Protein AF-0000000073509709 (afdb_homodimer)

Solvent-accessible surface area (backbone atoms only — not comparable to full-atom values): 35748 Å² total; per-residue (Å²): 126,87,65,50,62,49,63,62,26,82,34,80,42,42,33,35,27,12,72,47,64,85,34,59,59,39,84,38,70,26,34,38,67,72,77,42,51,45,16,37,27,26,38,30,40,25,22,21,60,54,71,65,42,53,35,47,31,33,33,71,80,71,70,58,48,71,67,30,25,44,31,34,11,26,20,27,34,29,70,40,63,20,87,66,43,83,91,66,53,68,69,39,51,32,31,34,25,54,41,54,46,52,72,74,71,47,73,32,36,72,66,48,28,36,62,56,29,96,54,44,21,43,28,37,52,28,60,45,96,85,63,48,68,32,59,20,40,45,25,53,54,50,71,41,44,50,81,43,48,34,80,50,54,90,75,39,56,59,62,40,37,14,41,36,43,44,38,35,26,32,39,47,38,51,28,55,75,71,66,51,50,40,66,68,36,30,36,32,34,30,36,81,42,54,42,22,52,39,33,48,45,52,38,47,74,36,41,25,44,32,32,38,35,32,79,54,69,87,53,44,60,52,39,43,69,69,61,58,33,73,42,74,38,39,66,74,37,64,68,56,44,59,73,39,44,49,57,23,52,28,31,46,34,46,46,42,61,76,69,85,47,62,71,59,56,51,23,28,23,71,61,9,35,41,34,30,62,26,56,35,87,53,61,43,60,43,52,50,58,66,20,17,63,30,34,22,36,40,33,16,33,43,56,46,13,62,62,52,37,44,51,46,50,50,50,24,34,74,70,70,55,60,48,58,62,44,81,38,47,47,90,45,46,61,61,49,53,54,26,54,75,68,67,59,55,68,40,31,45,24,30,37,31,58,85,44,56,71,81,131,126,87,66,51,61,49,63,64,26,82,35,79,43,41,33,37,25,12,72,49,63,83,33,60,60,38,84,39,70,26,35,38,68,70,78,43,52,44,16,36,26,25,40,30,39,24,23,20,61,52,71,64,41,54,36,47,32,34,35,72,79,71,69,58,51,71,67,29,26,44,31,34,11,25,21,25,34,30,68,40,64,20,87,66,43,82,89,68,52,68,67,39,52,32,32,35,27,55,43,55,44,51,73,73,70,47,74,34,37,72,66,49,27,36,62,57,30,95,55,45,23,43,28,37,52,28,60,45,96,86,63,50,67,33,60,21,39,44,25,53,54,51,70,40,42,50,82,43,48,34,80,51,54,90,76,40,58,61,62,39,37,15,42,36,43,44,39,36,26,34,39,47,37,52,30,55,75,70,66,53,52,40,67,67,36,31,36,32,33,32,34,82,41,54,43,22,53,37,34,46,44,52,38,47,73,34,41,26,45,32,32,40,34,30,78,55,69,84,53,44,61,51,40,42,69,68,59,57,33,72,41,75,38,38,66,74,38,65,67,57,44,59,73,39,46,48,60,22,54,30,31,45,33,45,46,41,61,76,70,84,47,62,71,61,56,50,23,28,24,70,61,8,37,42,34,31,64,28,57,34,85,53,60,43,60,43,53,50,58,66,20,17,62,31,34,23,35,39,34,16,33,43,56,46,12,60,64,54,37,47,51,46,49,50,50,24,35,75,69,70,55,60,49,58,60,45,82,40,46,47,89,45,47,61,60,50,53,54,26,55,75,66,67,59,56,70,41,30,44,24,30,37,32,60,85,44,56,73,81,131

Radius of gyration: 30.1 Å; Cα contacts (8 Å, |Δi|>4): 1843; chains: 2; bounding box: 55×92×65 Å

Structure (mmCIF, N/CA/C/O backbone):
data_AF-0000000073509709-model_v1
#
loop_
_entity.id
_entity.type
_entity.pdbx_description
1 polymer 'Enoyl reductase (ER) domain-containing protein'
#
loop_
_atom_site.group_PDB
_atom_site.id
_atom_site.type_symbol
_atom_site.label_atom_id
_atom_site.label_alt_id
_atom_site.label_comp_id
_atom_site.label_asym_id
_atom_site.label_entity_id
_atom_site.label_seq_id
_atom_site.pdbx_PDB_ins_code
_atom_site.Cartn_x
_atom_site.Cartn_y
_atom_site.Cartn_z
_atom_site.occupancy
_atom_site.B_iso_or_equiv
_atom_site.auth_seq_id
_atom_site.auth_comp_id
_atom_site.auth_asym_id
_atom_site.auth_atom_id
_atom_site.pdbx_PDB_model_num
ATOM 1 N N . MET A 1 1 ? 27.828 31.562 26.641 1 42.66 1 MET A N 1
ATOM 2 C CA . MET A 1 1 ? 26.625 31.172 27.359 1 42.66 1 MET A CA 1
ATOM 3 C C . MET A 1 1 ? 25.438 31.047 26.406 1 42.66 1 MET A C 1
ATOM 5 O O . MET A 1 1 ? 25.312 31.828 25.453 1 42.66 1 MET A O 1
ATOM 9 N N . ALA A 1 2 ? 24.75 29.906 26.453 1 62.16 2 ALA A N 1
ATOM 10 C CA . ALA A 1 2 ? 23.594 29.734 25.578 1 62.16 2 ALA A CA 1
ATOM 11 C C . ALA A 1 2 ? 22.578 30.859 25.766 1 62.16 2 ALA A C 1
ATOM 13 O O . ALA A 1 2 ? 22.188 31.156 26.906 1 62.16 2 ALA A O 1
ATOM 14 N N . LYS A 1 3 ? 22.469 31.688 24.812 1 81.44 3 LYS A N 1
ATOM 15 C CA . LYS A 1 3 ? 21.562 32.844 24.875 1 81.44 3 LYS A CA 1
ATOM 16 C C . LYS A 1 3 ? 20.141 32.375 25.25 1 81.44 3 LYS A C 1
ATOM 18 O O . LYS A 1 3 ? 19.719 31.297 24.859 1 81.44 3 LYS A O 1
ATOM 23 N N . SER A 1 4 ? 19.547 33.156 26.203 1 90.75 4 SER A N 1
ATOM 24 C CA . SER A 1 4 ? 18.188 32.875 26.625 1 90.75 4 SER A CA 1
ATOM 25 C C . SER A 1 4 ? 17.203 33.062 25.469 1 90.75 4 SER A C 1
ATOM 27 O O . SER A 1 4 ? 17.484 33.812 24.531 1 90.75 4 SER A O 1
ATOM 29 N N . PRO A 1 5 ? 16.031 32.312 25.438 1 93.31 5 PRO A N 1
ATOM 30 C CA . PRO A 1 5 ? 15.016 32.5 24.406 1 93.31 5 PRO A CA 1
ATOM 31 C C . PRO A 1 5 ? 14.609 33.969 24.219 1 93.31 5 PRO A C 1
ATOM 33 O O . PRO A 1 5 ? 14.297 34.375 23.109 1 93.31 5 PRO A O 1
ATOM 36 N N . GLU A 1 6 ? 14.695 34.812 25.219 1 94.5 6 GLU A N 1
ATOM 37 C CA . GLU A 1 6 ? 14.273 36.188 25.203 1 94.5 6 GLU A CA 1
ATOM 38 C C . GLU A 1 6 ? 15.273 37.062 24.438 1 94.5 6 GLU A C 1
ATOM 40 O O . GLU A 1 6 ? 14.906 38.094 23.875 1 94.5 6 GLU A O 1
ATOM 45 N N . SER A 1 7 ? 16.453 36.625 24.406 1 94.69 7 SER A N 1
ATOM 46 C CA . SER A 1 7 ? 17.469 37.531 23.906 1 94.69 7 SER A CA 1
ATOM 47 C C . SER A 1 7 ? 18.25 36.906 22.75 1 94.69 7 SER A C 1
ATOM 49 O O . SER A 1 7 ? 19.141 37.531 22.172 1 94.69 7 SER A O 1
ATOM 51 N N . GLU A 1 8 ? 17.953 35.688 22.422 1 95.25 8 GLU A N 1
ATOM 52 C CA . GLU A 1 8 ? 18.734 35.031 21.391 1 95.25 8 GLU A CA 1
ATOM 53 C C . GLU A 1 8 ? 18.5 35.656 20.016 1 95.25 8 GLU A C 1
ATOM 55 O O . GLU A 1 8 ? 19.328 35.5 19.109 1 95.25 8 GLU A O 1
ATOM 60 N N . HIS A 1 9 ? 17.406 36.344 19.781 1 96.25 9 HIS A N 1
ATOM 61 C CA . HIS A 1 9 ? 17.078 37.094 18.562 1 96.25 9 HIS A CA 1
ATOM 62 C C . HIS A 1 9 ? 16.734 38.562 18.891 1 96.25 9 HIS A C 1
ATOM 64 O O . HIS A 1 9 ? 16.516 38.906 20.047 1 96.25 9 HIS A O 1
ATOM 70 N N . PRO A 1 10 ? 16.719 39.375 17.938 1 96.5 10 PRO A N 1
ATOM 71 C CA . PRO A 1 10 ? 16.594 40.812 18.234 1 96.5 10 PRO A CA 1
ATOM 72 C C . PRO A 1 10 ? 15.141 41.25 18.391 1 96.5 10 PRO A C 1
ATOM 74 O O . PRO A 1 10 ? 14.883 42.344 18.922 1 96.5 10 PRO A O 1
ATOM 77 N N . ILE A 1 11 ? 14.172 40.531 17.906 1 97.62 11 ILE A N 1
ATOM 78 C CA . ILE A 1 11 ? 12.789 41 17.953 1 97.62 11 ILE A CA 1
ATOM 79 C C . ILE A 1 11 ? 12.055 40.312 19.109 1 97.62 11 ILE A C 1
ATOM 81 O O . ILE A 1 11 ? 11.922 39.094 19.141 1 97.62 11 ILE A O 1
ATOM 85 N N . LYS A 1 12 ? 11.5 41.125 19.953 1 97.44 12 LYS A N 1
ATOM 86 C CA . LYS A 1 12 ? 10.781 40.594 21.109 1 97.44 12 LYS A CA 1
ATOM 87 C C . LYS A 1 12 ? 9.453 39.969 20.688 1 97.44 12 LYS A C 1
ATOM 89 O O . LYS A 1 12 ? 8.781 40.469 19.781 1 97.44 12 LYS A O 1
ATOM 94 N N . ALA A 1 13 ? 9.102 38.906 21.344 1 98.25 13 ALA A N 1
ATOM 95 C CA . ALA A 1 13 ? 7.84 38.188 21.109 1 98.25 13 ALA A CA 1
ATOM 96 C C . ALA A 1 13 ? 7.301 37.562 22.391 1 98.25 13 ALA A C 1
ATOM 98 O O . ALA A 1 13 ? 8.031 37.438 23.375 1 98.25 13 ALA A O 1
ATOM 99 N N . TYR A 1 14 ? 6.07 37.281 22.406 1 98.38 14 TYR A N 1
ATOM 100 C CA . TYR A 1 14 ? 5.445 36.625 23.547 1 98.38 14 TYR A CA 1
ATOM 101 C C . TYR A 1 14 ? 4.352 35.656 23.109 1 98.38 14 TYR A C 1
ATOM 103 O O . TYR A 1 14 ? 3.814 35.781 22 1 98.38 14 TYR A O 1
ATOM 111 N N . GLY A 1 15 ? 4.051 34.719 23.906 1 98.44 15 GLY A N 1
ATOM 112 C CA . GLY A 1 15 ? 3.057 33.688 23.656 1 98.44 15 GLY A CA 1
ATOM 113 C C . GLY A 1 15 ? 2.875 32.75 24.828 1 98.44 15 GLY A C 1
ATOM 114 O O . GLY A 1 15 ? 3.045 33.125 25.984 1 98.44 15 GLY A O 1
ATOM 115 N N . TYR A 1 16 ? 2.377 31.594 24.562 1 98.69 16 TYR A N 1
ATOM 116 C CA . TYR A 1 16 ? 2.199 30.547 25.578 1 98.69 16 TYR A CA 1
ATOM 117 C C . TYR A 1 16 ? 3.09 29.359 25.281 1 98.69 16 TYR A C 1
ATOM 119 O O . TYR A 1 16 ? 3.135 28.875 24.141 1 98.69 16 TYR A O 1
ATOM 127 N N . ALA A 1 17 ? 3.824 28.875 26.266 1 98.38 17 ALA A N 1
ATOM 128 C CA . ALA A 1 17 ? 4.727 27.734 26.094 1 98.38 17 ALA A CA 1
ATOM 129 C C . ALA A 1 17 ? 4.617 26.766 27.25 1 98.38 17 ALA A C 1
ATOM 131 O O . ALA A 1 17 ? 4.184 27.125 28.344 1 98.38 17 ALA A O 1
ATOM 132 N N . ALA A 1 18 ? 4.855 25.547 26.938 1 98.5 18 ALA A N 1
ATOM 133 C CA . ALA A 1 18 ? 5.09 24.547 27.969 1 98.5 18 ALA A CA 1
ATOM 134 C C . ALA A 1 18 ? 6.562 24.5 28.359 1 98.5 18 ALA A C 1
ATOM 136 O O . ALA A 1 18 ? 7.441 24.578 27.5 1 98.5 18 ALA A O 1
ATOM 137 N N . ARG A 1 19 ? 6.867 24.234 29.625 1 97.56 19 ARG A N 1
ATOM 138 C CA . ARG A 1 19 ? 8.25 24.281 30.094 1 97.56 19 ARG A CA 1
ATOM 139 C C . ARG A 1 19 ? 8.719 22.906 30.547 1 97.56 19 ARG A C 1
ATOM 141 O O . ARG A 1 19 ? 9.898 22.703 30.844 1 97.56 19 ARG A O 1
ATOM 148 N N . ASP A 1 20 ? 7.773 22 30.656 1 97.19 20 ASP A N 1
ATOM 149 C CA . ASP A 1 20 ? 8.078 20.625 31.047 1 97.19 20 ASP A CA 1
ATOM 150 C C . ASP A 1 20 ? 6.984 19.656 30.594 1 97.19 20 ASP A C 1
ATOM 152 O O . ASP A 1 20 ? 6.078 20.047 29.859 1 97.19 20 ASP A O 1
ATOM 156 N N . THR A 1 21 ? 7.074 18.391 31.031 1 97 21 THR A N 1
ATOM 157 C CA . THR A 1 21 ? 6.246 17.312 30.531 1 97 21 THR A CA 1
ATOM 158 C C . THR A 1 21 ? 4.824 17.406 31.078 1 97 21 THR A C 1
ATOM 160 O O . THR A 1 21 ? 3.939 16.656 30.656 1 97 21 THR A O 1
ATOM 163 N N . SER A 1 22 ? 4.582 18.344 32.031 1 96.75 22 SER A N 1
ATOM 164 C CA . SER A 1 22 ? 3.199 18.578 32.438 1 96.75 22 SER A CA 1
ATOM 165 C C . SER A 1 22 ? 2.346 19.047 31.25 1 96.75 22 SER A C 1
ATOM 167 O O . SER A 1 22 ? 1.139 18.797 31.219 1 96.75 22 SER A O 1
ATOM 169 N N . GLY A 1 23 ? 3.012 19.766 30.344 1 97.12 23 GLY A N 1
ATOM 170 C CA . GLY A 1 23 ? 2.338 20.234 29.141 1 97.12 23 GLY A CA 1
ATOM 171 C C . GLY A 1 23 ? 1.511 21.484 29.375 1 97.12 23 GLY A C 1
ATOM 172 O O . GLY A 1 23 ? 0.798 21.938 28.469 1 97.12 23 GLY A O 1
ATOM 173 N N . VAL A 1 24 ? 1.602 22 30.594 1 97.88 24 VAL A N 1
ATOM 174 C CA . VAL A 1 24 ? 0.818 23.203 30.906 1 97.88 24 VAL A CA 1
ATOM 175 C C . VAL A 1 24 ? 1.383 24.406 30.172 1 97.88 24 VAL A C 1
ATOM 177 O O . VAL A 1 24 ? 2.582 24.688 30.234 1 97.88 24 VAL A O 1
ATOM 180 N N . LEU A 1 25 ? 0.528 25.062 29.484 1 98.38 25 LEU A N 1
ATOM 181 C CA . LEU A 1 25 ? 0.913 26.25 28.734 1 98.38 25 LEU A CA 1
ATOM 182 C C . LEU A 1 25 ? 0.734 27.5 29.578 1 98.38 25 LEU A C 1
ATOM 184 O O . LEU A 1 25 ? -0.305 27.688 30.219 1 98.38 25 LEU A O 1
ATOM 188 N N . SER A 1 26 ? 1.719 28.312 29.609 1 97.69 26 SER A N 1
ATOM 189 C CA . SER A 1 26 ? 1.703 29.547 30.375 1 97.69 26 SER A CA 1
ATOM 190 C C . SER A 1 26 ? 2.424 30.672 29.625 1 97.69 26 SER A C 1
ATOM 192 O O . SER A 1 26 ? 3.156 30.422 28.672 1 97.69 26 SER A O 1
ATOM 194 N N . PRO A 1 27 ? 2.16 31.891 30 1 97.94 27 PRO A N 1
ATOM 195 C CA . PRO A 1 27 ? 2.807 33 29.328 1 97.94 27 PRO A CA 1
ATOM 196 C C . PRO A 1 27 ? 4.324 32.844 29.234 1 97.94 27 PRO A C 1
ATOM 198 O O . PRO A 1 27 ? 4.953 32.406 30.188 1 97.94 27 PRO A O 1
ATOM 201 N N . PHE A 1 28 ? 4.82 33.219 28.141 1 97.62 28 PHE A N 1
ATOM 202 C CA . PHE A 1 28 ? 6.227 33 27.812 1 97.62 28 PHE A CA 1
ATOM 203 C C . PHE A 1 28 ? 6.754 34.125 26.953 1 97.62 28 PHE A C 1
ATOM 205 O O . PHE A 1 28 ? 6.125 34.5 25.953 1 97.62 28 PHE A O 1
ATOM 212 N N . THR A 1 29 ? 7.84 34.75 27.391 1 97.75 29 THR A N 1
ATOM 213 C CA . THR A 1 29 ? 8.516 35.781 26.578 1 97.75 29 THR A CA 1
ATOM 214 C C . THR A 1 29 ? 9.727 35.188 25.875 1 97.75 29 THR A C 1
ATOM 216 O O . THR A 1 29 ? 10.5 34.438 26.469 1 97.75 29 THR A O 1
ATOM 219 N N . PHE A 1 30 ? 9.805 35.469 24.656 1 97.94 30 PHE A N 1
ATOM 220 C CA . PHE A 1 30 ? 10.906 35 23.812 1 97.94 30 PHE A CA 1
ATOM 221 C C . PHE A 1 30 ? 11.25 36 22.734 1 97.94 30 PHE A C 1
ATOM 223 O O . PHE A 1 30 ? 10.914 37.188 22.844 1 97.94 30 PHE A O 1
ATOM 230 N N . SER A 1 31 ? 12.047 35.562 21.781 1 97.81 31 SER A N 1
ATOM 231 C CA . SER A 1 31 ? 12.445 36.469 20.703 1 97.81 31 SER A CA 1
ATOM 232 C C . SER A 1 31 ? 12.422 35.781 19.359 1 97.81 31 SER A C 1
ATOM 234 O O . SER A 1 31 ? 12.359 34.531 19.297 1 97.81 31 SER A O 1
ATOM 236 N N . ARG A 1 32 ? 12.281 36.531 18.312 1 97.75 32 ARG A N 1
ATOM 237 C CA . ARG A 1 32 ? 12.328 36.031 16.938 1 97.75 32 ARG A CA 1
ATOM 238 C C . ARG A 1 32 ? 13.383 36.75 16.125 1 97.75 32 ARG A C 1
ATOM 240 O O . ARG A 1 32 ? 13.758 37.906 16.453 1 97.75 32 ARG A O 1
ATOM 247 N N . ARG A 1 33 ? 13.875 36.125 15.156 1 97.19 33 ARG A N 1
ATOM 248 C CA . ARG A 1 33 ? 14.906 36.719 14.305 1 97.19 33 ARG A CA 1
ATOM 249 C C . ARG A 1 33 ? 14.359 37.906 13.539 1 97.19 33 ARG A C 1
ATOM 251 O O . ARG A 1 33 ? 13.148 38.031 13.352 1 97.19 33 ARG A O 1
ATOM 258 N N . ALA A 1 34 ? 15.25 38.75 13.117 1 97.5 34 ALA A N 1
ATOM 259 C CA . ALA A 1 34 ? 14.891 39.875 12.25 1 97.5 34 ALA A CA 1
ATOM 260 C C . ALA A 1 34 ? 14.43 39.375 10.883 1 97.5 34 ALA A C 1
ATOM 262 O O . AL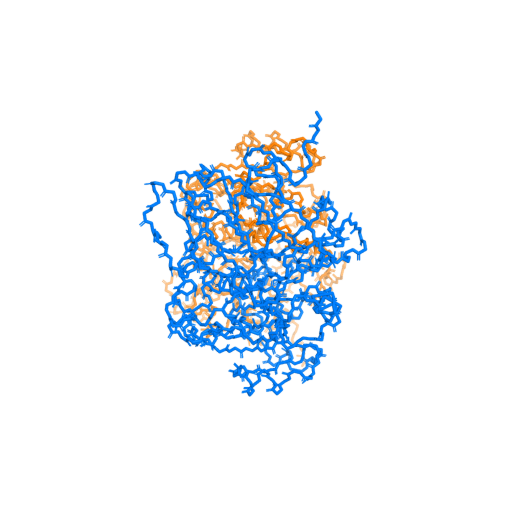A A 1 34 ? 14.758 38.25 10.477 1 97.5 34 ALA A O 1
ATOM 263 N N . THR A 1 35 ? 13.633 40.219 10.227 1 98.25 35 THR A N 1
ATOM 264 C CA . THR A 1 35 ? 13.141 39.906 8.891 1 98.25 35 THR A CA 1
ATOM 265 C C . THR A 1 35 ? 14.289 39.875 7.883 1 98.25 35 THR A C 1
ATOM 267 O O . THR A 1 35 ? 14.914 40.906 7.633 1 98.25 35 THR A O 1
ATOM 270 N N . GLY A 1 36 ? 14.57 38.719 7.336 1 97.69 36 GLY A N 1
ATOM 271 C CA . GLY A 1 36 ? 15.594 38.625 6.305 1 97.69 36 GLY A CA 1
ATOM 272 C C . GLY A 1 36 ? 15.086 39 4.926 1 97.69 36 GLY A C 1
ATOM 273 O O . GLY A 1 36 ? 13.906 39.312 4.758 1 97.69 36 GLY A O 1
ATOM 274 N N . ASP A 1 37 ? 15.891 38.906 3.895 1 98.06 37 ASP A N 1
ATOM 275 C CA . ASP A 1 37 ? 15.625 39.375 2.543 1 98.06 37 ASP A CA 1
ATOM 276 C C . ASP A 1 37 ? 14.43 38.656 1.93 1 98.06 37 ASP A C 1
ATOM 278 O O . ASP A 1 37 ? 13.672 39.219 1.146 1 98.06 37 ASP A O 1
ATOM 282 N N . LYS A 1 38 ? 14.227 37.438 2.338 1 98.19 38 LYS A N 1
ATOM 283 C CA . LYS A 1 38 ? 13.164 36.656 1.722 1 98.19 38 LYS A CA 1
ATOM 284 C C . LYS A 1 38 ? 12.094 36.281 2.744 1 98.19 38 LYS A C 1
ATOM 286 O O . LYS A 1 38 ? 11.312 35.344 2.516 1 98.19 38 LYS A O 1
ATOM 291 N N . ASP A 1 39 ? 12.094 37 3.807 1 98.56 39 ASP A N 1
ATOM 292 C CA . ASP A 1 39 ? 11.195 36.656 4.91 1 98.56 39 ASP A CA 1
ATOM 293 C C . ASP A 1 39 ? 9.93 37.5 4.867 1 98.56 39 ASP A C 1
ATOM 295 O O . ASP A 1 39 ? 9.93 38.594 4.324 1 98.56 39 ASP A O 1
ATOM 299 N N . VAL A 1 40 ? 8.961 36.938 5.398 1 98.88 40 VAL A N 1
ATOM 300 C CA . VAL A 1 40 ? 7.691 37.594 5.656 1 98.88 40 VAL A CA 1
ATOM 301 C C . VAL A 1 40 ? 7.391 37.562 7.156 1 98.88 40 VAL A C 1
ATOM 303 O O . VAL A 1 40 ? 7.359 36.5 7.766 1 98.88 40 VAL A O 1
ATOM 306 N N . ARG A 1 41 ? 7.262 38.688 7.77 1 98.81 41 ARG A N 1
ATOM 307 C CA . ARG A 1 41 ? 6.785 38.812 9.141 1 98.81 41 ARG A CA 1
ATOM 308 C C . ARG A 1 41 ? 5.301 39.156 9.18 1 98.81 41 ARG A C 1
ATOM 310 O O . ARG A 1 41 ? 4.832 39.969 8.391 1 98.81 41 ARG A O 1
ATOM 317 N N . PHE A 1 42 ? 4.59 38.594 10.094 1 98.88 42 PHE A N 1
ATOM 318 C CA . PHE A 1 42 ? 3.154 38.844 10.141 1 98.88 42 PHE A CA 1
ATOM 319 C C . PHE A 1 42 ? 2.627 38.719 11.57 1 98.88 42 PHE A C 1
ATOM 321 O O . PHE A 1 42 ? 3.203 38 12.383 1 98.88 42 PHE A O 1
ATOM 328 N N . LYS A 1 43 ? 1.607 39.469 11.82 1 98.88 43 LYS A N 1
ATOM 329 C CA . LYS A 1 43 ? 0.85 39.344 13.062 1 98.88 43 LYS A CA 1
ATOM 330 C C . LYS A 1 43 ? -0.093 38.156 13.023 1 98.88 43 LYS A C 1
ATOM 332 O O . LYS A 1 43 ? -0.843 37.969 12.062 1 98.88 43 LYS A O 1
ATOM 337 N N . ILE A 1 44 ? -0.03 37.312 14.039 1 98.94 44 ILE A N 1
ATOM 338 C CA . ILE A 1 44 ? -0.889 36.156 14.07 1 98.94 44 ILE A CA 1
ATOM 339 C C . ILE A 1 44 ? -2.297 36.531 14.508 1 98.94 44 ILE A C 1
ATOM 341 O O . ILE A 1 44 ? -2.473 37.219 15.531 1 98.94 44 ILE A O 1
ATOM 345 N N . LEU A 1 45 ? -3.268 36.156 13.727 1 98.94 45 LEU A N 1
ATOM 346 C CA . LEU A 1 45 ? -4.668 36.438 14.023 1 98.94 45 LEU A CA 1
ATOM 347 C C . LEU A 1 45 ? -5.344 35.25 14.664 1 98.94 45 LEU A C 1
ATOM 349 O O . LEU A 1 45 ? -6.004 35.375 15.703 1 98.94 45 LEU A O 1
ATOM 353 N N . TYR A 1 46 ? -5.191 34.094 14.07 1 98.94 46 TYR A N 1
ATOM 354 C CA . TYR A 1 46 ? -5.793 32.844 14.531 1 98.94 46 TYR A CA 1
ATOM 355 C C . TYR A 1 46 ? -4.785 31.703 14.477 1 98.94 46 TYR A C 1
ATOM 357 O O . TYR A 1 46 ? -3.869 31.703 13.648 1 98.94 46 TYR A O 1
ATOM 365 N N . CYS A 1 47 ? -4.91 30.734 15.32 1 98.94 47 CYS A N 1
ATOM 366 C CA . CYS A 1 47 ? -4.117 29.5 15.305 1 98.94 47 CYS A CA 1
ATOM 367 C C . CYS A 1 47 ? -4.941 28.312 15.773 1 98.94 47 CYS A C 1
ATOM 369 O O . CYS A 1 47 ? -5.512 28.344 16.859 1 98.94 47 CYS A O 1
ATOM 371 N N . GLY A 1 48 ? -5.016 27.297 14.969 1 98.62 48 GLY A N 1
ATOM 372 C CA . GLY A 1 48 ? -5.727 26.094 15.375 1 98.62 48 GLY A CA 1
ATOM 373 C C . GLY A 1 48 ? -4.98 25.281 16.422 1 98.62 48 GLY A C 1
ATOM 374 O O . GLY A 1 48 ? -3.779 25.469 16.625 1 98.62 48 GLY A O 1
ATOM 375 N N . ILE A 1 49 ? -5.703 24.453 17.141 1 98.12 49 ILE A N 1
ATOM 376 C CA . ILE A 1 49 ? -5.145 23.5 18.078 1 98.12 49 ILE A CA 1
ATOM 377 C C . ILE A 1 49 ? -5.242 22.094 17.484 1 98.12 49 ILE A C 1
ATOM 379 O O . ILE A 1 49 ? -6.312 21.656 17.062 1 98.12 49 ILE A O 1
ATOM 383 N N . CYS A 1 50 ? -4.16 21.438 17.422 1 95.75 50 CYS A N 1
ATOM 384 C CA . CYS A 1 50 ? -4.094 20.078 16.906 1 95.75 50 CYS A CA 1
ATOM 385 C C . CYS A 1 50 ? -3.637 19.109 17.984 1 95.75 50 CYS A C 1
ATOM 387 O O . CYS A 1 50 ? -2.979 19.516 18.953 1 95.75 50 CYS A O 1
ATOM 389 N N . HIS A 1 51 ? -3.986 17.859 17.844 1 93.06 51 HIS A N 1
ATOM 390 C CA . HIS A 1 51 ? -3.541 16.828 18.781 1 93.06 51 HIS A CA 1
ATOM 391 C C . HIS A 1 51 ? -2.02 16.781 18.859 1 93.06 51 HIS A C 1
ATOM 393 O O . HIS A 1 51 ? -1.459 16.484 19.922 1 93.06 51 HIS A O 1
ATOM 399 N N . SER A 1 52 ? -1.379 17 17.797 1 93.06 52 SER A N 1
ATOM 400 C CA . SER A 1 52 ? 0.081 17 17.797 1 93.06 52 SER A CA 1
ATOM 401 C C . SER A 1 52 ? 0.637 18.047 18.766 1 93.06 52 SER A C 1
ATOM 403 O O . SER A 1 52 ? 1.712 17.859 19.328 1 93.06 52 SER A O 1
ATOM 405 N N . ASP A 1 53 ? -0.058 19.141 18.953 1 96.38 53 ASP A N 1
ATOM 406 C CA . ASP A 1 53 ? 0.369 20.156 19.922 1 96.38 53 ASP A CA 1
ATOM 407 C C . ASP A 1 53 ? 0.432 19.578 21.328 1 96.38 53 ASP A C 1
ATOM 409 O O . ASP A 1 53 ? 1.354 19.875 22.094 1 96.38 53 ASP A O 1
ATOM 413 N N . LEU A 1 54 ? -0.568 18.797 21.578 1 94.12 54 LEU A N 1
ATOM 414 C CA . LEU A 1 54 ? -0.625 18.141 22.875 1 94.12 54 LEU A CA 1
ATOM 415 C C . LEU A 1 54 ? 0.504 17.125 23.031 1 94.12 54 LEU A C 1
ATOM 417 O O . LEU A 1 54 ? 1.165 17.078 24.062 1 94.12 54 LEU A O 1
ATOM 421 N N . HIS A 1 55 ? 0.729 16.344 22.031 1 91.88 55 HIS A N 1
ATOM 422 C CA . HIS A 1 55 ? 1.794 15.344 22.062 1 91.88 55 HIS A CA 1
ATOM 423 C C . HIS A 1 55 ? 3.156 16 22.266 1 91.88 55 HIS A C 1
ATOM 425 O O . HIS A 1 55 ? 3.979 15.492 23.031 1 91.88 55 HIS A O 1
ATOM 431 N N . PHE A 1 56 ? 3.369 17.094 21.641 1 94.75 56 PHE A N 1
ATOM 432 C CA . PHE A 1 56 ? 4.629 17.812 21.797 1 94.75 56 PHE A CA 1
ATOM 433 C C . PHE A 1 56 ? 4.711 18.484 23.156 1 94.75 56 PHE A C 1
ATOM 435 O O . PHE A 1 56 ? 5.746 18.406 23.828 1 94.75 56 PHE A O 1
ATOM 442 N N . ALA A 1 57 ? 3.635 19.109 23.562 1 97.12 57 ALA A N 1
ATOM 443 C CA . ALA A 1 57 ? 3.635 19.797 24.859 1 97.12 57 ALA A CA 1
ATOM 444 C C . ALA A 1 57 ? 3.949 18.844 26 1 97.12 57 ALA A C 1
ATOM 446 O O . ALA A 1 57 ? 4.66 19.203 26.938 1 97.12 57 ALA A O 1
ATOM 447 N N . LYS A 1 58 ? 3.48 17.625 25.828 1 96 58 LYS A N 1
ATOM 448 C CA . LYS A 1 58 ? 3.643 16.641 26.891 1 96 58 LYS A CA 1
ATOM 449 C C . LYS A 1 58 ? 4.812 15.703 26.609 1 96 58 LYS A C 1
ATOM 451 O O . LYS A 1 58 ? 5.066 14.766 27.359 1 96 58 LYS A O 1
ATOM 456 N N . ASN A 1 59 ? 5.449 15.82 25.5 1 95.88 59 ASN A N 1
ATOM 457 C CA . ASN A 1 59 ? 6.574 15 25.062 1 95.88 59 ASN A CA 1
ATOM 458 C C . ASN A 1 59 ? 6.195 13.523 24.984 1 95.88 59 ASN A C 1
ATOM 460 O O . ASN A 1 59 ? 6.969 12.656 25.391 1 95.88 59 ASN A O 1
ATOM 464 N N . GLU A 1 60 ? 5.031 13.289 24.531 1 88.56 60 GLU A N 1
ATOM 465 C CA . GLU A 1 60 ? 4.535 11.914 24.453 1 88.56 60 GLU A CA 1
ATOM 466 C C . GLU A 1 60 ? 5.301 11.102 23.422 1 88.56 60 GLU A C 1
ATOM 468 O O . GLU A 1 60 ? 5.375 9.875 23.516 1 88.56 60 GLU A O 1
ATOM 473 N N . TRP A 1 61 ? 5.879 11.773 22.469 1 84.5 61 TRP A N 1
ATOM 474 C CA . TRP A 1 61 ? 6.641 11.07 21.438 1 84.5 61 TRP A CA 1
ATOM 475 C C . TRP A 1 61 ? 8.133 11.078 21.766 1 84.5 61 TRP A C 1
ATOM 477 O O . TRP A 1 61 ? 8.945 10.555 21 1 84.5 61 TRP A O 1
ATOM 487 N N . GLY A 1 62 ? 8.578 11.742 22.781 1 88.75 62 GLY A N 1
ATOM 488 C CA . GLY A 1 62 ? 9.945 11.711 23.266 1 88.75 62 GLY A CA 1
ATOM 489 C C . GLY A 1 62 ? 10.883 12.586 22.469 1 88.75 62 GLY A C 1
ATOM 490 O O . GLY A 1 62 ? 12.102 12.383 22.484 1 88.75 62 GLY A O 1
ATOM 491 N N . MET A 1 63 ? 10.375 13.625 21.797 1 89.06 63 MET A N 1
ATOM 492 C CA . MET A 1 63 ? 11.266 14.391 20.938 1 89.06 63 MET A CA 1
ATOM 493 C C . MET A 1 63 ? 11.156 15.883 21.219 1 89.06 63 MET A C 1
ATOM 495 O O . MET A 1 63 ? 11.695 16.703 20.484 1 89.06 63 MET A O 1
ATOM 499 N N . SER A 1 64 ? 10.469 16.188 22.281 1 94.75 64 SER A N 1
ATOM 500 C CA . SER A 1 64 ? 10.266 17.609 22.578 1 94.75 64 SER A CA 1
ATOM 501 C C . SER A 1 64 ? 11.461 18.203 23.312 1 94.75 64 SER A C 1
ATOM 503 O O . SER A 1 64 ? 12.117 17.516 24.094 1 94.75 64 SER A O 1
ATOM 505 N N . THR A 1 65 ? 11.773 19.422 22.984 1 95.25 65 THR A N 1
ATOM 506 C CA . THR A 1 65 ? 12.734 20.234 23.719 1 95.25 65 THR A CA 1
ATOM 507 C C . THR A 1 65 ? 12.039 21.453 24.344 1 95.25 65 THR A C 1
ATOM 509 O O . THR A 1 65 ? 11.414 22.25 23.641 1 95.25 65 THR A O 1
ATOM 512 N N . TYR A 1 66 ? 12.219 21.578 25.625 1 96.5 66 TYR A N 1
ATOM 513 C CA . TYR A 1 66 ? 11.547 22.656 26.344 1 96.5 66 TYR A CA 1
ATOM 514 C C . TYR A 1 66 ? 12.445 23.891 26.438 1 96.5 66 TYR A C 1
ATOM 516 O O . TYR A 1 66 ? 13.664 23.766 26.516 1 96.5 66 TYR A O 1
ATOM 524 N N . PRO A 1 67 ? 11.82 25.062 26.578 1 97.12 67 PRO A N 1
ATOM 525 C CA . PRO A 1 67 ? 10.391 25.328 26.438 1 97.12 67 PRO A CA 1
ATOM 526 C C . PRO A 1 67 ? 9.891 25.109 25 1 97.12 67 PRO A C 1
ATOM 528 O O . PRO A 1 67 ? 10.641 25.328 24.047 1 97.12 67 PRO A O 1
ATOM 531 N N . ILE A 1 68 ? 8.664 24.625 24.906 1 98.06 68 ILE A N 1
ATOM 532 C CA . ILE A 1 68 ? 8.07 24.422 23.594 1 98.06 68 ILE A CA 1
ATOM 533 C C . ILE A 1 68 ? 6.824 25.281 23.438 1 98.06 68 ILE A C 1
ATOM 535 O O . ILE A 1 68 ? 5.98 25.328 24.328 1 98.06 68 ILE A O 1
ATOM 539 N N . LEU A 1 69 ? 6.781 26.078 22.422 1 98.38 69 LEU A N 1
ATOM 540 C CA . LEU A 1 69 ? 5.641 26.922 22.062 1 98.38 69 LEU A CA 1
ATOM 541 C C . LEU A 1 69 ? 4.898 26.344 20.875 1 98.38 69 LEU A C 1
ATOM 543 O O . LEU A 1 69 ? 5.312 26.531 19.719 1 98.38 69 LEU A O 1
ATOM 547 N N . PRO A 1 70 ? 3.748 25.656 21.078 1 98.38 70 PRO A N 1
ATOM 548 C CA . PRO A 1 70 ? 3.068 24.938 20 1 98.38 70 PRO A CA 1
ATOM 549 C C . PRO A 1 70 ? 2.342 25.859 19.031 1 98.38 70 PRO A C 1
ATOM 551 O O . PRO A 1 70 ? 2.357 27.078 19.203 1 98.38 70 PRO A O 1
ATOM 554 N N . GLY A 1 71 ? 1.685 25.219 18.047 1 98.56 71 GLY A N 1
ATOM 555 C CA . GLY A 1 71 ? 0.869 25.906 17.047 1 98.56 71 GLY A CA 1
ATOM 556 C C . GLY A 1 71 ? 1.438 25.812 15.648 1 98.56 71 GLY A C 1
ATOM 557 O O . GLY A 1 71 ? 2.516 26.344 15.375 1 98.56 71 GLY A O 1
ATOM 558 N N . HIS A 1 72 ? 0.737 25.125 14.789 1 98.69 72 HIS A N 1
ATOM 559 C CA . HIS A 1 72 ? 1.234 25.016 13.43 1 98.69 72 HIS A CA 1
ATOM 560 C C . HIS A 1 72 ? 0.119 25.25 12.414 1 98.69 72 HIS A C 1
ATOM 562 O O . HIS A 1 72 ? 0.257 24.891 11.242 1 98.69 72 HIS A O 1
ATOM 568 N N . GLU A 1 73 ? -1.011 25.688 12.867 1 98.81 73 GLU A N 1
ATOM 569 C CA . GLU A 1 73 ? -2.137 26.109 12.031 1 98.81 73 GLU A CA 1
ATOM 570 C C . GLU A 1 73 ? -2.359 27.609 12.109 1 98.81 73 GLU A C 1
ATOM 572 O O . GLU A 1 73 ? -3.342 28.078 12.703 1 98.81 73 GLU A O 1
ATOM 577 N N . ILE A 1 74 ? -1.536 28.359 11.414 1 98.94 74 ILE A N 1
ATOM 578 C CA . ILE A 1 74 ? -1.371 29.781 11.742 1 98.94 74 ILE A CA 1
ATOM 579 C C . ILE A 1 74 ? -1.905 30.641 10.594 1 98.94 74 ILE A C 1
ATOM 581 O O . ILE A 1 74 ? -1.592 30.391 9.43 1 98.94 74 ILE A O 1
ATOM 585 N N . VAL A 1 75 ? -2.73 31.578 10.898 1 98.88 75 VAL A N 1
ATOM 586 C CA . VAL A 1 75 ? -3.215 32.562 9.945 1 98.88 75 VAL A CA 1
ATOM 587 C C . VAL A 1 75 ? -2.957 33.969 10.5 1 98.88 75 VAL A C 1
ATOM 589 O O . VAL A 1 75 ? -3.133 34.219 11.695 1 98.88 75 VAL A O 1
ATOM 592 N N . GLY A 1 76 ? -2.523 34.844 9.656 1 98.81 76 GLY A N 1
ATOM 593 C CA . GLY A 1 76 ? -2.219 36.188 10.117 1 98.81 76 GLY A CA 1
ATOM 594 C C . GLY A 1 76 ? -2.199 37.219 8.992 1 98.81 76 GLY A C 1
ATOM 595 O O . GLY A 1 76 ? -2.639 36.938 7.879 1 98.81 76 GLY A O 1
ATOM 596 N N . VAL A 1 77 ? -1.733 38.375 9.352 1 98.88 77 VAL A N 1
ATOM 597 C CA . VAL A 1 77 ? -1.652 39.5 8.414 1 98.88 77 VAL A CA 1
ATOM 598 C C . VAL A 1 77 ? -0.221 40.031 8.359 1 98.88 77 VAL A C 1
ATOM 600 O O . VAL A 1 77 ? 0.391 40.281 9.398 1 98.88 77 VAL A O 1
ATOM 603 N N . VAL A 1 78 ? 0.27 40.219 7.156 1 98.94 78 VAL A N 1
ATOM 604 C CA . VAL A 1 78 ? 1.658 40.625 6.93 1 98.94 78 VAL A CA 1
ATOM 605 C C . VAL A 1 78 ? 1.9 42 7.488 1 98.94 78 VAL A C 1
ATOM 607 O O . VAL A 1 78 ? 1.117 42.938 7.238 1 98.94 78 VAL A O 1
ATOM 610 N N . THR A 1 79 ? 3.006 42.188 8.203 1 98.88 79 THR A N 1
ATOM 611 C CA . THR A 1 79 ? 3.361 43.469 8.781 1 98.88 79 THR A CA 1
ATOM 612 C C . THR A 1 79 ? 4.695 43.969 8.219 1 98.88 79 THR A C 1
ATOM 614 O O . THR A 1 79 ? 4.996 45.156 8.289 1 98.88 79 THR A O 1
ATOM 617 N N . GLU A 1 80 ? 5.512 43.031 7.75 1 98.81 80 GLU A N 1
ATOM 618 C CA . GLU A 1 80 ? 6.816 43.375 7.188 1 98.81 80 GLU A CA 1
ATOM 619 C C . GLU A 1 80 ? 7.238 42.344 6.148 1 98.81 80 GLU A C 1
ATOM 621 O O . GLU A 1 80 ? 6.945 41.156 6.293 1 98.81 80 GLU A O 1
ATOM 626 N N . VAL A 1 81 ? 7.914 42.812 5.055 1 98.75 81 VAL A N 1
ATOM 627 C CA . VAL A 1 81 ? 8.445 41.875 4.062 1 98.75 81 VAL A CA 1
ATOM 628 C C . VAL A 1 81 ? 9.898 42.25 3.752 1 98.75 81 VAL A C 1
ATOM 630 O O . VAL A 1 81 ? 10.273 43.406 3.76 1 98.75 81 VAL A O 1
ATOM 633 N N . GLY A 1 82 ? 10.641 41.219 3.547 1 98.56 82 GLY A N 1
ATOM 634 C CA . GLY A 1 82 ? 12.008 41.438 3.113 1 98.56 82 GLY A CA 1
ATOM 635 C C . GLY A 1 82 ? 12.109 42.062 1.743 1 98.56 82 GLY A C 1
ATOM 636 O O . GLY A 1 82 ? 11.148 42.062 0.973 1 98.56 82 GLY A O 1
ATOM 637 N N . THR A 1 83 ? 13.312 42.5 1.393 1 98.19 83 THR A N 1
ATOM 638 C CA . THR A 1 83 ? 13.547 43.281 0.189 1 98.19 83 THR A CA 1
ATOM 639 C C . THR A 1 83 ? 13.438 42.406 -1.06 1 98.19 83 THR A C 1
ATOM 641 O O . THR A 1 83 ? 13.227 42.938 -2.162 1 98.19 83 THR A O 1
ATOM 644 N N . LYS A 1 84 ? 13.531 41.125 -0.891 1 98.5 84 LYS A N 1
ATOM 645 C CA . LYS A 1 84 ? 13.539 40.25 -2.055 1 98.5 84 LYS A CA 1
ATOM 646 C C . LYS A 1 84 ? 12.258 39.406 -2.123 1 98.5 84 LYS A C 1
ATOM 648 O O . LYS A 1 84 ? 12.164 38.469 -2.916 1 98.5 84 LYS A O 1
ATOM 653 N N . VAL A 1 85 ? 11.367 39.719 -1.251 1 98.62 85 VAL A N 1
ATOM 654 C CA . VAL A 1 85 ? 10.078 39.031 -1.271 1 98.62 85 VAL A CA 1
ATOM 655 C C . VAL A 1 85 ? 9.281 39.469 -2.492 1 98.62 85 VAL A C 1
ATOM 657 O O . VAL A 1 85 ? 9.203 40.656 -2.795 1 98.62 85 VAL A O 1
ATOM 660 N N . GLU A 1 86 ? 8.648 38.531 -3.203 1 97.75 86 GLU A N 1
ATOM 661 C CA . GLU A 1 86 ? 7.926 38.844 -4.434 1 97.75 86 GLU A CA 1
ATOM 662 C C . GLU A 1 86 ? 6.445 38.469 -4.305 1 97.75 86 GLU A C 1
ATOM 664 O O . GLU A 1 86 ? 5.605 39.062 -5 1 97.75 86 GLU A O 1
ATOM 669 N N . LYS A 1 87 ? 6.105 37.688 -3.434 1 97.25 87 LYS A N 1
ATOM 670 C CA . LYS A 1 87 ? 4.777 37.062 -3.432 1 97.25 87 LYS A CA 1
ATOM 671 C C . LYS A 1 87 ? 3.83 37.844 -2.504 1 97.25 87 LYS A C 1
ATOM 673 O O . LYS A 1 87 ? 2.609 37.719 -2.623 1 97.25 87 LYS A O 1
ATOM 678 N N . PHE A 1 88 ? 4.41 38.656 -1.608 1 98.69 88 PHE A N 1
ATOM 679 C CA . PHE A 1 88 ? 3.58 39.188 -0.542 1 98.69 88 PHE A CA 1
ATOM 680 C C . PHE A 1 88 ? 3.891 40.656 -0.318 1 98.69 88 PHE A C 1
ATOM 682 O O . PHE A 1 88 ? 4.988 41.125 -0.632 1 98.69 88 PHE A O 1
ATOM 689 N N . LYS A 1 89 ? 2.92 41.344 0.219 1 98.5 89 LYS A N 1
ATOM 690 C CA . LYS A 1 89 ? 3.07 42.719 0.673 1 98.5 89 LYS A CA 1
ATOM 691 C C . LYS A 1 89 ? 2.381 42.938 2.016 1 98.5 89 LYS A C 1
ATOM 693 O O . LYS A 1 89 ? 1.528 42.156 2.418 1 98.5 89 LYS A O 1
ATOM 698 N N . VAL A 1 90 ? 2.77 44 2.645 1 98.69 90 VAL A N 1
ATOM 699 C CA . VAL A 1 90 ? 2.172 44.344 3.926 1 98.69 90 VAL A CA 1
ATOM 700 C C . VAL A 1 90 ? 0.657 44.469 3.775 1 98.69 90 VAL A C 1
ATOM 702 O O . VAL A 1 90 ? 0.165 45.062 2.811 1 98.69 90 VAL A O 1
ATOM 705 N N . GLY A 1 91 ? -0.07 43.844 4.617 1 98.62 91 GLY A N 1
ATOM 706 C CA . GLY A 1 91 ? -1.523 43.875 4.578 1 98.62 91 GLY A CA 1
ATOM 707 C C . GLY A 1 91 ? -2.141 42.594 4.047 1 98.62 91 GLY A C 1
ATOM 708 O O . GLY A 1 91 ? -3.336 42.344 4.238 1 98.62 91 GLY A O 1
ATOM 709 N N . ASP A 1 92 ? -1.39 41.812 3.398 1 98.69 92 ASP A N 1
ATOM 710 C CA . ASP A 1 92 ? -1.889 40.531 2.881 1 98.69 92 ASP A CA 1
ATOM 711 C C . ASP A 1 92 ? -2.209 39.562 4.02 1 98.69 92 ASP A C 1
ATOM 713 O O . ASP A 1 92 ? -1.464 39.5 4.996 1 98.69 92 ASP A O 1
ATOM 717 N N . ASN A 1 93 ? -3.348 38.844 3.922 1 98.75 93 ASN A N 1
ATOM 718 C CA . ASN A 1 93 ? -3.551 37.656 4.766 1 98.75 93 ASN A CA 1
ATOM 719 C C . ASN A 1 93 ? -2.693 36.5 4.305 1 98.75 93 ASN A C 1
ATOM 721 O O . ASN A 1 93 ? -2.551 36.25 3.104 1 98.75 93 ASN A O 1
ATOM 725 N N . VAL A 1 94 ? -2.102 35.781 5.254 1 98.88 94 VAL A N 1
ATOM 726 C CA . VAL A 1 94 ? -1.217 34.688 4.918 1 98.88 94 VAL A CA 1
ATOM 727 C C . VAL A 1 94 ? -1.411 33.562 5.922 1 98.88 94 VAL A C 1
ATOM 729 O O . VAL A 1 94 ? -2.049 33.719 6.961 1 98.88 94 VAL A O 1
ATOM 732 N N . GLY A 1 95 ? -0.993 32.375 5.566 1 98.88 95 GLY A N 1
ATOM 733 C CA . GLY A 1 95 ? -0.979 31.234 6.445 1 98.88 95 GLY A CA 1
ATOM 734 C C . GLY A 1 95 ? 0.364 30.531 6.484 1 98.88 95 GLY A C 1
ATOM 735 O O . GLY A 1 95 ? 1.137 30.609 5.527 1 98.88 95 GLY A O 1
ATOM 736 N N . VAL A 1 96 ? 0.708 29.938 7.566 1 98.88 96 VAL A N 1
ATOM 737 C CA . VAL A 1 96 ? 1.842 29.031 7.727 1 98.88 96 VAL A CA 1
ATOM 738 C C . VAL A 1 96 ? 1.378 27.734 8.375 1 98.88 96 VAL A C 1
ATOM 740 O O . VAL A 1 96 ? 0.665 27.75 9.375 1 98.88 96 VAL A O 1
ATOM 743 N N . GLY A 1 97 ? 1.755 26.609 7.75 1 98.38 97 GLY A N 1
ATOM 744 C CA . GLY A 1 97 ? 1.358 25.297 8.234 1 98.38 97 GLY A CA 1
ATOM 745 C C . GLY A 1 97 ? 2.436 24.625 9.062 1 98.38 97 GLY A C 1
ATOM 746 O O . GLY A 1 97 ? 3.029 25.234 9.945 1 98.38 97 GLY A O 1
ATOM 747 N N . CYS A 1 98 ? 2.713 23.406 8.75 1 97.44 98 CYS A N 1
ATOM 748 C CA . CYS A 1 98 ? 3.516 22.531 9.602 1 97.44 98 CYS A CA 1
ATOM 749 C C . CYS A 1 98 ? 5 22.688 9.305 1 97.44 98 CYS A C 1
ATOM 751 O O . CYS A 1 98 ? 5.848 22.188 10.047 1 97.44 98 CYS A O 1
ATOM 753 N N . LEU A 1 99 ? 5.312 23.453 8.242 1 98.19 99 LEU A N 1
ATOM 754 C CA . LEU A 1 99 ? 6.699 23.547 7.805 1 98.19 99 LEU A CA 1
ATOM 755 C C . LEU A 1 99 ? 7.148 25 7.715 1 98.19 99 LEU A C 1
ATOM 757 O O . LEU A 1 99 ? 6.395 25.859 7.25 1 98.19 99 LEU A O 1
ATOM 761 N N . VAL A 1 100 ? 8.422 25.172 8.117 1 98.44 100 VAL A N 1
ATOM 762 C CA . VAL A 1 100 ? 9 26.5 7.949 1 98.44 100 VAL A CA 1
ATOM 763 C C . VAL A 1 100 ? 10.383 26.391 7.312 1 98.44 100 VAL A C 1
ATOM 765 O O . VAL A 1 100 ? 11.109 27.391 7.203 1 98.44 100 VAL A O 1
ATOM 768 N N . GLY A 1 101 ? 10.719 25.156 6.953 1 97.94 101 GLY A N 1
ATOM 769 C CA . GLY A 1 101 ? 12.008 24.969 6.297 1 97.94 101 GLY A CA 1
ATOM 770 C C . GLY A 1 101 ? 12.18 23.578 5.699 1 97.94 101 GLY A C 1
ATOM 771 O O . GLY A 1 101 ? 11.445 22.656 6.043 1 97.94 101 GLY A O 1
ATOM 772 N N . SER A 1 102 ? 13.117 23.406 4.777 1 97.5 102 SER A N 1
ATOM 773 C CA . SER A 1 102 ? 13.578 22.188 4.141 1 97.5 102 SER A CA 1
ATOM 774 C C . SER A 1 102 ? 14.977 22.359 3.557 1 97.5 102 SER A C 1
ATOM 776 O O . SER A 1 102 ? 15.547 23.453 3.617 1 97.5 102 SER A O 1
ATOM 778 N N . CYS A 1 103 ? 15.578 21.359 2.973 1 96.19 103 CYS A N 1
ATOM 779 C CA . CYS A 1 103 ? 16.953 21.484 2.482 1 96.19 103 CYS A CA 1
ATOM 780 C C . CYS A 1 103 ? 16.984 22.188 1.136 1 96.19 103 CYS A C 1
ATOM 782 O O . CYS A 1 103 ? 18 22.766 0.763 1 96.19 103 CYS A O 1
ATOM 784 N N . GLY A 1 104 ? 15.922 22.094 0.403 1 95.12 104 GLY A N 1
ATOM 785 C CA . GLY A 1 104 ? 15.789 22.812 -0.854 1 95.12 104 GLY A CA 1
ATOM 786 C C . GLY A 1 104 ? 16.547 22.156 -1.997 1 95.12 104 GLY A C 1
ATOM 787 O O . GLY A 1 104 ? 16.516 22.656 -3.129 1 95.12 104 GLY A O 1
ATOM 788 N N . SER A 1 105 ? 17.188 20.984 -1.717 1 94.94 105 SER A N 1
ATOM 789 C CA . SER A 1 105 ? 18.078 20.453 -2.738 1 94.94 105 SER A CA 1
ATOM 790 C C . SER A 1 105 ? 17.812 18.969 -2.988 1 94.94 105 SER A C 1
ATOM 792 O O . SER A 1 105 ? 18.25 18.422 -3.99 1 94.94 105 SER A O 1
ATOM 794 N N . CYS A 1 106 ? 17.078 18.391 -2.146 1 93.81 106 CYS A N 1
ATOM 795 C CA . CYS A 1 106 ? 16.844 16.953 -2.303 1 93.81 106 CYS A CA 1
ATOM 796 C C . CYS A 1 106 ? 15.742 16.688 -3.324 1 93.81 106 CYS A C 1
ATOM 798 O O . CYS A 1 106 ? 15.125 17.625 -3.836 1 93.81 106 CYS A O 1
ATOM 800 N N . GLN A 1 107 ? 15.508 15.383 -3.586 1 91.88 107 GLN A N 1
ATOM 801 C CA . GLN A 1 107 ? 14.5 14.984 -4.57 1 91.88 107 GLN A CA 1
ATOM 802 C C . GLN A 1 107 ? 13.102 15.406 -4.129 1 91.88 107 GLN A C 1
ATOM 804 O O . GLN A 1 107 ? 12.289 15.828 -4.953 1 91.88 107 GLN A O 1
ATOM 809 N N . SER A 1 108 ? 12.805 15.32 -2.904 1 94.5 108 SER A N 1
ATOM 810 C CA . SER A 1 108 ? 11.5 15.727 -2.391 1 94.5 108 SER A CA 1
ATOM 811 C C . SER A 1 108 ? 11.258 17.219 -2.604 1 94.5 108 SER A C 1
ATOM 813 O O . SER A 1 108 ? 10.195 17.625 -3.084 1 94.5 108 SER A O 1
ATOM 815 N N . CYS A 1 109 ? 12.242 18 -2.279 1 96.5 109 CYS A N 1
ATOM 816 C CA . CYS A 1 109 ? 12.117 19.453 -2.438 1 96.5 109 CYS A CA 1
ATOM 817 C C . CYS A 1 109 ? 11.977 19.828 -3.906 1 96.5 109 CYS A C 1
ATOM 819 O O . CYS A 1 109 ? 11.18 20.703 -4.254 1 96.5 109 CYS A O 1
ATOM 821 N N . ALA A 1 110 ? 12.719 19.109 -4.719 1 96.19 110 ALA A N 1
ATOM 822 C CA . ALA A 1 110 ? 12.672 19.391 -6.152 1 96.19 110 ALA A CA 1
ATOM 823 C C . ALA A 1 110 ? 11.297 19.078 -6.73 1 96.19 110 ALA A C 1
ATOM 825 O O . ALA A 1 110 ? 10.914 19.625 -7.766 1 96.19 110 ALA A O 1
ATOM 826 N N . ASN A 1 111 ? 10.523 18.25 -6.066 1 95.88 111 ASN A N 1
ATOM 827 C CA . ASN A 1 111 ? 9.219 17.828 -6.562 1 95.88 111 ASN A CA 1
ATOM 828 C C . ASN A 1 111 ? 8.086 18.406 -5.711 1 95.88 111 ASN A C 1
ATOM 830 O O . ASN A 1 111 ? 6.988 17.844 -5.676 1 95.88 111 ASN A O 1
ATOM 834 N N . ASP A 1 112 ? 8.359 19.469 -4.977 1 97.38 112 ASP A N 1
ATOM 835 C CA . ASP A 1 112 ? 7.387 20.203 -4.168 1 97.38 112 ASP A CA 1
ATOM 836 C C . ASP A 1 112 ? 6.816 19.312 -3.066 1 97.38 112 ASP A C 1
ATOM 838 O O . ASP A 1 112 ? 5.625 19.391 -2.752 1 97.38 112 ASP A O 1
ATOM 842 N N . LEU A 1 113 ? 7.598 18.359 -2.623 1 97 113 LEU A N 1
ATOM 843 C CA . LEU A 1 113 ? 7.227 17.453 -1.545 1 97 113 LEU A CA 1
ATOM 844 C C . LEU A 1 113 ? 8.062 17.719 -0.298 1 97 113 LEU A C 1
ATOM 846 O O . LEU A 1 113 ? 8.672 16.797 0.256 1 97 113 LEU A O 1
ATOM 850 N N . GLU A 1 114 ? 8.062 18.938 0.173 1 97.38 114 GLU A N 1
ATOM 851 C CA . GLU A 1 114 ? 8.891 19.359 1.3 1 97.38 114 GLU A CA 1
ATOM 852 C C . GLU A 1 114 ? 8.562 18.562 2.555 1 97.38 114 GLU A C 1
ATOM 854 O O . GLU A 1 114 ? 9.43 18.328 3.4 1 97.38 114 GLU A O 1
ATOM 859 N N . SER A 1 115 ? 7.293 18.109 2.615 1 97 115 SER A N 1
ATOM 860 C CA . SER A 1 115 ? 6.867 17.375 3.799 1 97 115 SER A CA 1
ATOM 861 C C . SER A 1 115 ? 7.582 16.031 3.898 1 97 115 SER A C 1
ATOM 863 O O . SER A 1 115 ? 7.547 15.375 4.945 1 97 115 SER A O 1
ATOM 865 N N . TYR A 1 116 ? 8.203 15.57 2.871 1 96 116 TYR A N 1
ATOM 866 C CA . TYR A 1 116 ? 8.953 14.32 2.863 1 96 116 TYR A CA 1
ATOM 867 C C . TYR A 1 116 ? 10.453 14.578 2.746 1 96 116 TYR A C 1
ATOM 869 O O . TYR A 1 116 ? 11.219 13.664 2.439 1 96 116 TYR A O 1
ATOM 877 N N . CYS A 1 117 ? 10.922 15.852 2.92 1 95.75 117 CYS A N 1
ATOM 878 C CA . CYS A 1 117 ? 12.336 16.188 2.967 1 95.75 117 CYS A CA 1
ATOM 879 C C . CYS A 1 117 ? 12.992 15.641 4.227 1 95.75 117 CYS A C 1
ATOM 881 O O . CYS A 1 117 ? 12.484 15.852 5.332 1 95.75 117 CYS A O 1
ATOM 883 N N . PRO A 1 118 ? 14.125 14.953 4.125 1 92.44 118 PRO A N 1
ATOM 884 C CA . PRO A 1 118 ? 14.805 14.438 5.312 1 92.44 118 PRO A CA 1
ATOM 885 C C . PRO A 1 118 ? 15.281 15.539 6.254 1 92.44 118 PRO A C 1
ATOM 887 O O . PRO A 1 118 ? 15.594 15.281 7.418 1 92.44 118 PRO A O 1
ATOM 890 N N . LYS A 1 119 ? 15.328 16.766 5.766 1 95.75 119 LYS A N 1
ATOM 891 C CA . LYS A 1 119 ? 15.781 17.891 6.582 1 95.75 119 LYS A CA 1
ATOM 892 C C . LYS A 1 119 ? 14.688 18.938 6.727 1 95.75 119 LYS A C 1
ATOM 894 O O . LYS A 1 119 ? 14.969 20.141 6.738 1 95.75 119 LYS A O 1
ATOM 899 N N . GLN A 1 120 ? 13.516 18.484 6.672 1 96.88 120 GLN A N 1
ATOM 900 C CA . GLN A 1 120 ? 12.414 19.422 6.887 1 96.88 120 GLN A CA 1
ATOM 901 C C . GLN A 1 120 ? 12.508 20.062 8.266 1 96.88 120 GLN A C 1
ATOM 903 O O . GLN A 1 120 ? 13.023 19.453 9.211 1 96.88 120 GLN A O 1
ATOM 908 N N . ILE A 1 121 ? 12.086 21.281 8.422 1 97.94 121 ILE A N 1
ATOM 909 C CA . ILE A 1 121 ? 12.039 22 9.68 1 97.94 121 ILE A CA 1
ATOM 910 C C . ILE A 1 121 ? 10.586 22.328 10.031 1 97.94 121 ILE A C 1
ATOM 912 O O . ILE A 1 121 ? 9.914 23.062 9.312 1 97.94 121 ILE A O 1
ATOM 916 N N . LEU A 1 122 ? 10.117 21.766 11.102 1 97.56 122 LEU A N 1
ATOM 917 C CA . LEU A 1 122 ? 8.742 21.969 11.539 1 97.56 122 LEU A CA 1
ATOM 918 C C . LEU A 1 122 ? 8.578 23.359 12.164 1 97.56 122 LEU A C 1
ATOM 920 O O . LEU A 1 122 ? 9.562 23.984 12.555 1 97.56 122 LEU A O 1
ATOM 924 N N . THR A 1 123 ? 7.355 23.75 12.211 1 98.19 123 THR A N 1
ATOM 925 C CA . THR A 1 123 ? 6.973 25.109 12.578 1 98.19 123 THR A CA 1
ATOM 926 C C . THR A 1 123 ? 7.363 25.391 14.023 1 98.19 123 THR A C 1
ATOM 928 O O . THR A 1 123 ? 7.598 26.547 14.383 1 98.19 123 THR A O 1
ATOM 931 N N . TYR A 1 124 ? 7.445 24.406 14.867 1 97.75 124 TYR A N 1
ATOM 932 C CA . TYR A 1 124 ? 7.883 24.625 16.234 1 97.75 124 TYR A CA 1
ATOM 933 C C . TYR A 1 124 ? 8.602 23.391 16.781 1 97.75 124 TYR A C 1
ATOM 935 O O . TYR A 1 124 ? 8.406 22.281 16.281 1 97.75 124 TYR A O 1
ATOM 943 N N . GLY A 1 125 ? 9.508 23.641 17.719 1 96.19 125 GLY A N 1
ATOM 944 C CA . GLY A 1 125 ? 10.133 22.562 18.453 1 96.19 125 GLY A CA 1
ATOM 945 C C . GLY A 1 125 ? 11.312 21.938 17.734 1 96.19 125 GLY A C 1
ATOM 946 O O . GLY A 1 125 ? 11.789 20.875 18.125 1 96.19 125 GLY A O 1
ATOM 947 N N . PHE A 1 126 ? 11.805 22.562 16.688 1 96.62 126 PHE A N 1
ATOM 948 C CA . PHE A 1 126 ? 12.891 21.969 15.906 1 96.62 126 PHE A CA 1
ATOM 949 C C . PHE A 1 126 ? 13.984 23 15.641 1 96.62 126 PHE A C 1
ATOM 951 O O . PHE A 1 126 ? 13.711 24.203 15.586 1 96.62 126 PHE A O 1
ATOM 958 N N . PRO A 1 127 ? 15.219 22.531 15.5 1 96.5 127 PRO A N 1
ATOM 959 C CA . PRO A 1 127 ? 16.297 23.453 15.148 1 96.5 127 PRO A CA 1
ATOM 960 C C . PRO A 1 127 ? 16.125 24.062 13.758 1 96.5 127 PRO A C 1
ATOM 962 O O . PRO A 1 127 ? 15.914 23.328 12.789 1 96.5 127 PRO A O 1
ATOM 965 N N . TYR A 1 128 ? 16.25 25.328 13.688 1 96.31 128 TYR A N 1
ATOM 966 C CA . TYR A 1 128 ? 16.266 26.047 12.414 1 96.31 128 TYR A CA 1
ATOM 967 C C . TYR A 1 128 ? 17.672 26.031 11.805 1 96.31 128 TYR A C 1
ATOM 969 O O . TYR A 1 128 ? 18.562 25.344 12.297 1 96.31 128 TYR A O 1
ATOM 977 N N . HIS A 1 129 ? 17.859 26.734 10.695 1 93.94 129 HIS A N 1
ATOM 978 C CA . HIS A 1 129 ? 19.125 26.766 9.992 1 93.94 129 HIS A CA 1
ATOM 979 C C . HIS A 1 129 ? 20.234 27.359 10.859 1 93.94 129 HIS A C 1
ATOM 981 O O . HIS A 1 129 ? 21.391 26.969 10.75 1 93.94 129 HIS A O 1
ATOM 987 N N . ASP A 1 130 ? 19.922 28.25 11.766 1 91.75 130 ASP A N 1
ATOM 988 C CA . ASP A 1 130 ? 20.906 28.938 12.602 1 91.75 130 ASP A CA 1
ATOM 989 C C . ASP A 1 130 ? 21.125 28.203 13.914 1 91.75 130 ASP A C 1
ATOM 991 O O . ASP A 1 130 ? 21.828 28.703 14.805 1 91.75 130 ASP A O 1
ATOM 995 N N . GLY A 1 131 ? 20.406 27.062 14.102 1 93.56 131 GLY A N 1
ATOM 996 C CA . GLY A 1 131 ? 20.625 26.219 15.266 1 93.56 131 GLY A CA 1
ATOM 997 C C . GLY A 1 131 ? 19.641 26.516 16.391 1 93.56 131 GLY A C 1
ATOM 998 O O . GLY A 1 131 ? 19.516 25.734 17.328 1 93.56 131 GLY A O 1
ATOM 999 N N . THR A 1 132 ? 18.984 27.688 16.312 1 95.12 132 THR A N 1
ATOM 1000 C CA . THR A 1 132 ? 18 28.016 17.344 1 95.12 132 THR A CA 1
ATOM 1001 C C . THR A 1 132 ? 16.688 27.266 17.078 1 95.12 132 THR A C 1
ATOM 1003 O O . THR A 1 132 ? 16.438 26.812 15.961 1 95.12 132 THR A O 1
ATOM 1006 N N . TYR A 1 133 ? 15.867 27.172 18.078 1 96.5 133 TYR A N 1
ATOM 1007 C CA . TYR A 1 133 ? 14.641 26.391 17.969 1 96.5 133 TYR A CA 1
ATOM 1008 C C . TYR A 1 133 ? 13.5 27.234 17.406 1 96.5 133 TYR A C 1
ATOM 1010 O O . TYR A 1 133 ? 13.406 28.422 17.688 1 96.5 133 TYR A O 1
ATOM 1018 N N . THR A 1 134 ? 12.703 26.594 16.672 1 97.75 134 THR A N 1
ATOM 1019 C CA . THR A 1 134 ? 11.508 27.234 16.141 1 97.75 134 THR A CA 1
ATOM 1020 C C . THR A 1 134 ? 10.414 27.328 17.203 1 97.75 134 THR A C 1
ATOM 1022 O O . THR A 1 134 ? 10.305 26.438 18.047 1 97.75 134 THR A O 1
ATOM 1025 N N . TYR A 1 135 ? 9.602 28.375 17.188 1 98.25 135 TYR A N 1
ATOM 1026 C CA . TYR A 1 135 ? 8.461 28.609 18.062 1 98.25 135 TYR A CA 1
ATOM 1027 C C . TYR A 1 135 ? 7.188 28.812 17.266 1 98.25 135 TYR A C 1
ATOM 1029 O O . TYR A 1 135 ? 7.199 29.469 16.219 1 98.25 135 TYR A O 1
ATOM 1037 N N . GLY A 1 136 ? 6.07 28.297 17.766 1 98.56 136 GLY A N 1
ATOM 1038 C CA . GLY A 1 136 ? 4.863 28.156 16.969 1 98.56 136 GLY A CA 1
ATOM 1039 C C . GLY A 1 136 ? 3.922 29.344 17.078 1 98.56 136 GLY A C 1
ATOM 1040 O O . GLY A 1 136 ? 4.352 30.453 17.359 1 98.56 136 GLY A O 1
ATOM 1041 N N . GLY A 1 137 ? 2.67 29.062 16.719 1 98.69 137 GLY A N 1
ATOM 1042 C CA . GLY A 1 137 ? 1.699 30.125 16.469 1 98.69 137 GLY A CA 1
ATOM 1043 C C . GLY A 1 137 ? 0.934 30.531 17.719 1 98.69 137 GLY A C 1
ATOM 1044 O O . GLY A 1 137 ? 0.155 31.484 17.688 1 98.69 137 GLY A O 1
ATOM 1045 N N . TYR A 1 138 ? 1.142 29.797 18.859 1 98.75 138 TYR A N 1
ATOM 1046 C CA . TYR A 1 138 ? 0.564 30.297 20.094 1 98.75 138 TYR A CA 1
ATOM 1047 C C . TYR A 1 138 ? 1.298 31.547 20.562 1 98.75 138 TYR A C 1
ATOM 1049 O O . TYR A 1 138 ? 1.729 31.641 21.719 1 98.75 138 TYR A O 1
ATOM 1057 N N . SER A 1 139 ? 1.44 32.531 19.672 1 98.69 139 SER A N 1
ATOM 1058 C CA . SER A 1 139 ? 2.266 33.719 19.906 1 98.69 139 SER A CA 1
ATOM 1059 C C . SER A 1 139 ? 1.753 34.906 19.109 1 98.69 139 SER A C 1
ATOM 1061 O O . SER A 1 139 ? 0.822 34.781 18.312 1 98.69 139 SER A O 1
ATOM 1063 N N . ASP A 1 140 ? 2.389 36.031 19.297 1 98.69 140 ASP A N 1
ATOM 1064 C CA . ASP A 1 140 ? 1.851 37.281 18.812 1 98.69 140 ASP A CA 1
ATOM 1065 C C . ASP A 1 140 ? 2.203 37.5 17.344 1 98.69 140 ASP A C 1
ATOM 1067 O O . ASP A 1 140 ? 1.437 38.094 16.594 1 98.69 140 ASP A O 1
ATOM 1071 N N . HIS A 1 141 ? 3.355 37.062 16.875 1 98.69 141 HIS A N 1
ATOM 1072 C CA . HIS A 1 141 ? 3.752 37.219 15.484 1 98.69 141 HIS A CA 1
ATOM 1073 C C . HIS A 1 141 ? 4.742 36.125 15.078 1 98.69 141 HIS A C 1
ATOM 1075 O O . HIS A 1 141 ? 5.211 35.344 15.922 1 98.69 141 HIS A O 1
ATOM 1081 N N . MET A 1 142 ? 4.984 36.062 13.812 1 98.44 142 MET A N 1
ATOM 1082 C CA . MET A 1 142 ? 5.887 35.062 13.258 1 98.44 142 MET A CA 1
ATOM 1083 C C . MET A 1 142 ? 6.645 35.594 12.055 1 98.44 142 MET A C 1
ATOM 1085 O O . MET A 1 142 ? 6.227 36.594 11.445 1 98.44 142 MET A O 1
ATOM 1089 N N . VAL A 1 143 ? 7.801 35.062 11.859 1 98.62 143 VAL A N 1
ATOM 1090 C CA . VAL A 1 143 ? 8.594 35.344 10.664 1 98.62 143 VAL A CA 1
ATOM 1091 C C . VAL A 1 143 ? 8.969 34.031 9.977 1 98.62 143 VAL A C 1
ATOM 1093 O O . VAL A 1 143 ? 9.305 33.062 10.633 1 98.62 143 VAL A O 1
ATOM 1096 N N . ALA A 1 144 ? 8.805 33.938 8.719 1 98.56 144 ALA A N 1
ATOM 1097 C CA . ALA A 1 144 ? 9.133 32.719 7.938 1 98.56 144 ALA A CA 1
ATOM 1098 C C . ALA A 1 144 ? 9.57 33.094 6.523 1 98.56 144 ALA A C 1
ATOM 1100 O O . ALA A 1 144 ? 9.188 34.156 6.008 1 98.56 144 ALA A O 1
ATOM 1101 N N . ASP A 1 145 ? 10.383 32.25 5.945 1 98.12 145 ASP A N 1
ATOM 1102 C CA . ASP A 1 145 ? 10.742 32.406 4.539 1 98.12 145 ASP A CA 1
ATOM 1103 C C . ASP A 1 145 ? 9.508 32.375 3.646 1 98.12 145 ASP A C 1
ATOM 1105 O O . ASP A 1 145 ? 8.609 31.547 3.854 1 98.12 145 ASP A O 1
ATOM 1109 N N . GLU A 1 146 ? 9.469 33.25 2.615 1 98.38 146 GLU A N 1
ATOM 1110 C CA . GLU A 1 146 ? 8.297 33.406 1.753 1 98.38 146 GLU A CA 1
ATOM 1111 C C . GLU A 1 146 ? 7.879 32.062 1.132 1 98.38 146 GLU A C 1
ATOM 1113 O O . GLU A 1 146 ? 6.695 31.859 0.852 1 98.38 146 GLU A O 1
ATOM 1118 N N . HIS A 1 147 ? 8.805 31.141 0.953 1 97.81 147 HIS A N 1
ATOM 1119 C CA . HIS A 1 147 ? 8.508 29.844 0.357 1 97.81 147 HIS A CA 1
ATOM 1120 C C . HIS A 1 147 ? 7.551 29.047 1.233 1 97.81 147 HIS A C 1
ATOM 1122 O O . HIS A 1 147 ? 6.754 28.25 0.727 1 97.81 147 HIS A O 1
ATOM 1128 N N . PHE A 1 148 ? 7.59 29.266 2.506 1 98.56 148 PHE A N 1
ATOM 1129 C CA . PHE A 1 148 ? 6.801 28.484 3.451 1 98.56 148 PHE A CA 1
ATOM 1130 C C . PHE A 1 148 ? 5.574 29.266 3.91 1 98.56 148 PHE A C 1
ATOM 1132 O O . PHE A 1 148 ? 4.875 28.844 4.832 1 98.56 148 PHE A O 1
ATOM 1139 N N . VAL A 1 149 ? 5.359 30.406 3.338 1 98.88 149 VAL A N 1
ATOM 1140 C CA . VAL A 1 149 ? 4.184 31.234 3.602 1 98.88 149 VAL A CA 1
ATOM 1141 C C . VAL A 1 149 ? 3.16 31.047 2.484 1 98.88 149 VAL A C 1
ATOM 1143 O O . VAL A 1 149 ? 3.514 31.047 1.303 1 98.88 149 VAL A O 1
ATOM 1146 N N . LEU A 1 150 ? 1.947 30.844 2.869 1 98.88 150 LEU A N 1
ATOM 1147 C CA . LEU A 1 150 ? 0.875 30.562 1.917 1 98.88 150 LEU A CA 1
ATOM 1148 C C . LEU A 1 150 ? -0.018 31.797 1.742 1 98.88 150 LEU A C 1
ATOM 1150 O O . LEU A 1 150 ? -0.331 32.469 2.715 1 98.88 150 LEU A O 1
ATOM 1154 N N . ARG A 1 151 ? -0.382 32 0.514 1 98.75 151 ARG A N 1
ATOM 1155 C CA . ARG A 1 151 ? -1.386 33.031 0.247 1 98.75 151 ARG A CA 1
ATOM 1156 C C . ARG A 1 151 ? -2.756 32.594 0.763 1 98.75 151 ARG A C 1
ATOM 1158 O O . ARG A 1 151 ? -3.148 31.438 0.609 1 98.75 151 ARG A O 1
ATOM 1165 N N . TRP A 1 152 ? -3.404 33.5 1.355 1 98.75 152 TRP A N 1
ATOM 1166 C CA . TRP A 1 152 ? -4.734 33.188 1.861 1 98.75 152 TRP A CA 1
ATOM 1167 C C . TRP A 1 152 ? -5.812 33.625 0.88 1 98.75 152 TRP A C 1
ATOM 1169 O O . TRP A 1 152 ? -5.895 34.812 0.537 1 98.75 152 TRP A O 1
ATOM 1179 N N . PRO A 1 153 ? -6.617 32.75 0.417 1 98.31 153 PRO A N 1
ATOM 1180 C CA . PRO A 1 153 ? -7.66 33.156 -0.526 1 98.31 153 PRO A CA 1
ATOM 1181 C C . PRO A 1 153 ? -8.672 34.125 0.09 1 98.31 153 PRO A C 1
ATOM 1183 O O . PRO A 1 153 ? -9.031 33.969 1.259 1 98.31 153 PRO A O 1
ATOM 1186 N N . GLU A 1 154 ? -9.18 35.062 -0.671 1 94 154 GLU A N 1
ATOM 1187 C CA . GLU A 1 154 ? -10.07 36.094 -0.189 1 94 154 GLU A CA 1
ATOM 1188 C C . GLU A 1 154 ? -11.367 35.5 0.348 1 94 154 GLU A C 1
ATOM 1190 O O . GLU A 1 154 ? -11.922 36 1.336 1 94 154 GLU A O 1
ATOM 1195 N N . ASN A 1 155 ? -11.883 34.469 -0.188 1 95.5 155 ASN A N 1
ATOM 1196 C CA . ASN A 1 155 ? -13.188 33.938 0.191 1 95.5 155 ASN A CA 1
ATOM 1197 C C . ASN A 1 155 ? -13.055 32.812 1.197 1 95.5 155 ASN A C 1
ATOM 1199 O O . ASN A 1 155 ? -14.031 32.094 1.485 1 95.5 155 ASN A O 1
ATOM 1203 N N . LEU A 1 156 ? -11.906 32.625 1.795 1 98.38 156 LEU A N 1
ATOM 1204 C CA . LEU A 1 156 ? -11.711 31.609 2.818 1 98.38 156 LEU A CA 1
ATOM 1205 C C . LEU A 1 156 ? -11.656 32.25 4.207 1 98.38 156 LEU A C 1
ATOM 1207 O O . LEU A 1 156 ? -10.797 33.094 4.48 1 98.38 156 LEU A O 1
ATOM 1211 N N . PRO A 1 157 ? -12.609 31.859 5.055 1 98.69 157 PRO A N 1
ATOM 1212 C CA . PRO A 1 157 ? -12.578 32.438 6.406 1 98.69 157 PRO A CA 1
ATOM 1213 C C . PRO A 1 157 ? -11.242 32.188 7.109 1 98.69 157 PRO A C 1
ATOM 1215 O O . PRO A 1 157 ? -10.648 31.125 6.969 1 98.69 157 PRO A O 1
ATOM 1218 N N . LEU A 1 158 ? -10.805 33.156 7.871 1 98.75 158 LEU A N 1
ATOM 1219 C CA . LEU A 1 158 ? -9.492 33.125 8.5 1 98.75 158 LEU A CA 1
ATOM 1220 C C . LEU A 1 158 ? -9.477 32.156 9.672 1 98.75 158 LEU A C 1
ATOM 1222 O O . LEU A 1 158 ? -8.555 31.359 9.82 1 98.75 158 LEU A O 1
ATOM 1226 N N . ASP A 1 159 ? -10.516 32.25 10.531 1 98.5 159 ASP A N 1
ATOM 1227 C CA . ASP A 1 159 ? -10.555 31.422 11.742 1 98.5 159 ASP A CA 1
ATOM 1228 C C . ASP A 1 159 ? -10.836 29.953 11.398 1 98.5 159 ASP A C 1
ATOM 1230 O O . ASP A 1 159 ? -10.016 29.078 11.688 1 98.5 159 ASP A O 1
ATOM 1234 N N . SER A 1 160 ? -11.883 29.672 10.633 1 98.5 160 SER A N 1
ATOM 1235 C CA . SER A 1 160 ? -12.273 28.297 10.344 1 98.5 160 SER A CA 1
ATOM 1236 C C . SER A 1 160 ? -11.391 27.688 9.258 1 98.5 160 SER A C 1
ATOM 1238 O O . SER A 1 160 ? -11.383 26.469 9.062 1 98.5 160 SER A O 1
ATOM 1240 N N . GLY A 1 161 ? -10.633 28.516 8.562 1 98.75 161 GLY A N 1
ATOM 1241 C CA . GLY A 1 161 ? -9.68 28.031 7.582 1 98.75 161 GLY A CA 1
ATOM 1242 C C . GLY A 1 161 ? -8.359 27.609 8.195 1 98.75 161 GLY A C 1
ATOM 1243 O O . GLY A 1 161 ? -7.621 26.812 7.598 1 98.75 161 GLY A O 1
ATOM 1244 N N . ALA A 1 162 ? -8.008 28.078 9.352 1 98.81 162 ALA A N 1
ATOM 1245 C CA . ALA A 1 162 ? -6.703 27.859 9.984 1 98.81 162 ALA A CA 1
ATOM 1246 C C . ALA A 1 162 ? -6.41 26.375 10.133 1 98.81 162 ALA A C 1
ATOM 1248 O O . ALA A 1 162 ? -5.336 25.906 9.758 1 98.81 162 ALA A O 1
ATOM 1249 N N . PRO A 1 163 ? -7.457 25.578 10.555 1 98.69 163 PRO A N 1
ATOM 1250 C CA . PRO A 1 163 ? -7.191 24.141 10.75 1 98.69 163 PRO A CA 1
ATOM 1251 C C . PRO A 1 163 ? -6.848 23.422 9.445 1 98.69 163 PRO A C 1
ATOM 1253 O O . PRO A 1 163 ? -6.309 22.312 9.477 1 98.69 163 PRO A O 1
ATOM 1256 N N . LEU A 1 164 ? -7.145 24.047 8.289 1 98.88 164 LEU A N 1
ATOM 1257 C CA . LEU A 1 164 ? -6.863 23.406 7.008 1 98.88 164 LEU A CA 1
ATOM 1258 C C . LEU A 1 164 ? -5.359 23.312 6.762 1 98.88 164 LEU A C 1
ATOM 1260 O O . LEU A 1 164 ? -4.906 22.5 5.949 1 98.88 164 LEU A O 1
ATOM 1264 N N . LEU A 1 165 ? -4.598 24.094 7.488 1 98.81 165 LEU A N 1
ATOM 1265 C CA . LEU A 1 165 ? -3.148 24.141 7.309 1 98.81 165 LEU A CA 1
ATOM 1266 C C . LEU A 1 165 ? -2.488 22.891 7.898 1 98.81 165 LEU A C 1
ATOM 1268 O O . LEU A 1 165 ? -1.298 22.656 7.68 1 98.81 165 LEU A O 1
ATOM 1272 N N . CYS A 1 166 ? -3.205 22.062 8.562 1 98.25 166 CYS A N 1
ATOM 1273 C CA . CYS A 1 166 ? -2.783 20.734 8.969 1 98.25 166 CYS A CA 1
ATOM 1274 C C . CYS A 1 166 ? -3.846 19.703 8.625 1 98.25 166 CYS A C 1
ATOM 1276 O O . CYS A 1 166 ? -3.701 18.953 7.656 1 98.25 166 CYS A O 1
ATOM 1278 N N . ALA A 1 167 ? -5.02 19.797 9.273 1 97.88 167 ALA A N 1
ATOM 1279 C CA . ALA A 1 167 ? -6.09 18.828 9.07 1 97.88 167 ALA A CA 1
ATOM 1280 C C . ALA A 1 167 ? -6.516 18.781 7.602 1 97.88 167 ALA A C 1
ATOM 1282 O O . ALA A 1 167 ? -6.758 17.703 7.051 1 97.88 167 ALA A O 1
ATOM 1283 N N . GLY A 1 168 ? -6.625 19.938 7.012 1 98.62 168 GLY A N 1
ATOM 1284 C CA . GLY A 1 168 ? -7.035 20 5.617 1 98.62 168 GLY A CA 1
ATOM 1285 C C . GLY A 1 168 ? -6.051 19.328 4.676 1 98.62 168 GLY A C 1
ATOM 1286 O O . GLY A 1 168 ? -6.395 18.344 4.012 1 98.62 168 GLY A O 1
ATOM 1287 N N . ILE A 1 169 ? -4.773 19.812 4.691 1 98.81 169 ILE A N 1
ATOM 1288 C CA . ILE A 1 169 ? -3.781 19.312 3.754 1 98.81 169 ILE A CA 1
ATOM 1289 C C . ILE A 1 169 ? -3.506 17.828 4.047 1 98.81 169 ILE A C 1
ATOM 1291 O O . ILE A 1 169 ? -3.254 17.047 3.131 1 98.81 169 ILE A O 1
ATOM 1295 N N . THR A 1 170 ? -3.617 17.391 5.297 1 98.38 170 THR A N 1
ATOM 1296 C CA . THR A 1 170 ? -3.385 16 5.703 1 98.38 170 THR A CA 1
ATOM 1297 C C . THR A 1 170 ? -4.41 15.07 5.066 1 98.38 170 THR A C 1
ATOM 1299 O O . THR A 1 170 ? -4.09 13.93 4.719 1 98.38 170 THR A O 1
ATOM 1302 N N . THR A 1 171 ? -5.637 15.555 4.898 1 98.75 171 THR A N 1
ATOM 1303 C CA . THR A 1 171 ? -6.688 14.695 4.363 1 98.75 171 THR A CA 1
ATOM 1304 C C . THR A 1 171 ? -6.879 14.945 2.869 1 98.75 171 THR A C 1
ATOM 1306 O O . THR A 1 171 ? -7.289 14.047 2.135 1 98.75 171 THR A O 1
ATOM 1309 N N . TYR A 1 172 ? -6.559 16.141 2.381 1 98.81 172 TYR A N 1
ATOM 1310 C CA . TYR A 1 172 ? -6.633 16.484 0.966 1 98.81 172 TYR A CA 1
ATOM 1311 C C . TYR A 1 172 ? -5.578 15.727 0.165 1 98.81 172 TYR A C 1
ATOM 1313 O O . TYR A 1 172 ? -5.875 15.172 -0.896 1 98.81 172 TYR A O 1
ATOM 1321 N N . SER A 1 173 ? -4.391 15.68 0.704 1 98.69 173 SER A N 1
ATOM 1322 C CA . SER A 1 173 ? -3.234 15.148 -0.011 1 98.69 173 SER A CA 1
ATOM 1323 C C . SER A 1 173 ? -3.459 13.695 -0.419 1 98.69 173 SER A C 1
ATOM 1325 O O . SER A 1 173 ? -3.303 13.344 -1.589 1 98.69 173 SER A O 1
ATOM 1327 N N . PRO A 1 174 ? -3.875 12.812 0.506 1 98.62 174 PRO A N 1
ATOM 1328 C CA . PRO A 1 174 ? -4.047 11.422 0.097 1 98.62 174 PRO A CA 1
ATOM 1329 C C . PRO A 1 174 ? -5.215 11.227 -0.87 1 98.62 174 PRO A C 1
ATOM 1331 O O . PRO A 1 174 ? -5.176 10.336 -1.724 1 98.62 174 PRO A O 1
ATOM 1334 N N . LEU A 1 175 ? -6.277 12.039 -0.751 1 98.81 175 LEU A N 1
ATOM 1335 C CA . LEU A 1 175 ? -7.371 11.938 -1.712 1 98.81 175 LEU A CA 1
ATOM 1336 C C . LEU A 1 175 ? -6.883 12.242 -3.125 1 98.81 175 LEU A C 1
ATOM 1338 O O . LEU A 1 175 ? -7.191 11.508 -4.066 1 98.81 175 LEU A O 1
ATOM 1342 N N . ARG A 1 176 ? -6.07 13.258 -3.236 1 98.25 176 ARG A N 1
ATOM 1343 C CA . ARG A 1 176 ? -5.527 13.664 -4.527 1 98.25 176 ARG A CA 1
ATOM 1344 C C . ARG A 1 176 ? -4.484 12.672 -5.027 1 98.25 176 ARG A C 1
ATOM 1346 O O . ARG A 1 176 ? -4.574 12.18 -6.152 1 98.25 176 ARG A O 1
ATOM 1353 N N . TYR A 1 177 ? -3.541 12.391 -4.227 1 97.56 177 TYR A N 1
ATOM 1354 C CA . TYR A 1 177 ? -2.385 11.602 -4.621 1 97.56 177 TYR A CA 1
ATOM 1355 C C . TYR A 1 177 ? -2.803 10.195 -5.043 1 97.56 177 TYR A C 1
ATOM 1357 O O . TYR A 1 177 ? -2.271 9.648 -6.012 1 97.56 177 TYR A O 1
ATOM 1365 N N . PHE A 1 178 ? -3.795 9.594 -4.363 1 97.69 178 PHE A N 1
ATOM 1366 C CA . PHE A 1 178 ? -4.152 8.203 -4.609 1 97.69 178 PHE A CA 1
ATOM 1367 C C . PHE A 1 178 ? -5.383 8.102 -5.504 1 97.69 178 PHE A C 1
ATOM 1369 O O . PHE A 1 178 ? -6.004 7.047 -5.602 1 97.69 178 PHE A O 1
ATOM 1376 N N . GLY A 1 179 ? -5.789 9.188 -6.109 1 97.44 179 GLY A N 1
ATOM 1377 C CA . GLY A 1 179 ? -6.828 9.203 -7.129 1 97.44 179 GLY A CA 1
ATOM 1378 C C . GLY A 1 179 ? -8.219 8.984 -6.566 1 97.44 179 GLY A C 1
ATOM 1379 O O . GLY A 1 179 ? -9.07 8.367 -7.215 1 97.44 179 GLY A O 1
ATOM 1380 N N . LEU A 1 180 ? -8.422 9.438 -5.371 1 98.31 180 LEU A N 1
ATOM 1381 C CA . LEU A 1 180 ? -9.727 9.297 -4.727 1 98.31 180 LEU A CA 1
ATOM 1382 C C . LEU A 1 180 ? -10.516 10.602 -4.82 1 98.31 180 LEU A C 1
ATOM 1384 O O . LEU A 1 180 ? -11.453 10.812 -4.051 1 98.31 180 LEU A O 1
ATOM 1388 N N . ASP A 1 181 ? -10.07 11.461 -5.715 1 98.19 181 ASP A N 1
ATOM 1389 C CA . ASP A 1 181 ? -10.609 12.812 -5.816 1 98.19 181 ASP A CA 1
ATOM 1390 C C . ASP A 1 181 ? -11.5 12.953 -7.051 1 98.19 181 ASP A C 1
ATOM 1392 O O . ASP A 1 181 ? -11.664 14.055 -7.582 1 98.19 181 ASP A O 1
ATOM 1396 N N . LYS A 1 182 ? -12.031 11.852 -7.586 1 97.5 182 LYS A N 1
ATOM 1397 C CA . LYS A 1 182 ? -12.875 11.891 -8.781 1 97.5 182 LYS A CA 1
ATOM 1398 C C . LYS A 1 182 ? -14.336 11.648 -8.438 1 97.5 182 LYS A C 1
ATOM 1400 O O . LYS A 1 182 ? -14.648 10.867 -7.535 1 97.5 182 LYS A O 1
ATOM 1405 N N . PRO A 1 183 ? -15.219 12.367 -9.219 1 98.06 183 PRO A N 1
ATOM 1406 C CA . PRO A 1 183 ? -16.641 12.148 -8.977 1 98.06 183 PRO A CA 1
ATOM 1407 C C . PRO A 1 183 ? -17.047 10.68 -9.086 1 98.06 183 PRO A C 1
ATOM 1409 O O . PRO A 1 183 ? -16.578 9.969 -9.977 1 98.06 183 PRO A O 1
ATOM 1412 N N . GLY A 1 184 ? -17.797 10.266 -8.156 1 97.31 184 GLY A N 1
ATOM 1413 C CA . GLY A 1 184 ? -18.344 8.922 -8.219 1 97.31 184 GLY A CA 1
ATOM 1414 C C . GLY A 1 184 ? -17.516 7.898 -7.473 1 97.31 184 GLY A C 1
ATOM 1415 O O . GLY A 1 184 ? -17.984 6.793 -7.191 1 97.31 184 GLY A O 1
ATOM 1416 N N . MET A 1 185 ? -16.312 8.219 -7.109 1 97.81 185 MET A N 1
ATOM 1417 C CA . MET A 1 185 ? -15.508 7.312 -6.301 1 97.81 185 MET A CA 1
ATOM 1418 C C . MET A 1 185 ? -16.172 7.043 -4.953 1 97.81 185 MET A C 1
ATOM 1420 O O . MET A 1 185 ? -16.781 7.941 -4.363 1 97.81 185 MET A O 1
ATOM 1424 N N . LYS A 1 186 ? -16.125 5.828 -4.535 1 98.75 186 LYS A N 1
ATOM 1425 C CA . LYS A 1 186 ? -16.625 5.457 -3.215 1 98.75 186 LYS A CA 1
ATOM 1426 C C . LYS A 1 186 ? -15.516 5.496 -2.17 1 98.75 186 LYS A C 1
ATOM 1428 O O . LYS A 1 186 ? -14.641 4.629 -2.15 1 98.75 186 LYS A O 1
ATOM 1433 N N . VAL A 1 187 ? -15.602 6.473 -1.276 1 98.88 187 VAL A N 1
ATOM 1434 C CA . VAL A 1 187 ? -14.523 6.742 -0.337 1 98.88 187 VAL A CA 1
ATOM 1435 C C . VAL A 1 187 ? -15.016 6.543 1.094 1 98.88 187 VAL A C 1
ATOM 1437 O O . VAL A 1 187 ? -16.078 7.043 1.464 1 98.88 187 VAL A O 1
ATOM 1440 N N . GLY A 1 188 ? -14.258 5.762 1.834 1 98.88 188 GLY A N 1
ATOM 1441 C CA . GLY A 1 188 ? -14.523 5.625 3.258 1 98.88 188 GLY A CA 1
ATOM 1442 C C . GLY A 1 188 ? -13.68 6.555 4.113 1 98.88 188 GLY A C 1
ATOM 1443 O O . GLY A 1 188 ? -12.531 6.84 3.781 1 98.88 188 GLY A O 1
ATOM 1444 N N . VAL A 1 189 ? -14.234 7.027 5.188 1 98.81 189 VAL A N 1
ATOM 1445 C CA . VAL A 1 189 ? -13.523 7.77 6.219 1 98.81 189 VAL A CA 1
ATOM 1446 C C . VAL A 1 189 ? -13.711 7.09 7.574 1 98.81 189 VAL A C 1
ATOM 1448 O O . VAL A 1 189 ? -14.844 6.934 8.047 1 98.81 189 VAL A O 1
ATOM 1451 N N . VAL A 1 190 ? -12.609 6.691 8.148 1 98 190 VAL A N 1
ATOM 1452 C CA . VAL A 1 190 ? -12.664 6.035 9.453 1 98 190 VAL A CA 1
ATOM 1453 C C . VAL A 1 190 ? -12.375 7.055 10.555 1 98 190 VAL A C 1
ATOM 1455 O O . VAL A 1 190 ? -11.289 7.645 10.594 1 98 190 VAL A O 1
ATOM 1458 N N . GLY A 1 191 ? -13.297 7.168 11.43 1 94.06 191 GLY A N 1
ATOM 1459 C CA . GLY A 1 191 ? -13.18 8.156 12.492 1 94.06 191 GLY A CA 1
ATOM 1460 C C . GLY A 1 191 ? -13.703 9.523 12.086 1 94.06 191 GLY A C 1
ATOM 1461 O O . GLY A 1 191 ? -13.406 10.008 10.992 1 94.06 191 GLY A O 1
ATOM 1462 N N . LEU A 1 192 ? -14.508 10.086 12.961 1 94.06 192 LEU A N 1
ATOM 1463 C CA . LEU A 1 192 ? -15.078 11.406 12.703 1 94.06 192 LEU A CA 1
ATOM 1464 C C . LEU A 1 192 ? -14.641 12.406 13.766 1 94.06 192 LEU A C 1
ATOM 1466 O O . LEU A 1 192 ? -15.469 12.891 14.539 1 94.06 192 LEU A O 1
ATOM 1470 N N . GLY A 1 193 ? -13.43 12.734 13.75 1 93.69 193 GLY A N 1
ATOM 1471 C CA . GLY A 1 193 ? -12.852 13.773 14.594 1 93.69 193 GLY A CA 1
ATOM 1472 C C . GLY A 1 193 ? -12.344 14.969 13.805 1 93.69 193 GLY A C 1
ATOM 1473 O O . GLY A 1 193 ? -12.953 15.375 12.812 1 93.69 193 GLY A O 1
ATOM 1474 N N . GLY A 1 194 ? -11.297 15.547 14.352 1 94.69 194 GLY A N 1
ATOM 1475 C CA . GLY A 1 194 ? -10.734 16.75 13.75 1 94.69 194 GLY A CA 1
ATOM 1476 C C . GLY A 1 194 ? -10.297 16.531 12.312 1 94.69 194 GLY A C 1
ATOM 1477 O O . GLY A 1 194 ? -10.586 17.359 11.445 1 94.69 194 GLY A O 1
ATOM 1478 N N . LEU A 1 195 ? -9.648 15.43 12.031 1 96.94 195 LEU A N 1
ATOM 1479 C CA . LEU A 1 195 ? -9.227 15.125 10.664 1 96.94 195 LEU A CA 1
ATOM 1480 C C . LEU A 1 195 ? -10.391 14.555 9.852 1 96.94 195 LEU A C 1
ATOM 1482 O O . LEU A 1 195 ? -10.594 14.938 8.703 1 96.94 195 LEU A O 1
ATOM 1486 N N . GLY A 1 196 ? -11.172 13.758 10.484 1 97.56 196 GLY A N 1
ATOM 1487 C CA . GLY A 1 196 ? -12.211 13 9.805 1 97.56 196 GLY A CA 1
ATOM 1488 C C . GLY A 1 196 ? -13.281 13.891 9.188 1 97.56 196 GLY A C 1
ATOM 1489 O O . GLY A 1 196 ? -13.734 13.641 8.07 1 97.56 196 GLY A O 1
ATOM 1490 N N . HIS A 1 197 ? -13.719 14.914 9.93 1 98.19 197 HIS A N 1
ATOM 1491 C CA . HIS A 1 197 ? -14.789 15.742 9.398 1 98.19 197 HIS A CA 1
ATOM 1492 C C . HIS A 1 197 ? -14.336 16.531 8.172 1 98.19 197 HIS A C 1
ATOM 1494 O O . HIS A 1 197 ? -15.109 16.719 7.23 1 98.19 197 HIS A O 1
ATOM 1500 N N . VAL A 1 198 ? -13.078 16.891 8.172 1 98.44 198 VAL A N 1
ATOM 1501 C CA . VAL A 1 198 ? -12.555 17.625 7.016 1 98.44 198 VAL A CA 1
ATOM 1502 C C . VAL A 1 198 ? -12.359 16.656 5.848 1 98.44 198 VAL A C 1
ATOM 1504 O O . VAL A 1 198 ? -12.578 17.031 4.688 1 98.44 198 VAL A O 1
ATOM 1507 N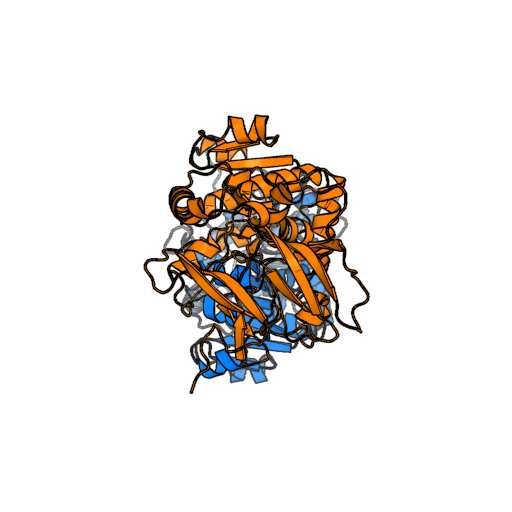 N . ALA A 1 199 ? -11.984 15.445 6.148 1 98.75 199 ALA A N 1
ATOM 1508 C CA . ALA A 1 199 ? -11.867 14.422 5.109 1 98.75 199 ALA A CA 1
ATOM 1509 C C . ALA A 1 199 ? -13.195 14.203 4.395 1 98.75 199 ALA A C 1
ATOM 1511 O O . ALA A 1 199 ? -13.234 14.117 3.164 1 98.75 199 ALA A O 1
ATOM 1512 N N . VAL A 1 200 ? -14.258 14.133 5.18 1 98.81 200 VAL A N 1
ATOM 1513 C CA . VAL A 1 200 ? -15.586 13.953 4.605 1 98.81 200 VAL A CA 1
ATOM 1514 C C . VAL A 1 200 ? -15.922 15.141 3.707 1 98.81 200 VAL A C 1
ATOM 1516 O O . VAL A 1 200 ? -16.375 14.961 2.572 1 98.81 200 VAL A O 1
ATOM 1519 N N . LYS A 1 201 ? -15.656 16.328 4.172 1 98.75 201 LYS A N 1
ATOM 1520 C CA . LYS A 1 201 ? -16 17.531 3.428 1 98.75 201 LYS A CA 1
ATOM 1521 C C . LYS A 1 201 ? -15.242 17.594 2.107 1 98.75 201 LYS A C 1
ATOM 1523 O O . LYS A 1 201 ? -15.82 17.906 1.063 1 98.75 201 LYS A O 1
ATOM 1528 N N . PHE A 1 202 ? -13.922 17.312 2.107 1 98.88 202 PHE A N 1
ATOM 1529 C CA . PHE A 1 202 ? -13.133 17.344 0.88 1 98.88 202 PHE A CA 1
ATOM 1530 C C . PHE A 1 202 ? -13.594 16.25 -0.08 1 98.88 202 PHE A C 1
ATOM 1532 O O . PHE A 1 202 ? -13.734 16.484 -1.281 1 98.88 202 PHE A O 1
ATOM 1539 N N . ALA A 1 203 ? -13.789 15.008 0.457 1 98.88 203 ALA A N 1
ATOM 1540 C CA . ALA A 1 203 ? -14.242 13.922 -0.403 1 98.88 203 ALA A CA 1
ATOM 1541 C C . ALA A 1 203 ? -15.57 14.266 -1.079 1 98.88 203 ALA A C 1
ATOM 1543 O O . ALA A 1 203 ? -15.742 14.031 -2.277 1 98.88 203 ALA A O 1
ATOM 1544 N N . LYS A 1 204 ? -16.469 14.875 -0.3 1 98.69 204 LYS A N 1
ATOM 1545 C CA . LYS A 1 204 ? -17.75 15.305 -0.86 1 98.69 204 LYS A CA 1
ATOM 1546 C C . LYS A 1 204 ? -17.547 16.391 -1.915 1 98.69 204 LYS A C 1
ATOM 1548 O O . LYS A 1 204 ? -18.203 16.375 -2.965 1 98.69 204 LYS A O 1
ATOM 1553 N N . ALA A 1 205 ? -16.688 17.297 -1.619 1 98.62 205 ALA A N 1
ATOM 1554 C CA . ALA A 1 205 ? -16.422 18.391 -2.555 1 98.62 205 ALA A CA 1
ATOM 1555 C C . ALA A 1 205 ? -15.844 17.859 -3.867 1 98.62 205 ALA A C 1
ATOM 1557 O O . ALA A 1 205 ? -16.078 18.453 -4.93 1 98.62 205 ALA A O 1
ATOM 1558 N N . PHE A 1 206 ? -15.117 16.75 -3.838 1 98.62 206 PHE A N 1
ATOM 1559 C CA . PHE A 1 206 ? -14.57 16.109 -5.031 1 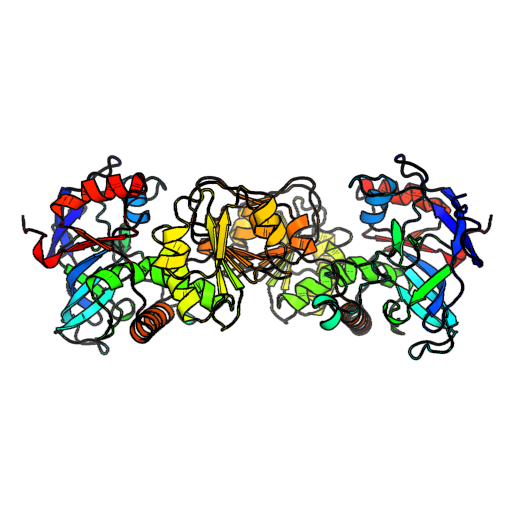98.62 206 PHE A CA 1
ATOM 1560 C C . PHE A 1 206 ? -15.656 15.359 -5.789 1 98.62 206 PHE A C 1
ATOM 1562 O O . PHE A 1 206 ? -15.445 14.922 -6.922 1 98.62 206 PHE A O 1
ATOM 1569 N N . GLY A 1 207 ? -16.844 15.188 -5.176 1 98.38 207 GLY A N 1
ATOM 1570 C CA . GLY A 1 207 ? -17.938 14.469 -5.805 1 98.38 207 GLY A CA 1
ATOM 1571 C C . GLY A 1 207 ? -17.953 12.992 -5.48 1 98.38 207 GLY A C 1
ATOM 1572 O O . GLY A 1 207 ? -18.656 12.211 -6.133 1 98.38 207 GLY A O 1
ATOM 1573 N N . ALA A 1 208 ? -17.266 12.578 -4.473 1 98.56 208 ALA A N 1
ATOM 1574 C CA . ALA A 1 208 ? -17.203 11.172 -4.09 1 98.56 208 ALA A CA 1
ATOM 1575 C C . ALA A 1 208 ? -18.453 10.75 -3.328 1 98.56 208 ALA A C 1
ATOM 1577 O O . ALA A 1 208 ? -19.156 11.602 -2.779 1 98.56 208 ALA A O 1
ATOM 1578 N N . GLU A 1 209 ? -18.797 9.516 -3.428 1 98.69 209 GLU A N 1
ATOM 1579 C CA . GLU A 1 209 ? -19.75 8.883 -2.508 1 98.69 209 GLU A CA 1
ATOM 1580 C C . GLU A 1 209 ? -19.047 8.461 -1.212 1 98.69 209 GLU A C 1
ATOM 1582 O O . GLU A 1 209 ? -18.219 7.555 -1.211 1 98.69 209 GLU A O 1
ATOM 1587 N N . VAL A 1 210 ? -19.438 9.133 -0.106 1 98.81 210 VAL A N 1
ATOM 1588 C CA . VAL A 1 210 ? -18.641 9.031 1.111 1 98.81 210 VAL A CA 1
ATOM 1589 C C . VAL A 1 210 ? -19.359 8.148 2.129 1 98.81 210 VAL A C 1
ATOM 1591 O O . VAL A 1 210 ? -20.547 8.328 2.391 1 98.81 210 VAL A O 1
ATOM 1594 N N . THR A 1 211 ? -18.672 7.168 2.66 1 98.81 211 THR A N 1
ATOM 1595 C CA . THR A 1 211 ? -19.125 6.32 3.76 1 98.81 211 THR A CA 1
ATOM 1596 C C . THR A 1 211 ? -18.281 6.578 5.012 1 98.81 211 THR A C 1
ATOM 1598 O O . THR A 1 211 ? -17.062 6.418 4.996 1 98.81 211 THR A O 1
ATOM 1601 N N . VAL A 1 212 ? -18.953 7.008 6.094 1 98.69 212 VAL A N 1
ATOM 1602 C CA . VAL A 1 212 ? -18.25 7.168 7.363 1 98.69 212 VAL A CA 1
ATOM 1603 C C . VAL A 1 212 ? -18.312 5.859 8.156 1 98.69 212 VAL A C 1
ATOM 1605 O O . VAL A 1 212 ? -19.375 5.254 8.281 1 98.69 212 VAL A O 1
ATOM 1608 N N . LEU A 1 213 ? -17.172 5.371 8.586 1 98.12 213 LEU A N 1
ATOM 1609 C CA . LEU A 1 213 ? -17.078 4.195 9.438 1 98.12 213 LEU A CA 1
ATOM 1610 C C . LEU A 1 213 ? -16.719 4.586 10.867 1 98.12 213 LEU A C 1
ATOM 1612 O O . LEU A 1 213 ? -15.734 5.289 11.102 1 98.12 213 LEU A O 1
ATOM 1616 N N . SER A 1 214 ? -17.531 4.199 11.773 1 95.56 214 SER A N 1
ATOM 1617 C CA . SER A 1 214 ? -17.344 4.488 13.188 1 95.56 214 SER A CA 1
ATOM 1618 C C . SER A 1 214 ? -17.688 3.281 14.055 1 95.56 214 SER A C 1
ATOM 1620 O O . SER A 1 214 ? -18.406 2.381 13.617 1 95.56 214 SER A O 1
ATOM 1622 N N . THR A 1 215 ? -17.125 3.201 15.273 1 92.31 215 THR A N 1
ATOM 1623 C CA . THR A 1 215 ? -17.344 2.055 16.156 1 92.31 215 THR A CA 1
ATOM 1624 C C . THR A 1 215 ? -18.703 2.141 16.828 1 92.31 215 THR A C 1
ATOM 1626 O O . THR A 1 215 ? -19.234 1.136 17.312 1 92.31 215 THR A O 1
ATOM 1629 N N . SER A 1 216 ? -19.266 3.357 16.922 1 91.19 216 SER A N 1
ATOM 1630 C CA . SER A 1 216 ? -20.562 3.555 17.547 1 91.19 216 SER A CA 1
ATOM 1631 C C . SER A 1 216 ? -21.484 4.391 16.656 1 91.19 216 SER A C 1
ATOM 1633 O O . SER A 1 216 ? -21 5.117 15.781 1 91.19 216 SER A O 1
ATOM 1635 N N . PRO A 1 217 ? -22.766 4.277 16.844 1 94.5 217 PRO A N 1
ATOM 1636 C CA . PRO A 1 217 ? -23.703 5.031 16.031 1 94.5 217 PRO A CA 1
ATOM 1637 C C . PRO A 1 217 ? -23.844 6.484 16.469 1 94.5 217 PRO A C 1
ATOM 1639 O O . PRO A 1 217 ? -24.594 7.254 15.844 1 94.5 217 PRO A O 1
ATOM 1642 N N . ALA A 1 218 ? -23.172 6.906 17.469 1 91.88 218 ALA A N 1
ATOM 1643 C CA . ALA A 1 218 ? -23.375 8.195 18.109 1 91.88 218 ALA A CA 1
ATOM 1644 C C . ALA A 1 218 ? -23.203 9.344 17.125 1 91.88 218 ALA A C 1
ATOM 1646 O O . ALA A 1 218 ? -23.875 10.375 17.234 1 91.88 218 ALA A O 1
ATOM 1647 N N . LYS A 1 219 ? -22.375 9.156 16.094 1 92.56 219 LYS A N 1
ATOM 1648 C CA . LYS A 1 219 ? -22.062 10.258 15.18 1 92.56 219 LYS A CA 1
ATOM 1649 C C . LYS A 1 219 ? -22.812 10.094 13.859 1 92.56 219 LYS A C 1
ATOM 1651 O O . LYS A 1 219 ? -22.547 10.812 12.898 1 92.56 219 LYS A O 1
ATOM 1656 N N . LYS A 1 220 ? -23.75 9.211 13.781 1 96.44 220 LYS A N 1
ATOM 1657 C CA . LYS A 1 220 ? -24.453 8.898 12.539 1 96.44 220 LYS A CA 1
ATOM 1658 C C . LYS A 1 220 ? -25.188 10.117 12 1 96.44 220 LYS A C 1
ATOM 1660 O O . LYS A 1 220 ? -25.047 10.477 10.828 1 96.44 220 LYS A O 1
ATOM 1665 N N . GLN A 1 221 ? -25.953 10.758 12.844 1 96.75 221 GLN A N 1
ATOM 1666 C CA . GLN A 1 221 ? -26.719 11.914 12.422 1 96.75 221 GLN A CA 1
ATOM 1667 C C . GLN A 1 221 ? -25.812 13.047 11.953 1 96.75 221 GLN A C 1
ATOM 1669 O O . GLN A 1 221 ? -26.062 13.656 10.914 1 96.75 221 GLN A O 1
ATOM 1674 N N . GLU A 1 222 ? -24.797 13.266 12.766 1 95.5 222 GLU A N 1
ATOM 1675 C CA . GLU A 1 222 ? -23.828 14.305 12.398 1 95.5 222 GLU A CA 1
ATOM 1676 C C . GLU A 1 222 ? -23.172 13.992 11.062 1 95.5 222 GLU A C 1
ATOM 1678 O O . GLU A 1 222 ? -23.016 14.883 10.227 1 95.5 222 GLU A O 1
ATOM 1683 N N . ALA A 1 223 ? -22.859 12.789 10.805 1 97.25 223 ALA A N 1
ATOM 1684 C CA . ALA A 1 223 ? -22.203 12.367 9.578 1 97.25 223 ALA A CA 1
ATOM 1685 C C . ALA A 1 223 ? -23.125 12.547 8.367 1 97.25 223 ALA A C 1
ATOM 1687 O O . ALA A 1 223 ? -22.734 13.141 7.363 1 97.25 223 ALA A O 1
ATOM 1688 N N . LEU A 1 224 ? -24.375 12.078 8.5 1 98 224 LEU A N 1
ATOM 1689 C CA . LEU A 1 224 ? -25.281 12.016 7.363 1 98 224 LEU A CA 1
ATOM 1690 C C . LEU A 1 224 ? -25.938 13.375 7.121 1 98 224 LEU A C 1
ATOM 1692 O O . LEU A 1 224 ? -26.047 13.82 5.977 1 98 224 LEU A O 1
ATOM 1696 N N . GLU A 1 225 ? -26.344 14.031 8.172 1 97.38 225 GLU A N 1
ATOM 1697 C CA . GLU A 1 225 ? -27.109 15.266 8.023 1 97.38 225 GLU A CA 1
ATOM 1698 C C . GLU A 1 225 ? -26.203 16.484 8.125 1 97.38 225 GLU A C 1
ATOM 1700 O O . GLU A 1 225 ? -26.406 17.484 7.418 1 97.38 225 GLU A O 1
ATOM 1705 N N . GLY A 1 226 ? -25.25 16.422 9 1 95.25 226 GLY A N 1
ATOM 1706 C CA . GLY A 1 226 ? -24.359 17.547 9.203 1 95.25 226 GLY A CA 1
ATOM 1707 C C . GLY A 1 226 ? -23.297 17.672 8.133 1 95.25 226 GLY A C 1
ATOM 1708 O O . GLY A 1 226 ? -23.172 18.703 7.473 1 95.25 226 GLY A O 1
ATOM 1709 N N . LEU A 1 227 ? -22.625 16.578 7.922 1 97.12 227 LEU A N 1
ATOM 1710 C CA . LEU A 1 227 ? -21.484 16.578 7.016 1 97.12 227 LEU A CA 1
ATOM 1711 C C . LEU A 1 227 ? -21.875 16.078 5.633 1 97.12 227 LEU A C 1
ATOM 1713 O O . LEU A 1 227 ? -21.094 16.125 4.691 1 97.12 227 LEU A O 1
ATOM 1717 N N . LYS A 1 228 ? -23.047 15.539 5.516 1 97.5 228 LYS A N 1
ATOM 1718 C CA . LYS A 1 228 ? -23.672 15.125 4.258 1 97.5 228 LYS A CA 1
ATOM 1719 C C . LYS A 1 228 ? -22.953 13.898 3.674 1 97.5 228 LYS A C 1
ATOM 1721 O O . LYS A 1 228 ? -22.812 13.781 2.455 1 97.5 228 LYS A O 1
ATOM 1726 N N . ALA A 1 229 ? -22.375 13.117 4.488 1 98.56 229 ALA A N 1
ATOM 1727 C CA . ALA A 1 229 ? -21.922 11.805 4.023 1 98.56 229 ALA A CA 1
ATOM 1728 C C . ALA A 1 229 ? -23.078 11.008 3.434 1 98.56 229 ALA A C 1
ATOM 1730 O O . ALA A 1 229 ? -24.234 11.203 3.812 1 98.56 229 ALA A O 1
ATOM 1731 N N . ASP A 1 230 ? -22.766 10.133 2.57 1 98.69 230 ASP A N 1
ATOM 1732 C CA . ASP A 1 230 ? -23.812 9.375 1.89 1 98.69 230 ASP A CA 1
ATOM 1733 C C . ASP A 1 230 ? -24.234 8.148 2.707 1 98.69 230 ASP A C 1
ATOM 1735 O O . ASP A 1 230 ? -25.391 7.73 2.67 1 98.69 230 ASP A O 1
ATOM 1739 N N . HIS A 1 231 ? -23.281 7.551 3.359 1 98.38 231 HIS A N 1
ATOM 1740 C CA . HIS A 1 231 ? -23.531 6.336 4.129 1 98.38 231 HIS A CA 1
ATOM 1741 C C . HIS A 1 231 ? -22.797 6.371 5.465 1 98.38 231 HIS A C 1
ATOM 1743 O O . HIS A 1 231 ? -21.875 7.168 5.652 1 98.38 231 HIS A O 1
ATOM 1749 N N . PHE A 1 232 ? -23.328 5.594 6.418 1 98.5 232 PHE A N 1
ATOM 1750 C CA . PHE A 1 232 ? -22.734 5.418 7.73 1 98.5 232 PHE A CA 1
ATOM 1751 C C . PHE A 1 232 ? -22.734 3.947 8.133 1 98.5 232 PHE A C 1
ATOM 1753 O O . PHE A 1 232 ? -23.75 3.27 8.031 1 98.5 232 PHE A O 1
ATOM 1760 N N . ILE A 1 233 ? -21.531 3.438 8.508 1 98.06 233 ILE A N 1
ATOM 1761 C CA . ILE A 1 233 ? -21.375 2.041 8.906 1 98.06 233 ILE A CA 1
ATOM 1762 C C . ILE A 1 233 ? -20.812 1.965 10.312 1 98.06 233 ILE A C 1
ATOM 1764 O O . ILE A 1 233 ? -19.812 2.623 10.625 1 98.06 233 ILE A O 1
ATOM 1768 N N . VAL A 1 234 ? -21.5 1.226 11.148 1 97.19 234 VAL A N 1
ATOM 1769 C CA . VAL A 1 234 ? -20.922 0.871 12.438 1 97.19 234 VAL A CA 1
ATOM 1770 C C . VAL A 1 234 ? -19.938 -0.294 12.266 1 97.19 234 VAL A C 1
ATOM 1772 O O . VAL A 1 234 ? -20.359 -1.427 12.008 1 97.19 234 VAL A O 1
ATOM 1775 N N . SER A 1 235 ? -18.688 -0.081 12.445 1 94.5 235 SER A N 1
ATOM 1776 C CA . SER A 1 235 ? -17.641 -1.033 12.102 1 94.5 235 SER A CA 1
ATOM 1777 C C . SER A 1 235 ? -17.719 -2.285 12.969 1 94.5 235 SER A C 1
ATOM 1779 O O . SER A 1 235 ? -17.219 -3.346 12.586 1 94.5 235 SER A O 1
ATOM 1781 N N . LYS A 1 236 ? -18.344 -2.213 14.109 1 94 236 LYS A N 1
ATOM 1782 C CA . LYS A 1 236 ? -18.469 -3.357 15.008 1 94 236 LYS A CA 1
ATOM 1783 C C . LYS A 1 236 ? -19.688 -4.215 14.633 1 94 236 LYS A C 1
ATOM 1785 O O . LYS A 1 236 ? -19.875 -5.301 15.188 1 94 236 LYS A O 1
ATOM 1790 N N . ASP A 1 237 ? -20.484 -3.738 13.75 1 95.38 237 ASP A N 1
ATOM 1791 C CA . ASP A 1 237 ? -21.625 -4.492 13.258 1 95.38 237 ASP A CA 1
ATOM 1792 C C . ASP A 1 237 ? -21.234 -5.367 12.062 1 95.38 237 ASP A C 1
ATOM 1794 O O . ASP A 1 237 ? -21.078 -4.867 10.953 1 95.38 237 ASP A O 1
ATOM 1798 N N . PRO A 1 238 ? -21.203 -6.66 12.273 1 94.25 238 PRO A N 1
ATOM 1799 C CA . PRO A 1 238 ? -20.734 -7.547 11.211 1 94.25 238 PRO A CA 1
ATOM 1800 C C . PRO A 1 238 ? -21.641 -7.543 9.984 1 94.25 238 PRO A C 1
ATOM 1802 O O . PRO A 1 238 ? -21.156 -7.688 8.859 1 94.25 238 PRO A O 1
ATOM 1805 N N . GLU A 1 239 ? -22.891 -7.395 10.172 1 96.19 239 GLU A N 1
ATOM 1806 C CA . GLU A 1 239 ? -23.828 -7.387 9.047 1 96.19 239 GLU A CA 1
ATOM 1807 C C . GLU A 1 239 ? -23.609 -6.16 8.164 1 96.19 239 GLU A C 1
ATOM 1809 O O . GLU A 1 239 ? -23.625 -6.262 6.934 1 96.19 239 GLU A O 1
ATOM 1814 N N . GLN A 1 240 ? -23.469 -4.984 8.797 1 96.62 240 GLN A N 1
ATOM 1815 C CA . GLN A 1 240 ? -23.219 -3.764 8.031 1 96.62 240 GLN A CA 1
ATOM 1816 C C . GLN A 1 240 ? -21.906 -3.848 7.277 1 96.62 240 GLN A C 1
ATOM 1818 O O . GLN A 1 240 ? -21.812 -3.449 6.113 1 96.62 240 GLN A O 1
ATOM 1823 N N . MET A 1 241 ? -20.922 -4.379 7.961 1 96.69 241 MET A N 1
ATOM 1824 C CA . MET A 1 241 ? -19.625 -4.531 7.32 1 96.69 241 MET A CA 1
ATOM 1825 C C . MET A 1 241 ? -19.703 -5.492 6.141 1 96.69 241 MET A C 1
ATOM 1827 O O . MET A 1 241 ? -19.141 -5.23 5.078 1 96.69 241 MET A O 1
ATOM 1831 N N . GLN A 1 242 ? -20.359 -6.602 6.293 1 96 242 GLN A N 1
ATOM 1832 C CA . GLN A 1 242 ? -20.516 -7.582 5.227 1 96 242 GLN A CA 1
ATOM 1833 C C . GLN A 1 242 ? -21.266 -6.984 4.031 1 96 242 GLN A C 1
ATOM 1835 O O . GLN A 1 242 ? -20.938 -7.281 2.881 1 96 242 GLN A O 1
ATOM 1840 N N . SER A 1 243 ? -22.219 -6.145 4.309 1 95.81 243 SER A N 1
ATOM 1841 C CA . SER A 1 243 ? -23 -5.516 3.24 1 95.81 243 SER A CA 1
ATOM 1842 C C . SER A 1 243 ? -22.125 -4.562 2.424 1 95.81 243 SER A C 1
ATOM 1844 O O . SER A 1 243 ? -22.438 -4.273 1.267 1 95.81 243 SER A O 1
ATOM 1846 N N . ALA A 1 244 ? -21.062 -4.086 3.002 1 96.75 244 ALA A N 1
ATOM 1847 C CA . ALA A 1 244 ? -20.188 -3.123 2.346 1 96.75 244 ALA A CA 1
ATOM 1848 C C . ALA A 1 244 ? -18.969 -3.818 1.745 1 96.75 244 ALA A C 1
ATOM 1850 O O . ALA A 1 244 ? -18.062 -3.16 1.239 1 96.75 244 ALA A O 1
ATOM 1851 N N . ALA A 1 245 ? -18.938 -5.152 1.764 1 95.81 245 ALA A N 1
ATOM 1852 C CA . ALA A 1 245 ? -17.781 -5.91 1.303 1 95.81 245 ALA A CA 1
ATOM 1853 C C . ALA A 1 245 ? -17.406 -5.52 -0.123 1 95.81 245 ALA A C 1
ATOM 1855 O O . ALA A 1 245 ? -18.266 -5.441 -1.002 1 95.81 245 ALA A O 1
ATOM 1856 N N . ASN A 1 246 ? -16.109 -5.23 -0.334 1 94.56 246 ASN A N 1
ATOM 1857 C CA . ASN A 1 246 ? -15.531 -4.969 -1.646 1 94.56 246 ASN A CA 1
ATOM 1858 C C . ASN A 1 246 ? -16.234 -3.818 -2.355 1 94.56 246 ASN A C 1
ATOM 1860 O O . ASN A 1 246 ? -16.453 -3.865 -3.568 1 94.56 246 ASN A O 1
ATOM 1864 N N . SER A 1 247 ? -16.609 -2.764 -1.61 1 96.62 247 SER A N 1
ATOM 1865 C CA . SER A 1 247 ? -17.406 -1.711 -2.219 1 96.62 247 SER A CA 1
ATOM 1866 C C . SER A 1 247 ? -16.625 -0.411 -2.34 1 96.62 247 SER A C 1
ATOM 1868 O O . SER A 1 247 ? -16.891 0.407 -3.221 1 96.62 247 SER A O 1
ATOM 1870 N N . LEU A 1 248 ? -15.633 -0.214 -1.496 1 98.44 248 LEU A N 1
ATOM 1871 C CA . LEU A 1 248 ? -14.977 1.084 -1.419 1 98.44 248 LEU A CA 1
ATOM 1872 C C . LEU A 1 248 ? -13.711 1.101 -2.271 1 98.44 248 LEU A C 1
ATOM 1874 O O . LEU A 1 248 ? -12.953 0.126 -2.289 1 98.44 248 LEU A O 1
ATOM 1878 N N . ASP A 1 249 ? -13.445 2.221 -2.943 1 98.38 249 ASP A N 1
ATOM 1879 C CA . ASP A 1 249 ? -12.234 2.428 -3.727 1 98.38 249 ASP A CA 1
ATOM 1880 C C . ASP A 1 249 ? -11.047 2.75 -2.822 1 98.38 249 ASP A C 1
ATOM 1882 O O . ASP A 1 249 ? -9.898 2.441 -3.16 1 98.38 249 ASP A O 1
ATOM 1886 N N . GLY A 1 250 ? -11.344 3.414 -1.771 1 98.75 250 GLY A N 1
ATOM 1887 C CA . GLY A 1 250 ? -10.312 3.779 -0.808 1 98.75 250 GLY A CA 1
ATOM 1888 C C . GLY A 1 250 ? -10.875 4.234 0.524 1 98.75 250 GLY A C 1
ATOM 1889 O O . GLY A 1 250 ? -12.07 4.531 0.629 1 98.75 250 GLY A O 1
ATOM 1890 N N . ILE A 1 251 ? -10.031 4.219 1.509 1 98.88 251 ILE A N 1
ATOM 1891 C CA . ILE A 1 251 ? -10.375 4.621 2.869 1 98.88 251 ILE A CA 1
ATOM 1892 C C . ILE A 1 251 ? -9.305 5.559 3.418 1 98.88 251 ILE A C 1
ATOM 1894 O O . ILE A 1 251 ? -8.109 5.277 3.311 1 98.88 251 ILE A O 1
ATOM 1898 N N . ILE A 1 252 ? -9.703 6.688 3.912 1 98.88 252 ILE A N 1
ATOM 1899 C CA . ILE A 1 252 ? -8.852 7.527 4.742 1 98.88 252 ILE A CA 1
ATOM 1900 C C . ILE A 1 252 ? -9.062 7.195 6.215 1 98.88 252 ILE A C 1
ATOM 1902 O O . ILE A 1 252 ? -10.156 7.41 6.75 1 98.88 252 ILE A O 1
ATOM 1906 N N . ASP A 1 253 ? -8.078 6.668 6.852 1 98.56 253 ASP A N 1
ATOM 1907 C CA . ASP A 1 253 ? -8.164 6.305 8.266 1 98.56 253 ASP A CA 1
ATOM 1908 C C . ASP A 1 253 ? -7.562 7.391 9.148 1 98.56 253 ASP A C 1
ATOM 1910 O O . ASP A 1 253 ? -6.344 7.566 9.18 1 98.56 253 ASP A O 1
ATOM 1914 N N . THR A 1 254 ? -8.391 8.047 9.914 1 96.75 254 THR A N 1
ATOM 1915 C CA . THR A 1 254 ? -7.965 9.211 10.688 1 96.75 254 THR A CA 1
ATOM 1916 C C . THR A 1 254 ? -7.875 8.875 12.172 1 96.75 254 THR A C 1
ATOM 1918 O O . THR A 1 254 ? -7.715 9.766 13.008 1 96.75 254 THR A O 1
ATOM 1921 N N . VAL A 1 255 ? -7.934 7.621 12.523 1 93.44 255 VAL A N 1
ATOM 1922 C CA . VAL A 1 255 ? -8 7.188 13.922 1 93.44 255 VAL A CA 1
ATOM 1923 C C . VAL A 1 255 ? -6.594 7.027 14.484 1 93.44 255 VAL A C 1
ATOM 1925 O O . VAL A 1 255 ? -5.727 6.422 13.844 1 93.44 255 VAL A O 1
ATOM 1928 N N . SER A 1 256 ? -6.406 7.531 15.672 1 89 256 SER A N 1
ATOM 1929 C CA . SER A 1 256 ? -5.094 7.445 16.297 1 89 256 SER A CA 1
ATOM 1930 C C . SER A 1 256 ? -5.059 6.336 17.359 1 89 256 SER A C 1
ATOM 1932 O O . SER A 1 256 ? -4 6.031 17.906 1 89 256 SER A O 1
ATOM 1934 N N . ALA A 1 257 ? -6.16 5.742 17.641 1 88.06 257 ALA A N 1
ATOM 1935 C CA . ALA A 1 257 ? -6.23 4.621 18.578 1 88.06 257 ALA A CA 1
ATOM 1936 C C . ALA A 1 257 ? -6.047 3.291 17.859 1 88.06 257 ALA A C 1
ATOM 1938 O O . ALA A 1 257 ? -6.355 3.176 16.672 1 88.06 257 ALA A O 1
ATOM 1939 N N . SER A 1 258 ? -5.582 2.338 18.656 1 92.25 258 SER A N 1
ATOM 1940 C CA . SER A 1 258 ? -5.465 0.996 18.094 1 92.25 258 SER A CA 1
ATOM 1941 C C . SER A 1 258 ? -6.828 0.441 17.688 1 92.25 258 SER A C 1
ATOM 1943 O O . SER A 1 258 ? -7.805 0.594 18.422 1 92.25 258 SER A O 1
ATOM 1945 N N . HIS A 1 259 ? -6.902 -0.098 16.547 1 92.94 259 HIS A N 1
ATOM 1946 C CA . HIS A 1 259 ? -8.133 -0.688 16.031 1 92.94 259 HIS A CA 1
ATOM 1947 C C . HIS A 1 259 ? -7.844 -1.77 15 1 92.94 259 HIS A C 1
ATOM 1949 O O . HIS A 1 259 ? -6.77 -1.782 14.398 1 92.94 259 HIS A O 1
ATOM 1955 N N . PRO A 1 260 ? -8.781 -2.705 14.797 1 92.94 260 PRO A N 1
ATOM 1956 C CA . PRO A 1 260 ? -8.562 -3.779 13.82 1 92.94 260 PRO A CA 1
ATOM 1957 C C . PRO A 1 260 ? -8.539 -3.273 12.383 1 92.94 260 PRO A C 1
ATOM 1959 O O . PRO A 1 260 ? -9.336 -2.402 12.016 1 92.94 260 PRO A O 1
ATOM 1962 N N . ILE A 1 261 ? -7.688 -3.861 11.555 1 95.31 261 ILE A N 1
ATOM 1963 C CA . ILE A 1 261 ? -7.465 -3.389 10.188 1 95.31 261 ILE A CA 1
ATOM 1964 C C . ILE A 1 261 ? -8.18 -4.309 9.203 1 95.31 261 ILE A C 1
ATOM 1966 O O . ILE A 1 261 ? -8.641 -3.859 8.148 1 95.31 261 ILE A O 1
ATOM 1970 N N . GLU A 1 262 ? -8.328 -5.578 9.516 1 95.25 262 GLU A N 1
ATOM 1971 C CA . GLU A 1 262 ? -8.844 -6.59 8.602 1 95.25 262 GLU A CA 1
ATOM 1972 C C . GLU A 1 262 ? -10.258 -6.25 8.141 1 95.25 262 GLU A C 1
ATOM 1974 O O . GLU A 1 262 ? -10.578 -6.367 6.953 1 95.25 262 GLU A O 1
ATOM 1979 N N . PRO A 1 263 ? -11.156 -5.762 9.07 1 95.88 263 PRO A N 1
ATOM 1980 C CA . PRO A 1 263 ? -12.492 -5.375 8.602 1 95.88 263 PRO A CA 1
ATOM 1981 C C . PRO A 1 263 ? -12.453 -4.242 7.578 1 95.88 263 PRO A C 1
ATOM 1983 O O . PRO A 1 263 ? -13.266 -4.215 6.648 1 95.88 263 PRO A O 1
ATOM 1986 N N . LEU A 1 264 ? -11.523 -3.33 7.715 1 97.38 264 LEU A N 1
ATOM 1987 C CA . LEU A 1 264 ? -11.398 -2.223 6.773 1 97.38 264 LEU A CA 1
ATOM 1988 C C . LEU A 1 264 ? -10.922 -2.717 5.41 1 97.38 264 LEU A C 1
ATOM 1990 O O . LEU A 1 264 ? -11.406 -2.252 4.375 1 97.38 264 LEU A O 1
ATOM 1994 N N . LEU A 1 265 ? -10.023 -3.693 5.441 1 97.31 265 LEU A N 1
ATOM 1995 C CA . LEU A 1 265 ? -9.555 -4.273 4.191 1 97.31 265 LEU A CA 1
ATOM 1996 C C . LEU A 1 265 ? -10.688 -5.008 3.475 1 97.31 265 LEU A C 1
ATOM 1998 O O . LEU A 1 265 ? -10.75 -5.008 2.244 1 97.31 265 LEU A O 1
ATOM 2002 N N . SER A 1 266 ? -11.578 -5.605 4.219 1 96.31 266 SER A N 1
ATOM 2003 C CA . SER A 1 266 ? -12.641 -6.43 3.646 1 96.31 266 SER A CA 1
ATOM 2004 C C . SER A 1 266 ? -13.641 -5.582 2.863 1 96.31 266 SER A C 1
ATOM 2006 O O . SER A 1 266 ? -14.328 -6.09 1.978 1 96.31 266 SER A O 1
ATOM 2008 N N . VAL A 1 267 ? -13.727 -4.305 3.141 1 97.75 267 VAL A N 1
ATOM 2009 C CA . VAL A 1 267 ? -14.727 -3.475 2.477 1 97.75 267 VAL A CA 1
ATOM 2010 C C . VAL A 1 267 ? -14.102 -2.766 1.278 1 97.75 267 VAL A C 1
ATOM 2012 O O . VAL A 1 267 ? -14.797 -2.072 0.529 1 97.75 267 VAL A O 1
ATOM 2015 N N . LEU A 1 268 ? -12.812 -2.934 1.066 1 97.69 268 LEU A N 1
ATOM 2016 C CA . LEU A 1 268 ? -12.125 -2.344 -0.076 1 97.69 268 LEU A CA 1
ATOM 2017 C C . LEU A 1 268 ? -12.297 -3.207 -1.321 1 97.69 268 LEU A C 1
ATOM 2019 O O . LEU A 1 268 ? -12.258 -4.438 -1.239 1 97.69 268 LEU A O 1
ATOM 2023 N N . LYS A 1 269 ? -12.484 -2.578 -2.439 1 95.69 269 LYS A N 1
ATOM 2024 C CA . LYS A 1 269 ? -12.391 -3.24 -3.736 1 95.69 269 LYS A CA 1
ATOM 2025 C C . LYS A 1 269 ? -10.977 -3.752 -3.99 1 95.69 269 LYS A C 1
ATOM 2027 O O . LYS A 1 269 ? -10.031 -3.344 -3.311 1 95.69 269 LYS A O 1
ATOM 2032 N N . PRO A 1 270 ? -10.844 -4.703 -4.945 1 94.75 270 PRO A N 1
ATOM 2033 C CA . PRO A 1 270 ? -9.484 -4.988 -5.398 1 94.75 270 PRO A CA 1
ATOM 2034 C C . PRO A 1 270 ? -8.719 -3.73 -5.801 1 94.75 270 PRO A C 1
ATOM 2036 O O . PRO A 1 270 ? -9.297 -2.814 -6.391 1 94.75 270 PRO A O 1
ATOM 2039 N N . ALA A 1 271 ? -7.465 -3.686 -5.395 1 95.88 271 ALA A N 1
ATOM 2040 C CA . ALA A 1 271 ? -6.574 -2.553 -5.645 1 95.88 271 ALA A CA 1
ATOM 2041 C C . ALA A 1 271 ? -6.984 -1.342 -4.809 1 95.88 271 ALA A C 1
ATOM 2043 O O . ALA A 1 271 ? -6.484 -0.235 -5.027 1 95.88 271 ALA A O 1
ATOM 2044 N N . GLY A 1 272 ? -7.988 -1.55 -3.881 1 97.56 272 GLY A N 1
ATOM 2045 C CA . GLY A 1 272 ? -8.375 -0.469 -2.988 1 97.56 272 GLY A CA 1
ATOM 2046 C C . GLY A 1 272 ? -7.262 -0.033 -2.059 1 97.56 272 GLY A C 1
ATOM 2047 O O . GLY A 1 272 ? -6.34 -0.804 -1.779 1 97.56 272 GLY A O 1
ATOM 2048 N N . LYS A 1 273 ? -7.348 1.195 -1.53 1 98.12 273 LYS A N 1
ATOM 2049 C CA . LYS A 1 273 ? -6.281 1.777 -0.72 1 98.12 273 LYS A CA 1
ATOM 2050 C C . LYS A 1 273 ? -6.781 2.123 0.68 1 98.12 273 LYS A C 1
ATOM 2052 O O . LYS A 1 273 ? -7.824 2.762 0.832 1 98.12 273 LYS A O 1
ATOM 2057 N N . LEU A 1 274 ? -6.113 1.653 1.655 1 98.75 274 LEU A N 1
ATOM 2058 C CA . LEU A 1 274 ? -6.266 2.104 3.035 1 98.75 274 LEU A CA 1
ATOM 2059 C C . LEU A 1 274 ? -5.141 3.055 3.424 1 98.75 274 LEU A C 1
ATOM 2061 O O . LEU A 1 274 ? -3.988 2.639 3.559 1 98.75 274 LEU A O 1
ATOM 2065 N N . VAL A 1 275 ? -5.441 4.32 3.609 1 98.81 275 VAL A N 1
ATOM 2066 C CA . VAL A 1 275 ? -4.441 5.355 3.836 1 98.81 275 VAL A CA 1
ATOM 2067 C C . VAL A 1 275 ? -4.527 5.855 5.277 1 98.81 275 VAL A C 1
ATOM 2069 O O . VAL A 1 275 ? -5.535 6.441 5.676 1 98.81 275 VAL A O 1
ATOM 2072 N N . PHE A 1 276 ? -3.488 5.68 5.988 1 98.44 276 PHE A N 1
ATOM 2073 C CA . PHE A 1 276 ? -3.426 6.152 7.367 1 98.44 276 PHE A CA 1
ATOM 2074 C C . PHE A 1 276 ? -2.928 7.59 7.422 1 98.44 276 PHE A C 1
ATOM 2076 O O . PHE A 1 276 ? -1.908 7.926 6.816 1 98.44 276 PHE A O 1
ATOM 2083 N N . VAL A 1 277 ? -3.635 8.398 8.141 1 97.69 277 VAL A N 1
ATOM 2084 C CA . VAL A 1 277 ? -3.172 9.742 8.445 1 97.69 277 VAL A CA 1
ATOM 2085 C C . VAL A 1 277 ? -3.117 9.938 9.961 1 97.69 277 VAL A C 1
ATOM 2087 O O . VAL A 1 277 ? -2.596 10.945 10.445 1 97.69 277 VAL A O 1
ATOM 2090 N N . GLY A 1 278 ? -3.684 9 10.727 1 92.12 278 GLY A N 1
ATOM 2091 C CA . GLY A 1 278 ? -3.529 8.93 12.172 1 92.12 278 GLY A CA 1
ATOM 2092 C C . GLY A 1 278 ? -2.451 7.953 12.609 1 92.12 278 GLY A C 1
ATOM 2093 O O . GLY A 1 278 ? -2.117 7.02 11.883 1 92.12 278 GLY A O 1
ATOM 2094 N N . VAL A 1 279 ? -1.893 8.18 13.766 1 88.88 279 VAL A N 1
ATOM 2095 C CA . VAL A 1 279 ? -0.822 7.32 14.258 1 88.88 279 VAL A CA 1
ATOM 2096 C C . VAL A 1 279 ? -1.263 6.641 15.555 1 88.88 279 VAL A C 1
ATOM 2098 O O . VAL A 1 279 ? -1.163 7.227 16.641 1 88.88 279 VAL A O 1
ATOM 2101 N N . PRO A 1 280 ? -1.659 5.418 15.414 1 87.5 280 PRO A N 1
ATOM 2102 C CA . PRO A 1 280 ? -1.93 4.672 16.641 1 87.5 280 PRO A CA 1
ATOM 2103 C C . PRO A 1 280 ? -0.667 4.402 17.469 1 87.5 280 PRO A C 1
ATOM 2105 O O . PRO A 1 280 ? 0.439 4.414 16.922 1 87.5 280 PRO A O 1
ATOM 2108 N N . GLU A 1 281 ? -0.885 4.148 18.703 1 82.62 281 GLU A N 1
ATOM 2109 C CA . GLU A 1 281 ? 0.239 3.914 19.609 1 82.62 281 GLU A CA 1
ATOM 2110 C C . GLU A 1 281 ? 0.927 2.586 19.312 1 82.62 281 GLU A C 1
ATOM 2112 O O . GLU A 1 281 ? 2.152 2.482 19.391 1 82.62 281 GLU A O 1
ATOM 2117 N N . LYS A 1 282 ? 0.12 1.639 18.953 1 91.06 282 LYS A N 1
ATOM 2118 C CA . LYS A 1 282 ? 0.648 0.306 18.672 1 91.06 282 LYS A CA 1
ATOM 2119 C C . LYS A 1 282 ? 0.7 0.034 17.172 1 91.06 282 LYS A C 1
ATOM 2121 O O . LYS A 1 282 ? -0.086 0.596 16.406 1 91.06 282 LYS A O 1
ATOM 2126 N N . PRO A 1 283 ? 1.626 -0.85 16.781 1 94.5 283 PRO A N 1
ATOM 2127 C CA . PRO A 1 283 ? 1.639 -1.25 15.367 1 94.5 283 PRO A CA 1
ATOM 2128 C C . PRO A 1 283 ? 0.345 -1.938 14.938 1 94.5 283 PRO A C 1
ATOM 2130 O O . PRO A 1 283 ? -0.344 -2.539 15.766 1 94.5 283 PRO A O 1
ATOM 2133 N N . ILE A 1 284 ? 0.09 -1.824 13.727 1 95.69 284 ILE A N 1
ATOM 2134 C CA . ILE A 1 284 ? -1.078 -2.512 13.188 1 95.69 284 ILE A CA 1
ATOM 2135 C C . ILE A 1 284 ? -0.679 -3.898 12.688 1 95.69 284 ILE A C 1
ATOM 2137 O O . ILE A 1 284 ? 0.461 -4.109 12.266 1 95.69 284 ILE A O 1
ATOM 2141 N N . GLU A 1 285 ? -1.601 -4.785 12.75 1 95.81 285 GLU A N 1
ATOM 2142 C CA . GLU A 1 285 ? -1.404 -6.152 12.266 1 95.81 285 GLU A CA 1
ATOM 2143 C C . GLU A 1 285 ? -2.199 -6.406 10.992 1 95.81 285 GLU A C 1
ATOM 2145 O O . GLU A 1 285 ? -3.383 -6.078 10.914 1 95.81 285 GLU A O 1
ATOM 2150 N N . ILE A 1 286 ? -1.532 -7.004 10 1 95.75 286 ILE A N 1
ATOM 2151 C CA . ILE A 1 286 ? -2.166 -7.219 8.703 1 95.75 286 ILE A CA 1
ATOM 2152 C C . ILE A 1 286 ? -1.842 -8.625 8.195 1 95.75 286 ILE A C 1
ATOM 2154 O O . ILE A 1 286 ? -0.684 -9.047 8.227 1 95.75 286 ILE A O 1
ATOM 2158 N N . SER A 1 287 ? -2.834 -9.305 7.805 1 93.75 287 SER A N 1
ATOM 2159 C CA . SER A 1 287 ? -2.611 -10.555 7.086 1 93.75 287 SER A CA 1
ATOM 2160 C C . SER A 1 287 ? -2.145 -10.289 5.656 1 93.75 287 SER A C 1
ATOM 2162 O O . SER A 1 287 ? -2.844 -9.641 4.879 1 93.75 287 SER A O 1
ATOM 2164 N N . THR A 1 288 ? -1 -10.867 5.328 1 94.56 288 THR A N 1
ATOM 2165 C CA . THR A 1 288 ? -0.516 -10.688 3.965 1 94.56 288 THR A CA 1
ATOM 2166 C C . THR A 1 288 ? -1.457 -11.352 2.965 1 94.56 288 THR A C 1
ATOM 2168 O O . THR A 1 288 ? -1.575 -10.906 1.822 1 94.56 288 THR A O 1
ATOM 2171 N N . TYR A 1 289 ? -2.154 -12.359 3.4 1 92.94 289 TYR A N 1
ATOM 2172 C CA . TYR A 1 289 ? -3.141 -13.023 2.557 1 92.94 289 TYR A CA 1
ATOM 2173 C C . TYR A 1 289 ? -4.203 -12.047 2.08 1 92.94 289 TYR A C 1
ATOM 2175 O O . TYR A 1 289 ? -4.559 -12.031 0.9 1 92.94 289 TYR A O 1
ATOM 2183 N N . SER A 1 290 ? -4.672 -11.195 3.012 1 93.69 290 SER A N 1
ATOM 2184 C CA . SER A 1 290 ? -5.699 -10.211 2.684 1 93.69 290 SER A CA 1
ATOM 2185 C C . SER A 1 290 ? -5.203 -9.219 1.638 1 93.69 290 SER A C 1
ATOM 2187 O O . SER A 1 290 ? -5.969 -8.773 0.782 1 93.69 290 SER A O 1
ATOM 2189 N N . LEU A 1 291 ? -3.928 -8.883 1.678 1 97.25 291 LEU A N 1
ATOM 2190 C CA . LEU A 1 291 ? -3.342 -7.965 0.707 1 97.25 291 LEU A CA 1
ATOM 2191 C C . LEU A 1 291 ? -3.217 -8.625 -0.661 1 97.25 291 LEU A C 1
ATOM 2193 O O . LEU A 1 291 ? -3.598 -8.039 -1.677 1 97.25 291 LEU A O 1
ATOM 2197 N N . ILE A 1 292 ? -2.74 -9.82 -0.687 1 96.75 292 ILE A N 1
ATOM 2198 C CA . ILE A 1 292 ? -2.418 -10.539 -1.914 1 96.75 292 ILE A CA 1
ATOM 2199 C C . ILE A 1 292 ? -3.701 -10.852 -2.684 1 96.75 292 ILE A C 1
ATOM 2201 O O . ILE A 1 292 ? -3.766 -10.656 -3.9 1 96.75 292 ILE A O 1
ATOM 2205 N N . MET A 1 293 ? -4.762 -11.211 -2.016 1 94.06 293 MET A N 1
ATOM 2206 C CA . MET A 1 293 ? -5.98 -11.695 -2.658 1 94.06 293 MET A CA 1
ATOM 2207 C C . MET A 1 293 ? -6.703 -10.562 -3.379 1 94.06 293 MET A C 1
ATOM 2209 O O . MET A 1 293 ? -7.496 -10.805 -4.289 1 94.06 293 MET A O 1
ATOM 2213 N N . GLY A 1 294 ? -6.41 -9.367 -3 1 95.62 294 GLY A N 1
ATOM 2214 C CA . GLY A 1 294 ? -7.09 -8.242 -3.625 1 95.62 294 GLY A CA 1
ATOM 2215 C C . GLY A 1 294 ? -6.137 -7.188 -4.152 1 95.62 294 GLY A C 1
ATOM 2216 O O . GLY A 1 294 ? -6.57 -6.133 -4.617 1 95.62 294 GLY A O 1
ATOM 2217 N N . ARG A 1 295 ? -4.824 -7.527 -4.016 1 97.62 295 ARG A N 1
ATOM 2218 C CA . ARG A 1 295 ? -3.826 -6.508 -4.328 1 97.62 295 ARG A CA 1
ATOM 2219 C C . ARG A 1 295 ? -4.137 -5.199 -3.615 1 97.62 295 ARG A C 1
ATOM 2221 O O . ARG A 1 295 ? -4.105 -4.129 -4.227 1 97.62 295 ARG A O 1
ATOM 2228 N N . LYS A 1 296 ? -4.578 -5.305 -2.4 1 97.94 296 LYS A N 1
ATOM 2229 C CA . LYS A 1 296 ? -4.945 -4.137 -1.604 1 97.94 296 LYS A CA 1
ATOM 2230 C C . LYS A 1 296 ? -3.709 -3.385 -1.126 1 97.94 296 LYS A C 1
ATOM 2232 O O . LYS A 1 296 ? -2.66 -3.988 -0.889 1 97.94 296 LYS A O 1
ATOM 2237 N N . ILE A 1 297 ? -3.857 -2.09 -0.965 1 98.19 297 ILE A N 1
ATOM 2238 C CA . ILE A 1 297 ? -2.742 -1.217 -0.613 1 98.19 297 ILE A CA 1
ATOM 2239 C C . ILE A 1 297 ? -2.959 -0.643 0.786 1 98.19 297 ILE A C 1
ATOM 2241 O O . ILE A 1 297 ? -4.039 -0.135 1.095 1 98.19 297 ILE A O 1
ATOM 2245 N N . VAL A 1 298 ? -1.996 -0.81 1.609 1 98.56 298 VAL A N 1
ATOM 2246 C CA . VAL A 1 298 ? -1.926 -0.132 2.9 1 98.56 298 VAL A CA 1
ATOM 2247 C C . VAL A 1 298 ? -0.789 0.887 2.887 1 98.56 298 VAL A C 1
ATOM 2249 O O . VAL A 1 298 ? 0.35 0.551 2.555 1 98.56 298 VAL A O 1
ATOM 2252 N N . THR A 1 299 ? -1.125 2.104 3.193 1 98.5 299 THR A N 1
ATOM 2253 C CA . THR A 1 299 ? -0.146 3.18 3.09 1 98.5 299 THR A CA 1
ATOM 2254 C C . THR A 1 299 ? -0.442 4.277 4.105 1 98.5 299 THR A C 1
ATOM 2256 O O . THR A 1 299 ? -1.289 4.105 4.984 1 98.5 299 THR A O 1
ATOM 2259 N N . GLY A 1 300 ? 0.4 5.234 4.133 1 98.19 300 GLY A N 1
ATOM 2260 C CA . GLY A 1 300 ? 0.234 6.434 4.934 1 98.19 300 GLY A CA 1
ATOM 2261 C C . GLY A 1 300 ? 0.505 7.711 4.156 1 98.19 300 GLY A C 1
ATOM 2262 O O . GLY A 1 300 ? 1.056 7.668 3.055 1 98.19 300 GLY A O 1
ATOM 2263 N N . SER A 1 301 ? 0.063 8.75 4.711 1 98.19 301 SER A N 1
ATOM 2264 C CA . SER A 1 301 ? 0.27 10.047 4.082 1 98.19 301 SER A CA 1
ATOM 2265 C C . SER A 1 301 ? 0.586 11.117 5.117 1 98.19 301 SER A C 1
ATOM 2267 O O . SER A 1 301 ? -0.129 11.258 6.113 1 98.19 301 SER A O 1
ATOM 2269 N N . ALA A 1 302 ? 1.692 11.789 4.922 1 96.62 302 ALA A N 1
ATOM 2270 C CA . ALA A 1 302 ? 1.999 12.961 5.734 1 96.62 302 ALA A CA 1
ATOM 2271 C C . ALA A 1 302 ? 1.248 14.188 5.227 1 96.62 302 ALA A C 1
ATOM 2273 O O . ALA A 1 302 ? 0.294 14.07 4.457 1 96.62 302 ALA A O 1
ATOM 2274 N N . THR A 1 303 ? 1.63 15.297 5.742 1 96.31 303 THR A N 1
ATOM 2275 C CA . THR A 1 303 ? 1.073 16.531 5.203 1 96.31 303 THR A CA 1
ATOM 2276 C C . THR A 1 303 ? 1.577 16.781 3.785 1 96.31 303 THR A C 1
ATOM 2278 O O . THR A 1 303 ? 2.496 16.109 3.318 1 96.31 303 THR A O 1
ATOM 2281 N N . GLY A 1 304 ? 1.04 17.609 3.055 1 96.12 304 GLY A N 1
ATOM 2282 C CA . GLY A 1 304 ? 1.449 17.922 1.695 1 96.12 304 GLY A CA 1
ATOM 2283 C C . GLY A 1 304 ? 2.508 19.016 1.629 1 96.12 304 GLY A C 1
ATOM 2284 O O . GLY A 1 304 ? 2.785 19.672 2.629 1 96.12 304 GLY A O 1
ATOM 2285 N N . GLY A 1 305 ? 3.18 19.094 0.513 1 97.38 305 GLY A N 1
ATOM 2286 C CA . GLY A 1 305 ? 4.105 20.188 0.267 1 97.38 305 GLY A CA 1
ATOM 2287 C C . GLY A 1 305 ? 3.412 21.531 0.135 1 97.38 305 GLY A C 1
ATOM 2288 O O . GLY A 1 305 ? 2.186 21.625 0.222 1 97.38 305 GLY A O 1
ATOM 2289 N N . LEU A 1 306 ? 4.188 22.562 -0.039 1 98.25 306 LEU A N 1
ATOM 2290 C CA . LEU A 1 306 ? 3.658 23.906 -0.042 1 98.25 306 LEU A CA 1
ATOM 2291 C C . LEU A 1 306 ? 2.785 24.156 -1.271 1 98.25 306 LEU A C 1
ATOM 2293 O O . LEU A 1 306 ? 1.722 24.766 -1.171 1 98.25 306 LEU A O 1
ATOM 2297 N N . LYS A 1 307 ? 3.211 23.656 -2.393 1 98.44 307 LYS A N 1
ATOM 2298 C CA . LYS A 1 307 ? 2.418 23.812 -3.607 1 98.44 307 LYS A CA 1
ATOM 2299 C C . LYS A 1 307 ? 1.045 23.172 -3.455 1 98.44 307 LYS A C 1
ATOM 2301 O O . LYS A 1 307 ? 0.026 23.766 -3.787 1 98.44 307 LYS A O 1
ATOM 2306 N N . GLU A 1 308 ? 1.049 21.984 -2.963 1 98.5 308 GLU A N 1
ATOM 2307 C CA . GLU A 1 308 ? -0.207 21.266 -2.768 1 98.5 308 GLU A CA 1
ATOM 2308 C C . GLU A 1 308 ? -1.073 21.938 -1.713 1 98.5 308 GLU A C 1
ATOM 2310 O O . GLU A 1 308 ? -2.301 21.969 -1.829 1 98.5 308 GLU A O 1
ATOM 2315 N N . THR A 1 309 ? -0.478 22.453 -0.69 1 98.75 309 THR A N 1
ATOM 2316 C CA . THR A 1 309 ? -1.222 23.156 0.354 1 98.75 309 THR A CA 1
ATOM 2317 C C . THR A 1 309 ? -1.916 24.391 -0.209 1 98.75 309 THR A C 1
ATOM 2319 O O . THR A 1 309 ? -3.076 24.656 0.113 1 98.75 309 THR A O 1
ATOM 2322 N N . GLN A 1 310 ? -1.184 25.094 -1.055 1 98.75 310 GLN A N 1
ATOM 2323 C CA . GLN A 1 310 ? -1.8 26.234 -1.707 1 98.75 310 GLN A CA 1
ATOM 2324 C C . GLN A 1 310 ? -2.986 25.812 -2.568 1 98.75 310 GLN A C 1
ATOM 2326 O O . GLN A 1 310 ? -4.039 26.453 -2.541 1 98.75 310 GLN A O 1
ATOM 2331 N N . GLU A 1 311 ? -2.775 24.734 -3.303 1 98.69 311 GLU A N 1
ATOM 2332 C CA . GLU A 1 311 ? -3.857 24.203 -4.117 1 98.69 311 GLU A CA 1
ATOM 2333 C C . GLU A 1 311 ? -5.066 23.828 -3.26 1 98.69 311 GLU A C 1
ATOM 2335 O O . GLU A 1 311 ? -6.207 24.109 -3.635 1 98.69 311 GLU A O 1
ATOM 2340 N N . MET A 1 312 ? -4.805 23.234 -2.18 1 98.81 312 MET A N 1
ATOM 2341 C CA . MET A 1 312 ? -5.875 22.828 -1.267 1 98.81 312 MET A CA 1
ATOM 2342 C C . MET A 1 312 ? -6.629 24.047 -0.743 1 98.81 312 MET A C 1
ATOM 2344 O O . MET A 1 312 ? -7.859 24.047 -0.696 1 98.81 312 MET A O 1
ATOM 2348 N N . LEU A 1 313 ? -5.91 25.094 -0.347 1 98.88 313 LEU A N 1
ATOM 2349 C CA . LEU A 1 313 ? -6.555 26.297 0.141 1 98.88 313 LEU A CA 1
ATOM 2350 C C . LEU A 1 313 ? -7.438 26.922 -0.938 1 98.88 313 LEU A C 1
ATOM 2352 O O . LEU A 1 313 ? -8.562 27.344 -0.662 1 98.88 313 LEU A O 1
ATOM 2356 N N . ASP A 1 314 ? -6.902 27 -2.15 1 98.81 314 ASP A N 1
ATOM 2357 C CA . ASP A 1 314 ? -7.676 27.531 -3.264 1 98.81 314 ASP A CA 1
ATOM 2358 C C . ASP A 1 314 ? -8.922 26.688 -3.52 1 98.81 314 ASP A C 1
ATOM 2360 O O . ASP A 1 314 ? -10.008 27.234 -3.754 1 98.81 314 ASP A O 1
ATOM 2364 N N . PHE A 1 315 ? -8.773 25.422 -3.477 1 98.75 315 PHE A N 1
ATOM 2365 C CA . PHE A 1 315 ? -9.891 24.5 -3.662 1 98.75 315 PHE A CA 1
ATOM 2366 C C . PHE A 1 315 ? -10.938 24.688 -2.566 1 98.75 315 PHE A C 1
ATOM 2368 O O . PHE A 1 315 ? -12.133 24.719 -2.846 1 98.75 315 PHE A O 1
ATOM 2375 N N . ALA A 1 316 ? -10.461 24.766 -1.339 1 98.75 316 ALA A N 1
ATOM 2376 C CA . ALA A 1 316 ? -11.352 24.953 -0.196 1 98.75 316 ALA A CA 1
ATOM 2377 C C . ALA A 1 316 ? -12.148 26.25 -0.337 1 98.75 316 ALA A C 1
ATOM 2379 O O . ALA A 1 316 ? -13.352 26.266 -0.089 1 98.75 316 ALA A O 1
ATOM 2380 N N . ALA A 1 317 ? -11.492 27.25 -0.751 1 98.69 317 ALA A N 1
ATOM 2381 C CA . ALA A 1 317 ? -12.148 28.547 -0.95 1 98.69 317 ALA A CA 1
ATOM 2382 C C . ALA A 1 317 ? -13.211 28.453 -2.039 1 98.69 317 ALA A C 1
ATOM 2384 O O . ALA A 1 317 ? -14.312 28.984 -1.888 1 98.69 317 ALA A O 1
ATOM 2385 N N . LYS A 1 318 ? -12.867 27.812 -3.086 1 98.25 318 LYS A N 1
ATOM 2386 C CA . LYS A 1 318 ? -13.766 27.672 -4.234 1 98.25 318 LYS A CA 1
ATOM 2387 C C . LYS A 1 318 ? -15 26.859 -3.873 1 98.25 318 LYS A C 1
ATOM 2389 O O . LYS A 1 318 ? -16.094 27.141 -4.352 1 98.25 318 LYS A O 1
ATOM 2394 N N . HIS A 1 319 ? -14.891 25.906 -2.996 1 98 319 HIS A N 1
ATOM 2395 C CA . HIS A 1 319 ? -15.977 24.969 -2.768 1 98 319 HIS A CA 1
ATOM 2396 C C . HIS A 1 319 ? -16.594 25.156 -1.388 1 98 319 HIS A C 1
ATOM 2398 O O . HIS A 1 319 ? -17.516 24.438 -1.009 1 98 319 HIS A O 1
ATOM 2404 N N . GLY A 1 320 ? -16.031 26.094 -0.671 1 97.44 320 GLY A N 1
ATOM 2405 C CA . GLY A 1 320 ? -16.594 26.406 0.632 1 97.44 320 GLY A CA 1
ATOM 2406 C C . GLY A 1 320 ? -16.281 25.375 1.691 1 97.44 320 GLY A C 1
ATOM 2407 O O . GLY A 1 320 ? -17.109 25.062 2.541 1 97.44 320 GLY A O 1
ATOM 2408 N N . VAL A 1 321 ? -15.148 24.781 1.614 1 98.31 321 VAL A N 1
ATOM 2409 C CA . VAL A 1 321 ? -14.734 23.797 2.604 1 98.31 321 VAL A CA 1
ATOM 2410 C C . VAL A 1 321 ? -13.938 24.469 3.715 1 98.31 321 VAL A C 1
ATOM 2412 O O . VAL A 1 321 ? -12.938 25.156 3.447 1 98.31 321 VAL A O 1
ATOM 2415 N N . THR A 1 322 ? -14.328 24.328 4.93 1 98.12 322 THR A N 1
ATOM 2416 C CA . THR A 1 322 ? -13.609 24.781 6.117 1 98.12 322 THR A CA 1
ATOM 2417 C C . THR A 1 322 ? -13.836 23.812 7.281 1 98.12 322 THR A C 1
ATOM 2419 O O . THR A 1 322 ? -14.555 22.828 7.145 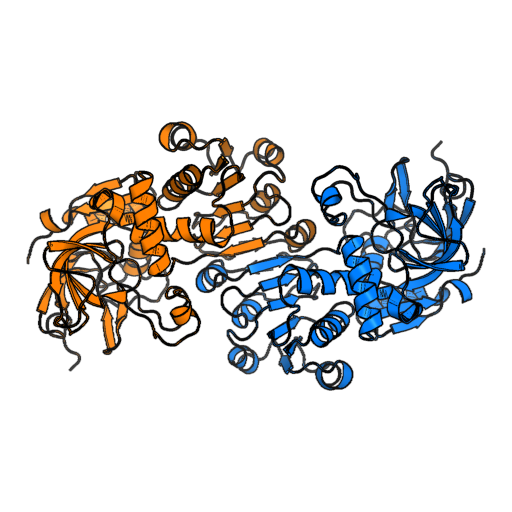1 98.12 322 THR A O 1
ATOM 2422 N N . ALA A 1 323 ? -13.188 24.047 8.344 1 98.38 323 ALA A N 1
ATOM 2423 C CA . ALA A 1 323 ? -13.375 23.219 9.531 1 98.38 323 ALA A CA 1
ATOM 2424 C C . ALA A 1 323 ? -14.523 23.75 10.398 1 98.38 323 ALA A C 1
ATOM 2426 O O . ALA A 1 323 ? -14.805 24.953 10.398 1 98.38 323 ALA A O 1
ATOM 2427 N N . ASP A 1 324 ? -15.234 22.828 11 1 97.88 324 ASP A N 1
ATOM 2428 C CA . ASP A 1 324 ? -16.094 23.219 12.109 1 97.88 324 ASP A CA 1
ATOM 2429 C C . ASP A 1 324 ? -15.281 23.5 13.375 1 97.88 324 ASP A C 1
ATOM 2431 O O . ASP A 1 324 ? -14.508 22.641 13.812 1 97.88 324 ASP A O 1
ATOM 2435 N N . ILE A 1 325 ? -15.531 24.75 13.945 1 98.19 325 ILE A N 1
ATOM 2436 C CA . ILE A 1 325 ? -14.562 25.125 14.969 1 98.19 325 ILE A CA 1
ATOM 2437 C C . ILE A 1 325 ? -15.289 25.656 16.203 1 98.19 325 ILE A C 1
ATOM 2439 O O . ILE A 1 325 ? -16.469 26.031 16.125 1 98.19 325 ILE A O 1
ATOM 2443 N N . GLU A 1 326 ? -14.656 25.562 17.297 1 98.38 326 GLU A N 1
ATOM 2444 C CA . GLU A 1 326 ? -14.891 26.375 18.484 1 98.38 326 GLU A CA 1
ATOM 2445 C C . GLU A 1 326 ? -13.812 27.438 18.656 1 98.38 326 GLU A C 1
ATOM 2447 O O . GLU A 1 326 ? -12.648 27.125 18.875 1 98.38 326 GLU A O 1
ATOM 2452 N N . LEU A 1 327 ? -14.242 28.719 18.469 1 98.56 327 LEU A N 1
ATOM 2453 C CA . LEU A 1 327 ? -13.312 29.828 18.656 1 98.56 327 LEU A CA 1
ATOM 2454 C C . LEU A 1 327 ? -13.117 30.125 20.141 1 98.56 327 LEU A C 1
ATOM 2456 O O . LEU A 1 327 ? -14.094 30.297 20.859 1 98.56 327 LEU A O 1
ATOM 2460 N N . ILE A 1 328 ? -11.883 30.188 20.594 1 98.75 328 ILE A N 1
ATOM 2461 C CA . ILE A 1 328 ? -11.633 30.328 22.031 1 98.75 328 ILE A CA 1
ATOM 2462 C C . ILE A 1 328 ? -10.594 31.438 22.266 1 98.75 328 ILE A C 1
ATOM 2464 O O . ILE A 1 328 ? -9.805 31.75 21.375 1 98.75 328 ILE A O 1
ATOM 2468 N N . PRO A 1 329 ? -10.57 32 23.422 1 98.75 329 PRO A N 1
ATOM 2469 C CA . PRO A 1 329 ? -9.484 32.906 23.781 1 98.75 329 PRO A CA 1
ATOM 2470 C C . PRO A 1 329 ? -8.227 32.188 24.266 1 98.75 329 PRO A C 1
ATOM 2472 O O . PRO A 1 329 ? -8.281 31.016 24.609 1 98.75 329 PRO A O 1
ATOM 2475 N N . MET A 1 330 ? -7.156 32.875 24.297 1 98.5 330 MET A N 1
ATOM 2476 C CA . MET A 1 330 ? -5.855 32.281 24.625 1 98.5 330 MET A CA 1
ATOM 2477 C C . MET A 1 330 ? -5.859 31.734 26.047 1 98.5 330 MET A C 1
ATOM 2479 O O . MET A 1 330 ? -5.258 30.688 26.297 1 98.5 330 MET A O 1
ATOM 2483 N N . ASP A 1 331 ? -6.535 32.375 26.953 1 97.31 331 ASP A N 1
ATOM 2484 C CA . ASP A 1 331 ? -6.477 31.953 28.344 1 97.31 331 ASP A CA 1
ATOM 2485 C C . ASP A 1 331 ? -7.258 30.656 28.562 1 97.31 331 ASP A C 1
ATOM 2487 O O . ASP A 1 331 ? -7.195 30.062 29.641 1 97.31 331 ASP A O 1
ATOM 2491 N N . TYR A 1 332 ? -7.984 30.266 27.547 1 98.19 332 TYR A N 1
ATOM 2492 C CA . TYR A 1 332 ? -8.75 29.031 27.609 1 98.19 332 TYR A CA 1
ATOM 2493 C C . TYR A 1 332 ? -7.945 27.859 27.031 1 98.19 332 TYR A C 1
ATOM 2495 O O . TYR A 1 332 ? -8.438 26.734 26.969 1 98.19 332 TYR A O 1
ATOM 2503 N N . VAL A 1 333 ? -6.742 28.062 26.609 1 98.25 333 VAL A N 1
ATOM 2504 C CA . VAL A 1 333 ? -5.988 27.125 25.781 1 98.25 333 VAL A CA 1
ATOM 2505 C C . VAL A 1 333 ? -5.758 25.828 26.562 1 98.25 333 VAL A C 1
ATOM 2507 O O . VAL A 1 333 ? -5.84 24.734 26 1 98.25 333 VAL A O 1
ATOM 2510 N N . ASN A 1 334 ? -5.453 25.875 27.859 1 98.38 334 ASN A N 1
ATOM 2511 C CA . ASN A 1 334 ? -5.227 24.656 28.641 1 98.38 334 ASN A CA 1
ATOM 2512 C C . ASN A 1 334 ? -6.504 23.844 28.781 1 98.38 334 ASN A C 1
ATOM 2514 O O . ASN A 1 334 ? -6.469 22.609 28.703 1 98.38 334 ASN A O 1
ATOM 2518 N N . ALA A 1 335 ? -7.578 24.531 29 1 98.19 335 ALA A N 1
ATOM 2519 C CA . ALA A 1 335 ? -8.867 23.844 29.047 1 98.19 335 ALA A CA 1
ATOM 2520 C C . ALA A 1 335 ? -9.18 23.188 27.703 1 98.19 335 ALA A C 1
ATOM 2522 O O . ALA A 1 335 ? -9.703 22.062 27.672 1 98.19 335 ALA A O 1
ATOM 2523 N N . ALA A 1 336 ? -8.922 23.875 26.656 1 98.12 336 ALA A N 1
ATOM 2524 C CA . ALA A 1 336 ? -9.133 23.344 25.328 1 98.12 336 ALA A CA 1
ATOM 2525 C C . ALA A 1 336 ? -8.305 22.078 25.094 1 98.12 336 ALA A C 1
ATOM 2527 O O . ALA A 1 336 ? -8.797 21.094 24.547 1 98.12 336 ALA A O 1
ATOM 2528 N N . MET A 1 337 ? -7.039 22.125 25.516 1 96.25 337 MET A N 1
ATOM 2529 C CA . MET A 1 337 ? -6.152 20.969 25.391 1 96.25 337 MET A CA 1
ATOM 2530 C C . MET A 1 337 ? -6.723 19.766 26.125 1 96.25 337 MET A C 1
ATOM 2532 O O . MET A 1 337 ? -6.695 18.641 25.609 1 96.25 337 MET A O 1
ATOM 2536 N N . ASP A 1 338 ? -7.23 19.969 27.297 1 96 338 ASP A N 1
ATOM 2537 C CA . ASP A 1 338 ? -7.855 18.891 28.062 1 96 338 ASP A CA 1
ATOM 2538 C C . ASP A 1 338 ? -9.062 18.328 27.328 1 96 338 ASP A C 1
ATOM 2540 O O . ASP A 1 338 ? -9.281 17.109 27.328 1 96 338 ASP A O 1
ATOM 2544 N N . ARG A 1 339 ? -9.805 19.219 26.766 1 96.38 339 ARG A N 1
ATOM 2545 C CA . ARG A 1 339 ? -11 18.797 26.047 1 96.38 339 ARG A CA 1
ATOM 2546 C C . ARG A 1 339 ? -10.633 18.016 24.781 1 96.38 339 ARG A C 1
ATOM 2548 O O . ARG A 1 339 ? -11.32 17.078 24.406 1 96.38 339 ARG A O 1
ATOM 2555 N N . VAL A 1 340 ? -9.555 18.391 24.109 1 93.44 340 VAL A N 1
ATOM 2556 C CA . VAL A 1 340 ? -9.062 17.656 22.953 1 93.44 340 VAL A CA 1
ATOM 2557 C C . VAL A 1 340 ? -8.703 16.219 23.359 1 93.44 340 VAL A C 1
ATOM 2559 O O . VAL A 1 340 ? -9.062 15.266 22.672 1 93.44 340 VAL A O 1
ATOM 2562 N N . LEU A 1 341 ? -8.062 16.094 24.469 1 89.12 341 LEU A N 1
ATOM 2563 C CA . LEU A 1 341 ? -7.656 14.797 24.984 1 89.12 341 LEU A CA 1
ATOM 2564 C C . LEU A 1 341 ? -8.867 13.906 25.234 1 89.12 341 LEU A C 1
ATOM 2566 O O . LEU A 1 341 ? -8.797 12.688 25.031 1 89.12 341 LEU A O 1
ATOM 2570 N N . LYS A 1 342 ? -9.969 14.547 25.625 1 89.5 342 LYS A N 1
ATOM 2571 C CA . LYS A 1 342 ? -11.188 13.812 25.938 1 89.5 342 LYS A CA 1
ATOM 2572 C C . LYS A 1 342 ? -12.102 13.711 24.719 1 89.5 342 LYS A C 1
ATOM 2574 O O . LYS A 1 342 ? -13.25 13.258 24.844 1 89.5 342 LYS A O 1
ATOM 2579 N N . SER A 1 343 ? -11.641 14.188 23.609 1 87.12 343 SER A N 1
ATOM 2580 C CA . SER A 1 343 ? -12.422 14.195 22.375 1 87.12 343 SER A CA 1
ATOM 2581 C C . SER A 1 343 ? -13.727 14.969 22.547 1 87.12 343 SER A C 1
ATOM 2583 O O . SER A 1 343 ? -14.758 14.586 21.984 1 87.12 343 SER A O 1
ATOM 2585 N N . ASP A 1 344 ? -13.641 15.922 23.406 1 91.38 344 ASP A N 1
ATOM 2586 C CA . ASP A 1 344 ? -14.766 16.828 23.641 1 91.38 344 ASP A CA 1
ATOM 2587 C C . ASP A 1 344 ? -14.586 18.141 22.875 1 91.38 344 ASP A C 1
ATOM 2589 O O . ASP A 1 344 ? -14.383 19.188 23.484 1 91.38 344 ASP A O 1
ATOM 2593 N N . VAL A 1 345 ? -14.68 18.125 21.656 1 91 345 VAL A N 1
ATOM 2594 C CA . VAL A 1 345 ? -14.523 19.297 20.797 1 91 345 VAL A CA 1
ATOM 2595 C C . VAL A 1 345 ? -15.367 19.109 19.531 1 91 345 VAL A C 1
ATOM 2597 O O . VAL A 1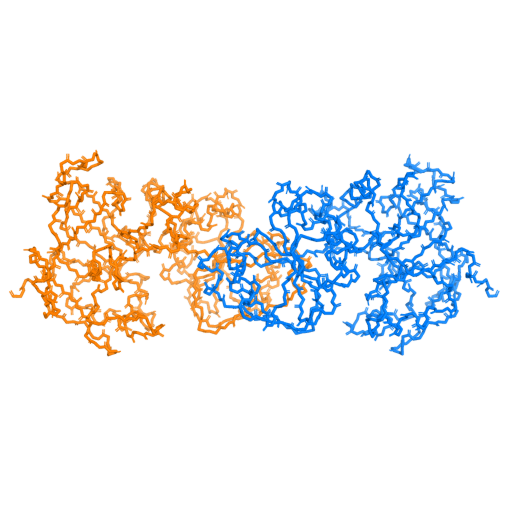 345 ? -15.469 18 19 1 91 345 VAL A O 1
ATOM 2600 N N . ARG A 1 346 ? -16.141 20.156 19.266 1 90.25 346 ARG A N 1
ATOM 2601 C CA . ARG A 1 346 ? -16.781 20.172 17.953 1 90.25 346 ARG A CA 1
ATOM 2602 C C . ARG A 1 346 ? -15.758 20.344 16.844 1 90.25 346 ARG A C 1
ATOM 2604 O O . ARG A 1 346 ? -15.688 21.406 16.219 1 90.25 346 ARG A O 1
ATOM 2611 N N . TYR A 1 347 ? -15.109 19.531 16.734 1 93.81 347 TYR A N 1
ATOM 2612 C CA . TYR A 1 347 ? -14.133 19.016 15.789 1 93.81 347 TYR A CA 1
ATOM 2613 C C . TYR A 1 347 ? -12.781 19.688 15.969 1 93.81 347 TYR A C 1
ATOM 2615 O O . TYR A 1 347 ? -11.742 19.031 16.047 1 93.81 347 TYR A O 1
ATOM 2623 N N . ARG A 1 348 ? -12.719 21.109 15.93 1 97.69 348 ARG A N 1
ATOM 2624 C CA . ARG A 1 348 ? -11.422 21.781 16.062 1 97.69 348 ARG A CA 1
ATOM 2625 C C . ARG A 1 348 ? -11.531 23.016 16.938 1 97.69 348 ARG A C 1
ATOM 2627 O O . ARG A 1 348 ? -12.516 23.766 16.875 1 97.69 348 ARG A O 1
ATOM 2634 N N . PHE A 1 349 ? -10.586 23.266 17.766 1 98.56 349 PHE A N 1
ATOM 2635 C CA . PHE A 1 349 ? -10.438 24.547 18.438 1 98.56 349 PHE A CA 1
ATOM 2636 C C . PHE A 1 349 ? -9.547 25.484 17.625 1 98.56 349 PHE A C 1
ATOM 2638 O O . PHE A 1 349 ? -8.578 25.031 17 1 98.56 349 PHE A O 1
ATOM 2645 N N . VAL A 1 350 ? -9.898 26.734 17.641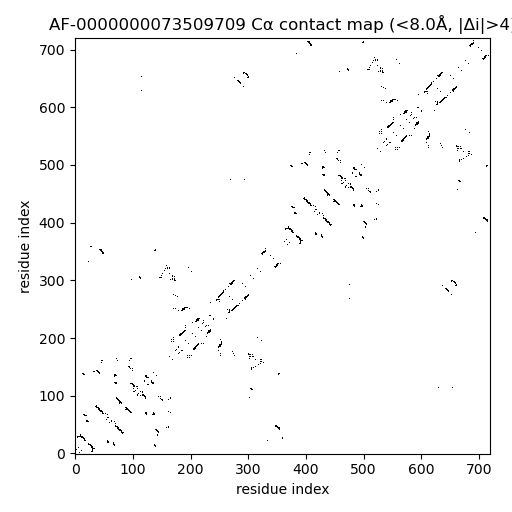 1 98.81 350 VAL A N 1
ATOM 2646 C CA . VAL A 1 350 ? -9.07 27.797 17.078 1 98.81 350 VAL A CA 1
ATOM 2647 C C . VAL A 1 350 ? -8.914 28.922 18.094 1 98.81 350 VAL A C 1
ATOM 2649 O O . VAL A 1 350 ? -9.891 29.359 18.703 1 98.81 350 VAL A O 1
ATOM 2652 N N . ILE A 1 351 ? -7.73 29.344 18.297 1 98.88 351 ILE A N 1
ATOM 2653 C CA . ILE A 1 351 ? -7.445 30.422 19.234 1 98.88 351 ILE A CA 1
ATOM 2654 C C . ILE A 1 351 ? -7.574 31.781 18.531 1 98.88 351 ILE A C 1
ATOM 2656 O O . ILE A 1 351 ? -6.992 31.984 17.453 1 98.88 351 ILE A O 1
ATOM 2660 N N . ASP A 1 352 ? -8.391 32.625 19.078 1 98.88 352 ASP A N 1
ATOM 2661 C CA . ASP A 1 352 ? -8.391 34.031 18.672 1 98.88 352 ASP A CA 1
ATOM 2662 C C . ASP A 1 352 ? -7.18 34.781 19.234 1 98.88 352 ASP A C 1
ATOM 2664 O O . ASP A 1 352 ? -7.301 35.5 20.234 1 98.88 352 ASP A O 1
ATOM 2668 N N . VAL A 1 353 ? -6.152 34.688 18.578 1 98.81 353 VAL A N 1
ATOM 2669 C CA . VAL A 1 353 ? -4.871 35.125 19.125 1 98.81 353 VAL A CA 1
ATOM 2670 C C . VAL A 1 353 ? -4.836 36.656 19.203 1 98.81 353 VAL A C 1
ATOM 2672 O O . VAL A 1 353 ? -4.629 37.219 20.281 1 98.81 353 VAL A O 1
ATOM 2675 N N . ALA A 1 354 ? -5.07 37.312 18.141 1 98.12 354 ALA A N 1
ATOM 2676 C CA . ALA A 1 354 ? -4.891 38.75 18.016 1 98.12 354 ALA A CA 1
ATOM 2677 C C . ALA A 1 354 ? -5.699 39.5 19.078 1 98.12 354 ALA A C 1
ATOM 2679 O O . ALA A 1 354 ? -5.23 40.469 19.641 1 98.12 354 ALA A O 1
ATOM 2680 N N . ASN A 1 355 ? -6.852 39 19.359 1 98.06 355 ASN A N 1
ATOM 2681 C CA . ASN A 1 355 ? -7.75 39.75 20.219 1 98.06 355 ASN A CA 1
ATOM 2682 C C . ASN A 1 355 ? -7.613 39.344 21.688 1 98.06 355 ASN A C 1
ATOM 2684 O O . ASN A 1 355 ? -8.094 40.031 22.578 1 98.06 355 ASN A O 1
ATOM 2688 N N . THR A 1 356 ? -6.945 38.188 21.875 1 98.31 356 THR A N 1
ATOM 2689 C CA . THR A 1 356 ? -7.074 37.688 23.234 1 98.31 356 THR A CA 1
ATOM 2690 C C . THR A 1 356 ? -5.699 37.469 23.859 1 98.31 356 THR A C 1
ATOM 2692 O O . THR A 1 356 ? -5.582 37.344 25.078 1 98.31 356 THR A O 1
ATOM 2695 N N . LEU A 1 357 ? -4.707 37.375 23.047 1 97.94 357 LEU A N 1
ATOM 2696 C CA . LEU A 1 357 ? -3.365 37.25 23.609 1 97.94 357 LEU A CA 1
ATOM 2697 C C . LEU A 1 357 ? -2.906 38.594 24.188 1 97.94 357 LEU A C 1
ATOM 2699 O O . LEU A 1 357 ? -2.967 39.625 23.516 1 97.94 357 LEU A O 1
ATOM 2703 N N . LYS A 1 358 ? -2.455 38.562 25.406 1 94.44 358 LYS A N 1
ATOM 2704 C CA . LYS A 1 358 ? -2.027 39.781 26.078 1 94.44 358 LYS A CA 1
ATOM 2705 C C . LYS A 1 358 ? -0.509 39.812 26.234 1 94.44 358 LYS A C 1
ATOM 2707 O O . LYS A 1 358 ? 0.117 38.781 26.516 1 94.44 358 LYS A O 1
ATOM 2712 N N . ALA A 1 359 ? -0.048 40.969 26 1 91.38 359 ALA A N 1
ATOM 2713 C CA . ALA A 1 359 ? 1.377 41.156 26.25 1 91.38 359 ALA A CA 1
ATOM 2714 C C . ALA A 1 359 ? 1.688 41.062 27.75 1 91.38 359 ALA A C 1
ATOM 2716 O O . ALA A 1 359 ? 0.895 41.5 28.578 1 91.38 359 ALA A O 1
ATOM 2717 N N . PRO A 1 360 ? 2.818 40.469 28.078 1 86.12 360 PRO A N 1
ATOM 2718 C CA . PRO A 1 360 ? 3.156 40.438 29.5 1 86.12 360 PRO A CA 1
ATOM 2719 C C . PRO A 1 360 ? 3.395 41.812 30.094 1 86.12 360 PRO A C 1
ATOM 2721 O O . PRO A 1 360 ? 3.75 42.75 29.359 1 86.12 360 PRO A O 1
ATOM 2724 N N . MET B 1 1 ? -26.203 -41.656 -6.195 1 42.84 1 MET B N 1
ATOM 2725 C CA . MET B 1 1 ? -24.938 -41.906 -5.535 1 42.84 1 MET B CA 1
ATOM 2726 C C . MET B 1 1 ? -23.844 -41 -6.125 1 42.84 1 MET B C 1
ATOM 2728 O O . MET B 1 1 ? -23.844 -40.719 -7.324 1 42.84 1 MET B O 1
ATOM 2732 N N . ALA B 1 2 ? -23.109 -40.312 -5.262 1 62.12 2 ALA B N 1
ATOM 2733 C CA . ALA B 1 2 ? -22.047 -39.438 -5.762 1 62.12 2 ALA B CA 1
ATOM 2734 C C . ALA B 1 2 ? -21.047 -40.25 -6.602 1 62.12 2 ALA B C 1
ATOM 2736 O O . ALA B 1 2 ? -20.547 -41.281 -6.172 1 62.12 2 ALA B O 1
ATOM 2737 N N . LYS B 1 3 ? -21.078 -40 -7.863 1 81 3 LYS B N 1
ATOM 2738 C CA . LYS B 1 3 ? -20.203 -40.688 -8.797 1 81 3 LYS B CA 1
ATOM 2739 C C . LYS B 1 3 ? -18.75 -40.625 -8.336 1 81 3 LYS B C 1
ATOM 2741 O O . LYS B 1 3 ? -18.312 -39.625 -7.758 1 81 3 LYS B O 1
ATOM 2746 N N . SER B 1 4 ? -18.109 -41.844 -8.391 1 90.56 4 SER B N 1
ATOM 2747 C CA . SER B 1 4 ? -16.688 -41.906 -8.031 1 90.56 4 SER B CA 1
ATOM 2748 C C . SER B 1 4 ? -15.828 -41.062 -8.969 1 90.56 4 SER B C 1
ATOM 2750 O O . SER B 1 4 ? -16.234 -40.781 -10.102 1 90.56 4 SER B O 1
ATOM 2752 N N . PRO B 1 5 ? -14.633 -40.531 -8.508 1 93.12 5 PRO B N 1
ATOM 2753 C CA . PRO B 1 5 ? -13.719 -39.781 -9.375 1 93.12 5 PRO B CA 1
ATOM 2754 C C . PRO B 1 5 ? -13.398 -40.531 -10.672 1 93.12 5 PRO B C 1
ATOM 2756 O O . PRO B 1 5 ? -13.203 -39.906 -11.719 1 93.12 5 PRO B O 1
ATOM 2759 N N . GLU B 1 6 ? -13.43 -41.844 -10.703 1 94.38 6 GLU B N 1
ATOM 2760 C CA . GLU B 1 6 ? -13.07 -42.656 -11.852 1 94.38 6 GLU B CA 1
ATOM 2761 C C . GLU B 1 6 ? -14.164 -42.656 -12.914 1 94.38 6 GLU B C 1
ATOM 2763 O O . GLU B 1 6 ? -13.891 -42.844 -14.102 1 94.38 6 GLU B O 1
ATOM 2768 N N . SER B 1 7 ? -15.328 -42.406 -12.477 1 94.69 7 SER B N 1
ATOM 2769 C CA . SER B 1 7 ? -16.422 -42.625 -13.414 1 94.69 7 SER B CA 1
ATOM 2770 C C . SER B 1 7 ? -17.281 -41.375 -13.555 1 94.69 7 SER B C 1
ATOM 2772 O O . SER B 1 7 ? -18.25 -41.344 -14.328 1 94.69 7 SER B O 1
ATOM 2774 N N . GLU B 1 8 ? -16.953 -40.344 -12.828 1 95.25 8 GLU B N 1
ATOM 2775 C CA . GLU B 1 8 ? -17.797 -39.156 -12.852 1 95.25 8 GLU B CA 1
ATOM 2776 C C . GLU B 1 8 ? -17.719 -38.438 -14.195 1 95.25 8 GLU B C 1
ATOM 2778 O O . GLU B 1 8 ? -18.609 -37.656 -14.547 1 95.25 8 GLU B O 1
ATOM 2783 N N . HIS B 1 9 ? -16.688 -38.656 -15.016 1 96.25 9 HIS B N 1
ATOM 2784 C CA . HIS B 1 9 ? -16.5 -38.125 -16.359 1 96.25 9 HIS B CA 1
ATOM 2785 C C . HIS B 1 9 ? -16.188 -39.25 -17.344 1 96.25 9 HIS B C 1
ATOM 2787 O O . HIS B 1 9 ? -15.898 -40.375 -16.938 1 96.25 9 HIS B O 1
ATOM 2793 N N . PRO B 1 10 ? -16.297 -39 -18.578 1 96.5 10 PRO B N 1
ATOM 2794 C CA . PRO B 1 10 ? -16.219 -40.094 -19.531 1 96.5 10 PRO B CA 1
ATOM 2795 C C . PRO B 1 10 ? -14.773 -40.438 -19.922 1 96.5 10 PRO B C 1
ATOM 2797 O O . PRO B 1 10 ? -14.523 -41.5 -20.484 1 96.5 10 PRO B O 1
ATOM 2800 N N . ILE B 1 11 ? -13.82 -39.594 -19.75 1 97.62 11 ILE B N 1
ATOM 2801 C CA . ILE B 1 11 ? -12.461 -39.844 -20.203 1 97.62 11 ILE B CA 1
ATOM 2802 C C . ILE B 1 11 ? -11.594 -40.312 -19.047 1 97.62 11 ILE B C 1
ATOM 2804 O O . ILE B 1 11 ? -11.406 -39.562 -18.062 1 97.62 11 ILE B O 1
ATOM 2808 N N . LYS B 1 12 ? -11.008 -41.438 -19.203 1 97.38 12 LYS B N 1
ATOM 2809 C CA . LYS B 1 12 ? -10.164 -42 -18.141 1 97.38 12 LYS B CA 1
ATOM 2810 C C . LYS B 1 12 ? -8.859 -41.219 -18.031 1 97.38 12 LYS B C 1
ATOM 2812 O O . LYS B 1 12 ? -8.289 -40.812 -19.047 1 97.38 12 LYS B O 1
ATOM 2817 N N . ALA B 1 13 ? -8.391 -41.062 -16.812 1 98.25 13 ALA B N 1
ATOM 2818 C CA . ALA B 1 13 ? -7.129 -40.375 -16.531 1 98.25 13 ALA B CA 1
ATOM 2819 C C . ALA B 1 13 ? -6.449 -41 -15.305 1 98.25 13 ALA B C 1
ATOM 2821 O O . ALA B 1 13 ? -7.074 -41.719 -14.539 1 98.25 13 ALA B O 1
ATOM 2822 N N . TYR B 1 14 ? -5.215 -40.75 -15.172 1 98.38 14 TYR B N 1
ATOM 2823 C CA . TYR B 1 14 ? -4.461 -41.25 -14.016 1 98.38 14 TYR B CA 1
ATOM 2824 C C . TYR B 1 14 ? -3.367 -40.25 -13.625 1 98.38 14 TYR B C 1
ATOM 2826 O O . TYR B 1 14 ? -2.938 -39.438 -14.445 1 98.38 14 TYR B O 1
ATOM 2834 N N . GLY B 1 15 ? -2.949 -40.312 -12.422 1 98.44 15 GLY B N 1
ATOM 2835 C CA . GLY B 1 15 ? -1.935 -39.438 -11.852 1 98.44 15 GLY B CA 1
ATOM 2836 C C . GLY B 1 15 ? -1.604 -39.781 -10.406 1 98.44 15 GLY B C 1
ATOM 2837 O O . GLY B 1 15 ? -1.688 -40.938 -10 1 98.44 15 GLY B O 1
ATOM 2838 N N . TYR B 1 16 ? -1.079 -38.844 -9.711 1 98.69 16 TYR B N 1
ATOM 2839 C CA . TYR B 1 16 ? -0.767 -38.969 -8.297 1 98.69 16 TYR B CA 1
ATOM 2840 C C . TYR B 1 16 ? -1.627 -38.031 -7.449 1 98.69 16 TYR B C 1
ATOM 2842 O O . TYR B 1 16 ? -1.756 -36.844 -7.758 1 98.69 16 TYR B O 1
ATOM 2850 N N . ALA B 1 17 ? -2.254 -38.562 -6.402 1 98.31 17 ALA B N 1
ATOM 2851 C CA . ALA B 1 17 ? -3.121 -37.75 -5.539 1 98.31 17 ALA B CA 1
ATOM 2852 C C . ALA B 1 17 ? -2.867 -38.062 -4.066 1 98.31 17 ALA B C 1
ATOM 2854 O O . ALA B 1 17 ? -2.355 -39.156 -3.734 1 98.31 17 ALA B O 1
ATOM 2855 N N . ALA B 1 18 ? -3.082 -37.094 -3.279 1 98.5 18 ALA B N 1
ATOM 2856 C CA . ALA B 1 18 ? -3.178 -37.312 -1.839 1 98.5 18 ALA B CA 1
ATOM 2857 C C . ALA B 1 18 ? -4.609 -37.625 -1.428 1 98.5 18 ALA B C 1
ATOM 2859 O O . ALA B 1 18 ? -5.562 -37.062 -1.948 1 98.5 18 ALA B O 1
ATOM 2860 N N . ARG B 1 19 ? -4.793 -38.5 -0.419 1 97.5 19 ARG B N 1
ATOM 2861 C CA . ARG B 1 19 ? -6.125 -38.938 -0.043 1 97.5 19 ARG B CA 1
ATOM 2862 C C . ARG B 1 19 ? -6.488 -38.469 1.362 1 97.5 19 ARG B C 1
ATOM 2864 O O . ARG B 1 19 ? -7.633 -38.625 1.796 1 97.5 19 ARG B O 1
ATOM 2871 N N . ASP B 1 20 ? -5.5 -37.969 2.047 1 97.19 20 ASP B N 1
ATOM 2872 C CA . ASP B 1 20 ? -5.707 -37.438 3.395 1 97.19 20 ASP B CA 1
ATOM 2873 C C . ASP B 1 20 ? -4.613 -36.438 3.773 1 97.19 20 ASP B C 1
ATOM 2875 O O . ASP B 1 20 ? -3.797 -36.062 2.934 1 97.19 20 ASP B O 1
ATOM 2879 N N . THR B 1 21 ? -4.605 -36 5.059 1 97 21 THR B N 1
ATOM 2880 C CA . THR B 1 21 ? -3.777 -34.906 5.52 1 97 21 THR B CA 1
ATOM 2881 C C . THR B 1 21 ? -2.318 -35.312 5.648 1 97 21 THR B C 1
ATOM 2883 O O . THR B 1 21 ? -1.441 -34.5 5.898 1 97 21 THR B O 1
ATOM 2886 N N . SER B 1 22 ? -2.027 -36.625 5.457 1 96.75 22 SER B N 1
ATOM 2887 C CA . SER B 1 22 ? -0.625 -37.031 5.398 1 96.75 22 SER B CA 1
ATOM 2888 C C . SER B 1 22 ? 0.095 -36.344 4.238 1 96.75 22 SER B C 1
ATOM 2890 O O . SER B 1 22 ? 1.304 -36.125 4.301 1 96.75 22 SER B O 1
ATOM 2892 N N . GLY B 1 23 ? -0.685 -36.125 3.17 1 97.06 23 GLY B N 1
ATOM 2893 C CA . GLY B 1 23 ? -0.143 -35.438 2.008 1 97.06 23 GLY B CA 1
ATOM 2894 C C . GLY B 1 23 ? 0.646 -36.344 1.089 1 97.06 23 GLY B C 1
ATOM 2895 O O . GLY B 1 23 ? 1.264 -35.906 0.127 1 97.06 23 GLY B O 1
ATOM 2896 N N . VAL B 1 24 ? 0.639 -37.625 1.436 1 97.88 24 VAL B N 1
ATOM 2897 C CA . VAL B 1 24 ? 1.396 -38.594 0.626 1 97.88 24 VAL B CA 1
ATOM 2898 C C . VAL B 1 24 ? 0.718 -38.75 -0.729 1 97.88 24 VAL B C 1
ATOM 2900 O O . VAL B 1 24 ? -0.479 -39.062 -0.798 1 97.88 24 VAL B O 1
ATOM 2903 N N . LEU B 1 25 ? 1.474 -38.594 -1.741 1 98.38 25 LEU B N 1
ATOM 2904 C CA . LEU B 1 25 ? 0.975 -38.75 -3.102 1 98.38 25 LEU B CA 1
ATOM 2905 C C . LEU B 1 25 ? 1.176 -40.188 -3.588 1 98.38 25 LEU B C 1
ATOM 2907 O O . LEU B 1 25 ? 2.258 -40.75 -3.426 1 98.38 25 LEU B O 1
ATOM 2911 N N . SER B 1 26 ? 0.164 -40.75 -4.125 1 97.69 26 SER B N 1
ATOM 2912 C CA . SER B 1 26 ? 0.195 -42.094 -4.633 1 97.69 26 SER B CA 1
ATOM 2913 C C . SER B 1 26 ? -0.637 -42.25 -5.902 1 97.69 26 SER B C 1
ATOM 2915 O O . SER B 1 26 ? -1.441 -41.375 -6.223 1 97.69 26 SER B O 1
ATOM 2917 N N . PRO B 1 27 ? -0.384 -43.281 -6.66 1 97.94 27 PRO B N 1
ATOM 2918 C CA . PRO B 1 27 ? -1.137 -43.469 -7.902 1 97.94 27 PRO B CA 1
ATOM 2919 C C . PRO B 1 27 ? -2.646 -43.375 -7.695 1 97.94 27 PRO B C 1
ATOM 2921 O O . PRO B 1 27 ? -3.168 -43.844 -6.688 1 97.94 27 PRO B O 1
ATOM 2924 N N . PHE B 1 28 ? -3.26 -42.75 -8.586 1 97.62 28 PHE B N 1
ATOM 2925 C CA . PHE B 1 28 ? -4.68 -42.406 -8.492 1 97.62 28 PHE B CA 1
ATOM 2926 C C . PHE B 1 28 ? -5.336 -42.469 -9.867 1 97.62 28 PHE B C 1
ATOM 2928 O O . PHE B 1 28 ? -4.816 -41.875 -10.82 1 97.62 28 PHE B O 1
ATOM 2935 N N . THR B 1 29 ? -6.41 -43.219 -9.992 1 97.75 29 THR B N 1
ATOM 2936 C CA . THR B 1 29 ? -7.199 -43.25 -11.219 1 97.75 29 THR B CA 1
ATOM 2937 C C . THR B 1 29 ? -8.438 -42.375 -11.07 1 97.75 29 THR B C 1
ATOM 2939 O O . THR B 1 29 ? -9.117 -42.406 -10.039 1 97.75 29 THR B O 1
ATOM 2942 N N . PHE B 1 30 ? -8.656 -41.594 -12.039 1 97.94 30 PHE B N 1
ATOM 2943 C CA . PHE B 1 30 ? -9.797 -40.719 -12.062 1 97.94 30 PHE B CA 1
ATOM 2944 C C . PHE B 1 30 ? -10.289 -40.469 -13.492 1 97.94 30 PHE B C 1
ATOM 2946 O O . PHE B 1 30 ? -10 -41.281 -14.383 1 97.94 30 PHE B O 1
ATOM 2953 N N . SER B 1 31 ? -11.148 -39.5 -13.656 1 97.81 31 SER B N 1
ATOM 2954 C CA . SER B 1 31 ? -11.68 -39.219 -14.984 1 97.81 31 SER B CA 1
ATOM 2955 C C . SER B 1 31 ? -11.75 -37.719 -15.25 1 97.81 31 SER B C 1
ATOM 2957 O O . SER B 1 31 ? -11.633 -36.906 -14.328 1 97.81 31 SER B O 1
ATOM 2959 N N . ARG B 1 32 ? -11.742 -37.375 -16.5 1 97.75 32 ARG B N 1
ATOM 2960 C CA . ARG B 1 32 ? -11.883 -35.969 -16.938 1 97.75 32 ARG B CA 1
ATOM 2961 C C . ARG B 1 32 ? -13.039 -35.844 -17.922 1 97.75 32 ARG B C 1
ATOM 2963 O O . ARG B 1 32 ? -13.43 -36.812 -18.578 1 97.75 32 ARG B O 1
ATOM 2970 N N . ARG B 1 33 ? -13.578 -34.688 -17.953 1 97.19 33 ARG B N 1
ATOM 2971 C CA . ARG B 1 33 ? -14.703 -34.438 -18.844 1 97.19 33 ARG B CA 1
ATOM 2972 C C . ARG B 1 33 ? -14.289 -34.531 -20.312 1 97.19 33 ARG B C 1
ATOM 2974 O O . ARG B 1 33 ? -13.109 -34.406 -20.641 1 97.19 33 ARG B O 1
ATOM 2981 N N . ALA B 1 34 ? -15.258 -34.75 -21.156 1 97.5 34 ALA B N 1
ATOM 2982 C CA . ALA B 1 34 ? -15.023 -34.75 -22.594 1 97.5 34 ALA B CA 1
ATOM 2983 C C . ALA B 1 34 ? -14.664 -33.344 -23.078 1 97.5 34 ALA B C 1
ATOM 2985 O O . ALA B 1 34 ? -14.984 -32.344 -22.422 1 97.5 34 ALA B O 1
ATOM 2986 N N . THR B 1 35 ? -13.961 -33.344 -24.203 1 98.19 35 THR B N 1
ATOM 2987 C CA . THR B 1 35 ? -13.578 -32.062 -24.812 1 98.19 35 THR B CA 1
ATOM 2988 C C . THR B 1 35 ? -14.805 -31.312 -25.312 1 98.19 35 THR B C 1
ATOM 2990 O O . THR B 1 35 ? -15.492 -31.766 -26.219 1 98.19 35 THR B O 1
ATOM 2993 N N . GLY B 1 36 ? -15.094 -30.172 -24.719 1 97.69 36 GLY B N 1
ATOM 2994 C CA . GLY B 1 36 ? -16.188 -29.344 -25.172 1 97.69 36 GLY B CA 1
ATOM 2995 C C . GLY B 1 36 ? -15.828 -28.484 -26.375 1 97.69 36 GLY B C 1
ATOM 2996 O O . GLY B 1 36 ? -14.688 -28.5 -26.828 1 97.69 36 GLY B O 1
ATOM 2997 N N . ASP B 1 37 ? -16.719 -27.641 -26.844 1 98.06 37 ASP B N 1
ATOM 2998 C CA . ASP B 1 37 ? -16.594 -26.859 -28.078 1 98.06 37 ASP B CA 1
ATOM 2999 C C . ASP B 1 37 ? -15.43 -25.875 -27.984 1 98.06 37 ASP B C 1
ATOM 3001 O O . ASP B 1 37 ? -14.773 -25.578 -28.984 1 98.06 37 ASP B O 1
ATOM 3005 N N . LYS B 1 38 ? -15.133 -25.438 -26.812 1 98.19 38 LYS B N 1
ATOM 3006 C CA . LYS B 1 38 ? -14.102 -24.422 -26.656 1 98.19 38 LYS B CA 1
ATOM 3007 C C . LYS B 1 38 ? -12.93 -24.953 -25.828 1 98.19 38 LYS B C 1
ATOM 3009 O O . LYS B 1 38 ? -12.125 -24.172 -25.328 1 98.19 38 LYS B O 1
ATOM 3014 N N . ASP B 1 39 ? -12.867 -26.219 -25.75 1 98.56 39 ASP B N 1
ATOM 3015 C CA . ASP B 1 39 ? -11.859 -26.844 -24.875 1 98.56 39 ASP B CA 1
ATOM 3016 C C . ASP B 1 39 ? -10.641 -27.281 -25.688 1 98.56 39 ASP B C 1
ATOM 3018 O O . ASP B 1 39 ? -10.742 -27.531 -26.891 1 98.56 39 ASP B O 1
ATOM 3022 N N . VAL B 1 40 ? -9.602 -27.297 -25 1 98.88 40 VAL B N 1
ATOM 3023 C CA . VAL B 1 40 ? -8.344 -27.859 -25.484 1 98.88 40 VAL B CA 1
ATOM 3024 C C . VAL B 1 40 ? -7.91 -29 -24.578 1 98.88 40 VAL B C 1
ATOM 3026 O O . VAL B 1 40 ? -7.781 -28.828 -23.359 1 98.88 40 VAL B O 1
ATOM 3029 N N . ARG B 1 41 ? -7.781 -30.172 -25.094 1 98.81 41 ARG B N 1
ATOM 3030 C CA . ARG B 1 41 ? -7.188 -31.297 -24.391 1 98.81 41 ARG B CA 1
ATOM 3031 C C . ARG B 1 41 ? -5.723 -31.484 -24.781 1 98.81 41 ARG B C 1
ATOM 3033 O O . ARG B 1 41 ? -5.367 -31.344 -25.953 1 98.81 41 ARG B O 1
ATOM 3040 N N . PHE B 1 42 ? -4.906 -31.812 -23.844 1 98.88 42 PHE B N 1
ATOM 3041 C CA . PHE B 1 42 ? -3.488 -31.953 -24.141 1 98.88 42 PHE B CA 1
ATOM 3042 C C . PHE B 1 42 ? -2.83 -32.969 -23.219 1 98.88 42 PHE B C 1
ATOM 3044 O O . PHE B 1 42 ? -3.297 -33.188 -22.109 1 98.88 42 PHE B O 1
ATOM 3051 N N . LYS B 1 43 ? -1.824 -33.594 -23.75 1 98.88 43 LYS B N 1
ATOM 3052 C CA . LYS B 1 43 ? -0.954 -34.469 -22.969 1 98.88 43 LYS B CA 1
ATOM 3053 C C . LYS B 1 43 ? 0.036 -33.656 -22.141 1 98.88 43 LYS B C 1
ATOM 3055 O O . LYS B 1 43 ? 0.706 -32.75 -22.656 1 98.88 43 LYS B O 1
ATOM 3060 N N . ILE B 1 44 ? 0.102 -33.938 -20.859 1 98.94 44 ILE B N 1
ATOM 3061 C CA . ILE B 1 44 ? 1.013 -33.219 -19.984 1 98.94 44 ILE B CA 1
ATOM 3062 C C . ILE B 1 44 ? 2.436 -33.719 -20.156 1 98.94 44 ILE B C 1
ATOM 3064 O O . ILE B 1 44 ? 2.67 -34.938 -20.078 1 98.94 44 ILE B O 1
ATOM 3068 N N . LEU B 1 45 ? 3.348 -32.844 -20.422 1 98.94 45 LEU B N 1
ATOM 3069 C CA . LEU B 1 45 ? 4.754 -33.188 -20.594 1 98.94 45 LEU B CA 1
ATOM 3070 C C . LEU B 1 45 ? 5.539 -32.938 -19.312 1 98.94 45 LEU B C 1
ATOM 3072 O O . LEU B 1 45 ? 6.281 -33.781 -18.844 1 98.94 45 LEU B O 1
ATOM 3076 N N . TYR B 1 46 ? 5.387 -31.766 -18.75 1 98.94 46 TYR B N 1
ATOM 3077 C CA . TYR B 1 46 ? 6.078 -31.328 -17.547 1 98.94 46 TYR B CA 1
ATOM 3078 C C . TYR B 1 46 ? 5.121 -30.625 -16.594 1 98.94 46 TYR B C 1
ATOM 3080 O O . TYR B 1 46 ? 4.137 -30.016 -17.031 1 98.94 46 TYR B O 1
ATOM 3088 N N . CYS B 1 47 ? 5.363 -30.688 -15.328 1 98.88 47 CYS B N 1
ATOM 3089 C CA . CYS B 1 47 ? 4.625 -29.953 -14.305 1 98.88 47 CYS B CA 1
ATOM 3090 C C . CYS B 1 47 ? 5.535 -29.562 -13.148 1 98.88 47 CYS B C 1
ATOM 3092 O O . CYS B 1 47 ? 6.207 -30.406 -12.562 1 98.88 47 CYS B O 1
ATOM 3094 N N . GLY B 1 48 ? 5.59 -28.297 -12.844 1 98.62 48 GLY B N 1
ATOM 3095 C CA . GLY B 1 48 ? 6.387 -27.844 -11.711 1 98.62 48 GLY B CA 1
ATOM 3096 C C . GLY B 1 48 ? 5.777 -28.219 -10.375 1 98.62 48 GLY B C 1
ATOM 3097 O O . GLY B 1 48 ? 4.59 -28.531 -10.289 1 98.62 48 GLY B O 1
ATOM 3098 N N . ILE B 1 49 ? 6.594 -28.234 -9.359 1 98.12 49 ILE B N 1
ATOM 3099 C CA . ILE B 1 49 ? 6.168 -28.406 -7.973 1 98.12 49 ILE B CA 1
ATOM 3100 C C . ILE B 1 49 ? 6.27 -27.078 -7.23 1 98.12 49 ILE B C 1
ATOM 3102 O O . ILE B 1 49 ? 7.316 -26.422 -7.254 1 98.12 49 ILE B O 1
ATOM 3106 N N . CYS B 1 50 ? 5.219 -26.688 -6.656 1 95.69 50 CYS B N 1
ATOM 3107 C CA . CYS B 1 50 ? 5.164 -25.438 -5.895 1 95.69 50 CYS B CA 1
ATOM 3108 C C . CYS B 1 50 ? 4.844 -25.719 -4.43 1 95.69 50 CYS B C 1
ATOM 3110 O O . CYS B 1 50 ? 4.254 -26.75 -4.098 1 95.69 50 CYS B O 1
ATOM 3112 N N . HIS B 1 51 ? 5.234 -24.812 -3.561 1 93 51 HIS B N 1
ATOM 3113 C CA . HIS B 1 51 ? 4.918 -24.938 -2.141 1 93 51 HIS B CA 1
ATOM 3114 C C . HIS B 1 51 ? 3.414 -25.031 -1.917 1 93 51 HIS B C 1
ATOM 3116 O O . HIS B 1 51 ? 2.965 -25.719 -0.992 1 93 51 HIS B O 1
ATOM 3122 N N . SER B 1 52 ? 2.674 -24.359 -2.682 1 93.06 52 SER B N 1
ATOM 3123 C CA . SER B 1 52 ? 1.222 -24.422 -2.545 1 93.06 52 SER B CA 1
ATOM 3124 C C . SER B 1 52 ? 0.707 -25.844 -2.734 1 93.06 52 SER B C 1
ATOM 3126 O O . SER B 1 52 ? -0.303 -26.234 -2.141 1 93.06 52 SER B O 1
ATOM 3128 N N . ASP B 1 53 ? 1.365 -26.641 -3.551 1 96.38 53 ASP B N 1
ATOM 3129 C CA . ASP B 1 53 ? 0.979 -28.047 -3.719 1 96.38 53 ASP B CA 1
ATOM 3130 C C . ASP B 1 53 ? 1.065 -28.797 -2.395 1 96.38 53 ASP B C 1
ATOM 3132 O O . ASP B 1 53 ? 0.199 -29.625 -2.084 1 96.38 53 ASP B O 1
ATOM 3136 N N . LEU B 1 54 ? 2.113 -28.484 -1.723 1 94.12 54 LEU B N 1
ATOM 3137 C CA . LEU B 1 54 ? 2.312 -29.109 -0.42 1 94.12 54 LEU B CA 1
ATOM 3138 C C . LEU B 1 54 ? 1.249 -28.641 0.572 1 94.12 54 LEU B C 1
ATOM 3140 O O . LEU B 1 54 ? 0.686 -29.469 1.307 1 94.12 54 LEU B O 1
ATOM 3144 N N . HIS B 1 55 ? 0.978 -27.375 0.609 1 91.81 55 HIS B N 1
ATOM 3145 C CA . HIS B 1 55 ? -0.035 -26.828 1.503 1 91.81 55 HIS B CA 1
ATOM 3146 C C . HIS B 1 55 ? -1.399 -27.469 1.244 1 91.81 55 HIS B C 1
ATOM 3148 O O . HIS B 1 55 ? -2.125 -27.781 2.186 1 91.81 55 HIS B O 1
ATOM 3154 N N . PHE B 1 56 ? -1.712 -27.641 0.018 1 94.69 56 PHE B N 1
ATOM 3155 C CA . PHE B 1 56 ? -2.984 -28.25 -0.343 1 94.69 56 PHE B CA 1
ATOM 3156 C C . PHE B 1 56 ? -2.973 -29.75 -0.033 1 94.69 56 PHE B C 1
ATOM 3158 O O . PHE B 1 56 ? -3.936 -30.281 0.526 1 94.69 56 PHE B O 1
ATOM 3165 N N . ALA B 1 57 ? -1.886 -30.406 -0.378 1 97.06 57 ALA B N 1
ATOM 3166 C CA . ALA B 1 57 ? -1.802 -31.859 -0.146 1 97.06 57 ALA B CA 1
ATOM 3167 C C . ALA B 1 57 ? -1.972 -32.188 1.335 1 97.06 57 ALA B C 1
ATOM 3169 O O . ALA B 1 57 ? -2.611 -33.188 1.688 1 97.06 57 ALA B O 1
ATOM 3170 N N . LYS B 1 58 ? -1.467 -31.281 2.162 1 96 58 LYS B N 1
ATOM 3171 C CA . LYS B 1 58 ? -1.493 -31.516 3.602 1 96 58 LYS B CA 1
ATOM 3172 C C . LYS B 1 58 ? -2.641 -30.766 4.266 1 96 58 LYS B C 1
ATOM 3174 O O . LYS B 1 58 ? -2.789 -30.797 5.488 1 96 58 LYS B O 1
ATOM 3179 N N . ASN B 1 59 ? -3.379 -30 3.562 1 95.88 59 ASN B N 1
ATOM 3180 C CA . ASN B 1 59 ? -4.496 -29.188 4.043 1 95.88 59 ASN B CA 1
ATOM 3181 C C . ASN B 1 59 ? -4.059 -28.203 5.125 1 95.88 59 ASN B C 1
ATOM 3183 O O . ASN B 1 59 ? -4.758 -28.031 6.125 1 95.88 59 ASN B O 1
ATOM 3187 N N . GLU B 1 60 ? -2.936 -27.656 4.922 1 88.62 60 GLU B N 1
ATOM 3188 C CA . GLU B 1 60 ? -2.385 -26.75 5.914 1 88.62 60 GLU B CA 1
ATOM 3189 C C . GLU B 1 60 ? -3.197 -25.453 5.988 1 88.62 60 GLU B C 1
ATOM 3191 O O . GLU B 1 60 ? -3.205 -24.781 7.02 1 88.62 60 GLU B O 1
ATOM 3196 N N . TRP B 1 61 ? -3.891 -25.141 4.934 1 84.44 61 TRP B N 1
ATOM 3197 C CA . TRP B 1 61 ? -4.703 -23.938 4.922 1 84.44 61 TRP B CA 1
ATOM 3198 C C . TRP B 1 61 ? -6.16 -24.25 5.246 1 84.44 61 TRP B C 1
ATOM 3200 O O . TRP B 1 61 ? -7.012 -23.359 5.258 1 84.44 61 TRP B O 1
ATOM 3210 N N . GLY B 1 62 ? -6.539 -25.484 5.379 1 88.62 62 GLY B N 1
ATOM 3211 C CA . GLY B 1 62 ? -7.855 -25.906 5.828 1 88.62 62 GLY B CA 1
ATOM 3212 C C . GLY B 1 62 ? -8.898 -25.859 4.73 1 88.62 62 GLY B C 1
ATOM 3213 O O . GLY B 1 62 ? -10.102 -25.781 5.012 1 88.62 62 GLY B O 1
ATOM 3214 N N . MET B 1 63 ? -8.5 -25.938 3.467 1 88.62 63 MET B N 1
ATOM 3215 C CA . MET B 1 63 ? -9.492 -25.766 2.412 1 88.62 63 MET B CA 1
ATOM 3216 C C . MET B 1 63 ? -9.43 -26.922 1.41 1 88.62 63 MET B C 1
ATOM 3218 O O . MET B 1 63 ? -10.07 -26.859 0.357 1 88.62 63 MET B O 1
ATOM 3222 N N . SER B 1 64 ? -8.672 -27.906 1.763 1 94.62 64 SER B N 1
ATOM 3223 C CA . SER B 1 64 ? -8.508 -29 0.808 1 94.62 64 SER B CA 1
ATOM 3224 C C . SER B 1 64 ? -9.664 -29.984 0.9 1 94.62 64 SER B C 1
ATOM 3226 O O . SER B 1 64 ? -10.203 -30.219 1.982 1 94.62 64 SER B O 1
ATOM 3228 N N . THR B 1 65 ? -10.062 -30.5 -0.243 1 95.25 65 THR B N 1
ATOM 3229 C CA . THR B 1 65 ? -10.984 -31.625 -0.352 1 95.25 65 THR B CA 1
ATOM 3230 C C . THR B 1 65 ? -10.297 -32.812 -0.986 1 95.25 65 THR B C 1
ATOM 3232 O O . THR B 1 65 ? -9.781 -32.719 -2.102 1 95.25 65 THR B O 1
ATOM 3235 N N . TYR B 1 66 ? -10.367 -33.906 -0.292 1 96.5 66 TYR B N 1
ATOM 3236 C CA . TYR B 1 66 ? -9.68 -35.125 -0.769 1 96.5 66 TYR B CA 1
ATOM 3237 C C . TYR B 1 66 ? -10.617 -36 -1.589 1 96.5 66 TYR B C 1
ATOM 3239 O O . TYR B 1 66 ? -11.828 -36.031 -1.334 1 96.5 66 TYR B O 1
ATOM 3247 N N . PRO B 1 67 ? -10.031 -36.812 -2.492 1 97.12 67 PRO B N 1
ATOM 3248 C CA . PRO B 1 67 ? -8.633 -36.781 -2.928 1 97.12 67 PRO B CA 1
ATOM 3249 C C . PRO B 1 67 ? -8.25 -35.5 -3.66 1 97.12 67 PRO B C 1
ATOM 3251 O O . PRO B 1 67 ? -9.086 -34.906 -4.344 1 97.12 67 PRO B O 1
ATOM 3254 N N . ILE B 1 68 ? -7.02 -35.094 -3.459 1 97.94 68 ILE B N 1
ATOM 3255 C CA . ILE B 1 68 ? -6.535 -33.906 -4.145 1 97.94 68 ILE B CA 1
ATOM 3256 C C . ILE B 1 68 ? -5.348 -34.25 -5.035 1 97.94 68 ILE B C 1
ATOM 3258 O O . ILE B 1 68 ? -4.43 -34.969 -4.602 1 97.94 68 ILE B O 1
ATOM 3262 N N . LEU B 1 69 ? -5.418 -33.938 -6.273 1 98.38 69 LEU B N 1
ATOM 3263 C CA . LEU B 1 69 ? -4.355 -34.125 -7.254 1 98.38 69 LEU B CA 1
ATOM 3264 C C . LEU B 1 69 ? -3.701 -32.781 -7.598 1 98.38 69 LEU B C 1
ATOM 3266 O O . LEU B 1 69 ? -4.23 -32.031 -8.406 1 98.38 69 LEU B O 1
ATOM 3270 N N . PRO B 1 70 ? -2.514 -32.469 -7.031 1 98.31 70 PRO B N 1
ATOM 3271 C CA . PRO B 1 70 ? -1.904 -31.156 -7.18 1 98.31 70 PRO B CA 1
ATOM 3272 C C . PRO B 1 70 ? -1.305 -30.938 -8.562 1 98.31 70 PRO B C 1
ATOM 3274 O O . PRO B 1 70 ? -1.36 -31.828 -9.414 1 98.31 70 PRO B O 1
ATOM 3277 N N . GLY B 1 71 ? -0.697 -29.75 -8.719 1 98.56 71 GLY B N 1
ATOM 3278 C CA . GLY B 1 71 ? -0.004 -29.344 -9.93 1 98.56 71 GLY B CA 1
ATOM 3279 C C . GLY B 1 71 ? -0.692 -28.203 -10.664 1 98.56 71 GLY B C 1
ATOM 3280 O O . GLY B 1 71 ? -1.814 -28.359 -11.148 1 98.56 71 GLY B O 1
ATOM 3281 N N . HIS B 1 72 ? -0.04 -27.078 -10.711 1 98.69 72 HIS B N 1
ATOM 3282 C CA . HIS B 1 72 ? -0.655 -25.969 -11.414 1 98.69 72 HIS B CA 1
ATOM 3283 C C . HIS B 1 72 ? 0.352 -25.25 -12.312 1 98.69 72 HIS B C 1
ATOM 3285 O O . HIS B 1 72 ? 0.122 -24.125 -12.734 1 98.69 72 HIS B O 1
ATOM 3291 N N . GLU B 1 73 ? 1.486 -25.828 -12.492 1 98.81 73 GLU B N 1
ATOM 3292 C CA . GLU B 1 73 ? 2.51 -25.375 -13.43 1 98.81 73 GLU B CA 1
ATOM 3293 C C . GLU B 1 73 ? 2.672 -26.359 -14.586 1 98.81 73 GLU B C 1
ATOM 3295 O O . GLU B 1 73 ? 3.678 -27.062 -14.672 1 98.81 73 GLU B O 1
ATOM 3300 N N . ILE B 1 74 ? 1.761 -26.312 -15.523 1 98.94 74 ILE B N 1
ATOM 3301 C CA . ILE B 1 74 ? 1.562 -27.438 -16.422 1 98.94 74 ILE B CA 1
ATOM 3302 C C . ILE B 1 74 ? 1.952 -27.047 -17.844 1 98.94 74 ILE B C 1
ATOM 3304 O O . ILE B 1 74 ? 1.544 -25.984 -18.344 1 98.94 74 ILE B O 1
ATOM 3308 N N . VAL B 1 75 ? 2.758 -27.812 -18.484 1 98.88 75 VAL B N 1
ATOM 3309 C CA . VAL B 1 75 ? 3.109 -27.656 -19.891 1 98.88 75 VAL B CA 1
ATOM 3310 C C . VAL B 1 75 ? 2.842 -28.969 -20.641 1 98.88 75 VAL B C 1
ATOM 3312 O O . VAL B 1 75 ? 3.117 -30.047 -20.125 1 98.88 75 VAL B O 1
ATOM 3315 N N . GLY B 1 76 ? 2.303 -28.859 -21.797 1 98.81 76 GLY B N 1
ATOM 3316 C CA . GLY B 1 76 ? 1.984 -30.062 -22.562 1 98.81 76 GLY B CA 1
ATOM 3317 C C . GLY B 1 76 ? 1.813 -29.812 -24.047 1 98.81 76 GLY B C 1
ATOM 3318 O O . GLY B 1 76 ? 2.16 -28.734 -24.531 1 98.81 76 GLY B O 1
ATOM 3319 N N . VAL B 1 77 ? 1.33 -30.828 -24.703 1 98.88 77 VAL B N 1
ATOM 3320 C CA . VAL B 1 77 ? 1.114 -30.766 -26.141 1 98.88 77 VAL B CA 1
ATOM 3321 C C . VAL B 1 77 ? -0.338 -31.125 -26.453 1 98.88 77 VAL B C 1
ATOM 3323 O O . VAL B 1 77 ? -0.864 -32.125 -25.969 1 98.88 77 VAL B O 1
ATOM 3326 N N . VAL B 1 78 ? -0.942 -30.312 -27.312 1 98.94 78 VAL B N 1
ATOM 3327 C CA . VAL B 1 78 ? -2.361 -30.438 -27.625 1 98.94 78 VAL B CA 1
ATOM 3328 C C . VAL B 1 78 ? -2.615 -31.75 -28.375 1 98.94 78 VAL B C 1
ATOM 3330 O O . VAL B 1 78 ? -1.898 -32.094 -29.328 1 98.94 78 VAL B O 1
ATOM 3333 N N . THR B 1 79 ? -3.666 -32.469 -27.969 1 98.88 79 THR B N 1
ATOM 3334 C CA . THR B 1 79 ? -4.027 -33.719 -28.594 1 98.88 79 THR B CA 1
ATOM 3335 C C . THR B 1 79 ? -5.422 -33.656 -29.203 1 98.88 79 THR B C 1
ATOM 3337 O O . THR B 1 79 ? -5.77 -34.438 -30.078 1 98.88 79 THR B O 1
ATOM 3340 N N . GLU B 1 80 ? -6.227 -32.75 -28.688 1 98.81 80 GLU B N 1
ATOM 3341 C CA . GLU B 1 80 ? -7.59 -32.562 -29.172 1 98.81 80 GLU B CA 1
ATOM 3342 C C . GLU B 1 80 ? -8.062 -31.141 -28.953 1 98.81 80 GLU B C 1
ATOM 3344 O O . GLU B 1 80 ? -7.711 -30.516 -27.953 1 98.81 80 GLU B O 1
ATOM 3349 N N . VAL B 1 81 ? -8.859 -30.609 -29.938 1 98.75 81 VAL B N 1
ATOM 3350 C CA . VAL B 1 81 ? -9.43 -29.266 -29.766 1 98.75 81 VAL B CA 1
ATOM 3351 C C . VAL B 1 81 ? -10.922 -29.312 -30.094 1 98.75 81 VAL B C 1
ATOM 3353 O O . VAL B 1 81 ? -11.352 -30.047 -30.984 1 98.75 81 VAL B O 1
ATOM 3356 N N . GLY B 1 82 ? -11.633 -28.547 -29.344 1 98.56 82 GLY B N 1
ATOM 3357 C CA . GLY B 1 82 ? -13.047 -28.406 -29.656 1 98.56 82 GLY B CA 1
ATOM 3358 C C . GLY B 1 82 ? -13.297 -27.719 -31 1 98.56 82 GLY B C 1
ATOM 3359 O O . GLY B 1 82 ? -12.406 -27.062 -31.547 1 98.56 82 GLY B O 1
ATOM 3360 N N . THR B 1 83 ? -14.539 -27.766 -31.438 1 98.19 83 THR B N 1
ATOM 3361 C CA . THR B 1 83 ? -14.914 -27.312 -32.781 1 98.19 83 THR B CA 1
ATOM 3362 C C . THR B 1 83 ? -14.875 -25.797 -32.875 1 98.19 83 THR B C 1
ATOM 3364 O O . THR B 1 83 ? -14.781 -25.234 -33.969 1 98.19 83 THR B O 1
ATOM 3367 N N . LYS B 1 84 ? -14.898 -25.125 -31.734 1 98.5 84 LYS B N 1
ATOM 3368 C CA . LYS B 1 84 ? -14.977 -23.672 -31.75 1 98.5 84 LYS B CA 1
ATOM 3369 C C . LYS B 1 84 ? -13.672 -23.047 -31.25 1 98.5 84 LYS B C 1
ATOM 3371 O O . LYS B 1 84 ? -13.602 -21.844 -31 1 98.5 84 LYS B O 1
ATOM 3376 N N . VAL B 1 85 ? -12.719 -23.875 -31.031 1 98.62 85 VAL B N 1
ATOM 3377 C CA . VAL B 1 85 ? -11.406 -23.391 -30.625 1 98.62 85 VAL B CA 1
ATOM 3378 C C . VAL B 1 85 ? -10.742 -22.656 -31.781 1 98.62 85 VAL B C 1
ATOM 3380 O O . VAL B 1 85 ? -10.742 -23.141 -32.906 1 98.62 85 VAL B O 1
ATOM 3383 N N . GLU B 1 86 ? -10.141 -21.484 -31.531 1 97.81 86 GLU B N 1
ATOM 3384 C CA . GLU B 1 86 ? -9.547 -20.672 -32.594 1 97.81 86 GLU B CA 1
ATOM 3385 C C . GLU B 1 86 ? -8.047 -20.484 -32.375 1 97.81 86 GLU B C 1
ATOM 3387 O O . GLU B 1 86 ? -7.301 -20.25 -33.312 1 97.81 86 GLU B O 1
ATOM 3392 N N . LYS B 1 87 ? -7.598 -20.672 -31.234 1 97.31 87 LYS B N 1
ATOM 3393 C CA . LYS B 1 87 ? -6.246 -20.234 -30.875 1 97.31 87 LYS B CA 1
ATOM 3394 C C . LYS B 1 87 ? -5.254 -21.391 -30.984 1 97.31 87 LYS B C 1
ATOM 3396 O O . LYS B 1 87 ? -4.043 -21.172 -31.078 1 97.31 87 LYS B O 1
ATOM 3401 N N . PHE B 1 88 ? -5.789 -22.625 -31.031 1 98.69 88 PHE B N 1
ATOM 3402 C CA . PHE B 1 88 ? -4.895 -23.766 -30.891 1 98.69 88 PHE B CA 1
ATOM 3403 C C . PHE B 1 88 ? -5.25 -24.859 -31.891 1 98.69 88 PHE B C 1
ATOM 3405 O O . PHE B 1 88 ? -6.391 -24.953 -32.344 1 98.69 88 PHE B O 1
ATOM 3412 N N . LYS B 1 89 ? -4.266 -25.656 -32.188 1 98.5 89 LYS B N 1
ATOM 3413 C CA . LYS B 1 89 ? -4.438 -26.875 -32.969 1 98.5 89 LYS B CA 1
ATOM 3414 C C . LYS B 1 89 ? -3.637 -28.031 -32.375 1 98.5 89 LYS B C 1
ATOM 3416 O O . LYS B 1 89 ? -2.717 -27.828 -31.594 1 98.5 89 LYS B O 1
ATOM 3421 N N . VAL B 1 90 ? -4.012 -29.203 -32.812 1 98.69 90 VAL B N 1
ATOM 3422 C CA . VAL B 1 90 ? -3.318 -30.406 -32.375 1 98.69 90 VAL B CA 1
ATOM 3423 C C . VAL B 1 90 ? -1.83 -30.297 -32.688 1 98.69 90 VAL B C 1
ATOM 3425 O O . VAL B 1 90 ? -1.454 -29.875 -33.781 1 98.69 90 VAL B O 1
ATOM 3428 N N . GLY B 1 91 ? -1.003 -30.516 -31.734 1 98.62 91 GLY B N 1
ATOM 3429 C CA . GLY B 1 91 ? 0.438 -30.453 -31.922 1 98.62 91 GLY B CA 1
ATOM 3430 C C . GLY B 1 91 ? 1.062 -29.219 -31.281 1 98.62 91 GLY B C 1
ATOM 3431 O O . GLY B 1 91 ? 2.277 -29.156 -31.094 1 98.62 91 GLY B O 1
ATOM 3432 N N . ASP B 1 92 ? 0.293 -28.266 -31 1 98.69 92 ASP B N 1
ATOM 3433 C CA . ASP B 1 92 ? 0.799 -27.047 -30.359 1 98.69 92 ASP B CA 1
ATOM 3434 C C . ASP B 1 92 ? 1.264 -27.344 -28.938 1 98.69 92 ASP B C 1
ATOM 3436 O O . ASP B 1 92 ? 0.615 -28.094 -28.203 1 98.69 92 ASP B O 1
ATOM 3440 N N . ASN B 1 93 ? 2.426 -26.766 -28.516 1 98.75 93 ASN B N 1
ATOM 3441 C CA . ASN B 1 93 ? 2.758 -26.703 -27.094 1 98.75 93 ASN B CA 1
ATOM 3442 C C . ASN B 1 93 ? 1.916 -25.656 -26.375 1 98.75 93 ASN B C 1
ATOM 3444 O O . ASN B 1 93 ? 1.679 -24.562 -26.906 1 98.75 93 ASN B O 1
ATOM 3448 N N . VAL B 1 94 ? 1.441 -26 -25.188 1 98.88 94 VAL B N 1
ATOM 3449 C CA . VAL B 1 94 ? 0.583 -25.094 -24.438 1 98.88 94 VAL B CA 1
ATOM 3450 C C . VAL B 1 94 ? 0.915 -25.172 -22.953 1 98.88 94 VAL B C 1
ATOM 3452 O O . VAL B 1 94 ? 1.63 -26.078 -22.516 1 98.88 94 VAL B O 1
ATOM 3455 N N . GLY B 1 95 ? 0.522 -24.203 -22.219 1 98.88 95 GLY B N 1
ATOM 3456 C CA . GLY B 1 95 ? 0.639 -24.188 -20.766 1 98.88 95 GLY B CA 1
ATOM 3457 C C . GLY B 1 95 ? -0.662 -23.844 -20.078 1 98.88 95 GLY B C 1
ATOM 3458 O O . GLY B 1 95 ? -1.523 -23.172 -20.641 1 98.88 95 GLY B O 1
ATOM 3459 N N . VAL B 1 96 ? -0.878 -24.344 -18.922 1 98.88 96 VAL B N 1
ATOM 3460 C CA . VAL B 1 96 ? -1.953 -23.969 -18.016 1 98.88 96 VAL B CA 1
ATOM 3461 C C . VAL B 1 96 ? -1.377 -23.656 -16.625 1 98.88 96 VAL B C 1
ATOM 3463 O O . VAL B 1 96 ? -0.579 -24.422 -16.094 1 98.88 96 VAL B O 1
ATOM 3466 N N . GLY B 1 97 ? -1.76 -22.484 -16.094 1 98.38 97 GLY B N 1
ATOM 3467 C CA . GLY B 1 97 ? -1.265 -22.047 -14.797 1 98.38 97 GLY B CA 1
ATOM 3468 C C . GLY B 1 97 ? -2.234 -22.328 -13.664 1 98.38 97 GLY B C 1
ATOM 3469 O O . GLY B 1 97 ? -2.775 -23.422 -13.555 1 98.38 97 GLY B O 1
ATOM 3470 N N . CYS B 1 98 ? -2.482 -21.344 -12.867 1 97.44 98 CYS B N 1
ATOM 3471 C CA . CYS B 1 98 ? -3.166 -21.516 -11.586 1 97.44 98 CYS B CA 1
ATOM 3472 C C . CYS B 1 98 ? -4.68 -21.438 -11.766 1 97.44 98 CYS B C 1
ATOM 3474 O O . CYS B 1 98 ? -5.43 -21.75 -10.836 1 97.44 98 CYS B O 1
ATOM 3476 N N . LEU B 1 99 ? -5.113 -21.094 -12.984 1 98.19 99 LEU B N 1
ATOM 3477 C CA . LEU B 1 99 ? -6.539 -20.859 -13.195 1 98.19 99 LEU B CA 1
ATOM 3478 C C . LEU B 1 99 ? -7.055 -21.719 -14.352 1 98.19 99 LEU B C 1
ATOM 3480 O O . LEU B 1 99 ? -6.383 -21.844 -15.375 1 98.19 99 LEU B O 1
ATOM 3484 N N . VAL B 1 100 ? -8.297 -22.188 -14.148 1 98.44 100 VAL B N 1
ATOM 3485 C CA . VAL B 1 100 ? -8.945 -22.906 -15.242 1 98.44 100 VAL B CA 1
ATOM 3486 C C . VAL B 1 100 ? -10.375 -22.391 -15.414 1 98.44 100 VAL B C 1
ATOM 3488 O O . VAL B 1 100 ? -11.148 -22.938 -16.203 1 98.44 100 VAL B O 1
ATOM 3491 N N . GLY B 1 101 ? -10.695 -21.359 -14.617 1 97.88 101 GLY B N 1
ATOM 3492 C CA . GLY B 1 101 ? -12.023 -20.781 -14.758 1 97.88 101 GLY B CA 1
ATOM 3493 C C . GLY B 1 101 ? -12.188 -19.469 -14.016 1 97.88 101 GLY B C 1
ATOM 3494 O O . GLY B 1 101 ? -11.383 -19.141 -13.141 1 97.88 101 GLY B O 1
ATOM 3495 N N . SER B 1 102 ? -13.195 -18.672 -14.359 1 97.44 102 SER B N 1
ATOM 3496 C CA . SER B 1 102 ? -13.664 -17.453 -13.734 1 97.44 102 SER B CA 1
ATOM 3497 C C . SER B 1 102 ? -15.117 -17.156 -14.102 1 97.44 102 SER B C 1
ATOM 3499 O O . SER B 1 102 ? -15.727 -17.906 -14.867 1 97.44 102 SER B O 1
ATOM 3501 N N . CYS B 1 103 ? -15.719 -16.094 -13.609 1 96.19 103 CYS B N 1
ATOM 3502 C CA . CYS B 1 103 ? -17.125 -15.844 -13.891 1 96.19 103 CYS B CA 1
ATOM 3503 C C . CYS B 1 103 ? -17.312 -15.219 -15.273 1 96.19 103 CYS B C 1
ATOM 3505 O O . CYS B 1 103 ? -18.375 -15.336 -15.867 1 96.19 103 CYS B O 1
ATOM 3507 N N . GLY B 1 104 ? -16.328 -14.539 -15.734 1 95.06 104 GLY B N 1
ATOM 3508 C CA . GLY B 1 104 ? -16.328 -13.984 -17.078 1 95.06 104 GLY B CA 1
ATOM 3509 C C . GLY B 1 104 ? -17.156 -12.711 -17.188 1 95.06 104 GLY B C 1
ATOM 3510 O O . GLY B 1 104 ? -17.234 -12.109 -18.266 1 95.06 104 GLY B O 1
ATOM 3511 N N . SER B 1 105 ? -17.719 -12.242 -16.031 1 94.94 105 SER B N 1
ATOM 3512 C CA . SER B 1 105 ? -18.672 -11.141 -16.156 1 94.94 105 SER B CA 1
ATOM 3513 C C . SER B 1 105 ? -18.344 -10.023 -15.172 1 94.94 105 SER B C 1
ATOM 3515 O O . SER B 1 105 ? -18.859 -8.906 -15.297 1 94.94 105 SER B O 1
ATOM 3517 N N . CYS B 1 106 ? -17.516 -10.305 -14.258 1 93.81 106 CYS B N 1
ATOM 3518 C CA . CYS B 1 106 ? -17.234 -9.289 -13.25 1 93.81 106 CYS B CA 1
ATOM 3519 C C . CYS B 1 106 ? -16.219 -8.273 -13.758 1 93.81 106 CYS B C 1
ATOM 3521 O O . CYS B 1 106 ? -15.703 -8.414 -14.859 1 93.81 106 CYS B O 1
ATOM 3523 N N . GLN B 1 107 ? -15.961 -7.242 -12.906 1 91.94 107 GLN B N 1
ATOM 3524 C CA . GLN B 1 107 ? -15.031 -6.184 -13.273 1 91.94 107 GLN B CA 1
ATOM 3525 C C . GLN B 1 107 ? -13.617 -6.73 -13.469 1 91.94 107 GLN B C 1
ATOM 3527 O O . GLN B 1 107 ? -12.898 -6.309 -14.375 1 91.94 107 GLN B O 1
ATOM 3532 N N . SER B 1 108 ? -13.211 -7.629 -12.688 1 94.5 108 SER B N 1
ATOM 3533 C CA . SER B 1 108 ? -11.883 -8.227 -12.805 1 94.5 108 SER B CA 1
ATOM 3534 C C . SER B 1 108 ? -11.734 -8.969 -14.133 1 94.5 108 SER B C 1
ATOM 3536 O O . SER B 1 108 ? -10.734 -8.789 -14.836 1 94.5 108 SER B O 1
ATOM 3538 N N . CYS B 1 109 ? -12.711 -9.75 -14.469 1 96.56 109 CYS B N 1
ATOM 3539 C CA . CYS B 1 109 ? -12.672 -10.508 -15.719 1 96.56 109 CYS B CA 1
ATOM 3540 C C . CYS B 1 109 ? -12.672 -9.578 -16.922 1 96.56 109 CYS B C 1
ATOM 3542 O O . CYS B 1 109 ? -11.961 -9.812 -17.891 1 96.56 109 CYS B O 1
ATOM 3544 N N . ALA B 1 110 ? -13.461 -8.523 -16.781 1 96.19 110 ALA B N 1
ATOM 3545 C CA . ALA B 1 110 ? -13.555 -7.562 -17.875 1 96.19 110 ALA B CA 1
ATOM 3546 C C . ALA B 1 110 ? -12.219 -6.855 -18.094 1 96.19 110 ALA B C 1
ATOM 3548 O O . ALA B 1 110 ? -11.953 -6.355 -19.188 1 96.19 110 ALA B O 1
ATOM 3549 N N . ASN B 1 111 ? -11.367 -6.832 -17.109 1 95.88 111 ASN B N 1
ATOM 3550 C CA . ASN B 1 111 ? -10.094 -6.129 -17.203 1 95.88 111 ASN B CA 1
ATOM 3551 C C . ASN B 1 111 ? -8.914 -7.102 -17.234 1 95.88 111 ASN B C 1
ATOM 3553 O O . ASN B 1 111 ? -7.797 -6.742 -16.875 1 95.88 111 ASN B O 1
ATOM 3557 N N . ASP B 1 112 ? -9.172 -8.352 -17.609 1 97.44 112 ASP B N 1
ATOM 3558 C CA . ASP B 1 112 ? -8.164 -9.391 -17.781 1 97.44 112 ASP B CA 1
ATOM 3559 C C . ASP B 1 112 ? -7.457 -9.695 -16.453 1 97.44 112 ASP B C 1
ATOM 3561 O O . ASP B 1 112 ? -6.246 -9.938 -16.438 1 97.44 112 ASP B O 1
ATOM 3565 N N . LEU B 1 113 ? -8.148 -9.5 -15.375 1 97 113 LEU B N 1
ATOM 3566 C CA . LEU B 1 113 ? -7.641 -9.781 -14.039 1 97 113 LEU B CA 1
ATOM 3567 C C . LEU B 1 113 ? -8.367 -10.961 -13.414 1 97 113 LEU B C 1
ATOM 3569 O O . LEU B 1 113 ? -8.875 -10.859 -12.289 1 97 113 LEU B O 1
ATOM 3573 N N . GLU B 1 114 ? -8.375 -12.086 -14.086 1 97.38 114 GLU B N 1
ATOM 3574 C CA . GLU B 1 114 ? -9.117 -13.266 -13.656 1 97.38 114 GLU B CA 1
ATOM 3575 C C . GLU B 1 114 ? -8.641 -13.742 -12.289 1 97.38 114 GLU B C 1
ATOM 3577 O O . GLU B 1 114 ? -9.422 -14.305 -11.516 1 97.38 114 GLU B O 1
ATOM 3582 N N . SER B 1 115 ? -7.367 -13.461 -12.016 1 96.94 115 SER B N 1
ATOM 3583 C CA . SER B 1 115 ? -6.801 -13.914 -10.75 1 96.94 115 SER B CA 1
ATOM 3584 C C . SER B 1 115 ? -7.449 -13.203 -9.562 1 96.94 115 SER B C 1
ATOM 3586 O O . SER B 1 115 ? -7.297 -13.625 -8.414 1 96.94 115 SER B O 1
ATOM 3588 N N . TYR B 1 116 ? -8.141 -12.133 -9.773 1 96.06 116 TYR B N 1
ATOM 3589 C CA . TYR B 1 116 ? -8.828 -11.398 -8.727 1 96.06 116 TYR B CA 1
ATOM 3590 C C . TYR B 1 116 ? -10.336 -11.531 -8.867 1 96.06 116 TYR B C 1
ATOM 3592 O O . TYR B 1 116 ? -11.094 -10.766 -8.266 1 96.06 116 TYR B O 1
ATOM 3600 N N . CYS B 1 117 ? -10.852 -12.469 -9.727 1 95.75 117 CYS B N 1
ATOM 3601 C CA . CYS B 1 117 ? -12.273 -12.781 -9.836 1 95.75 117 CYS B CA 1
ATOM 3602 C C . CYS B 1 117 ? -12.781 -13.469 -8.578 1 95.75 117 CYS B C 1
ATOM 3604 O O . CYS B 1 117 ? -12.188 -14.445 -8.117 1 95.75 117 CYS B O 1
ATOM 3606 N N . PRO B 1 118 ? -13.883 -13.008 -7.988 1 92.38 118 PRO B N 1
ATOM 3607 C CA . PRO B 1 118 ? -14.43 -13.664 -6.797 1 92.38 118 PRO B CA 1
ATOM 3608 C C . PRO B 1 118 ? -14.867 -15.102 -7.062 1 92.38 118 PRO B C 1
ATOM 3610 O O . PRO B 1 118 ? -15.062 -15.875 -6.121 1 92.38 118 PRO B O 1
ATOM 3613 N N . LYS B 1 119 ? -15.016 -15.461 -8.32 1 95.69 119 LYS B N 1
ATOM 3614 C CA . LYS B 1 119 ? -15.445 -16.812 -8.672 1 95.69 119 LYS B CA 1
ATOM 3615 C C . LYS B 1 119 ? -14.383 -17.531 -9.508 1 95.69 119 LYS B C 1
ATOM 3617 O O . LYS B 1 119 ? -14.711 -18.281 -10.422 1 95.69 119 LYS B O 1
ATOM 3622 N N . GLN B 1 120 ? -13.203 -17.156 -9.289 1 96.94 120 GLN B N 1
ATOM 3623 C CA . GLN B 1 120 ? -12.133 -17.844 -9.992 1 96.94 120 GLN B CA 1
ATOM 3624 C C . GLN B 1 120 ? -12.133 -19.344 -9.656 1 96.94 120 GLN B C 1
ATOM 3626 O O . GLN B 1 120 ? -12.531 -19.734 -8.555 1 96.94 120 GLN B O 1
ATOM 3631 N N . ILE B 1 121 ? -11.742 -20.188 -10.547 1 97.94 121 ILE B N 1
ATOM 3632 C CA . ILE B 1 121 ? -11.609 -21.625 -10.359 1 97.94 121 ILE B CA 1
ATOM 3633 C C . ILE B 1 121 ? -10.148 -22.031 -10.523 1 97.94 121 ILE B C 1
ATOM 3635 O O . ILE B 1 121 ? -9.578 -21.891 -11.609 1 97.94 121 ILE B O 1
ATOM 3639 N N . LEU B 1 122 ? -9.57 -22.5 -9.477 1 97.56 122 LEU B N 1
ATOM 3640 C CA . LEU B 1 122 ? -8.172 -22.922 -9.492 1 97.56 122 LEU B CA 1
ATOM 3641 C C . LEU B 1 122 ? -8.008 -24.25 -10.219 1 97.56 122 LEU B C 1
ATOM 3643 O O . LEU B 1 122 ? -8.984 -24.984 -10.398 1 97.56 122 LEU B O 1
ATOM 3647 N N . THR B 1 123 ? -6.801 -24.469 -10.617 1 98.19 123 THR B N 1
ATOM 3648 C CA . THR B 1 123 ? -6.441 -25.578 -11.492 1 98.19 123 THR B CA 1
ATOM 3649 C C . THR B 1 123 ? -6.715 -26.922 -10.812 1 98.19 123 THR B C 1
ATOM 3651 O O . THR B 1 123 ? -6.969 -27.922 -11.484 1 98.19 123 THR B O 1
ATOM 3654 N N . TYR B 1 124 ? -6.688 -26.969 -9.508 1 97.69 124 TYR B N 1
ATOM 3655 C CA . TYR B 1 124 ? -7.012 -28.203 -8.797 1 97.69 124 TYR B CA 1
ATOM 3656 C C . TYR B 1 124 ? -7.625 -27.906 -7.438 1 97.69 124 TYR B C 1
ATOM 3658 O O . TYR B 1 124 ? -7.438 -26.828 -6.891 1 97.69 124 TYR B O 1
ATOM 3666 N N . GLY B 1 125 ? -8.445 -28.844 -6.988 1 96.19 125 GLY B N 1
ATOM 3667 C CA . GLY B 1 125 ? -8.961 -28.797 -5.633 1 96.19 125 GLY B CA 1
ATOM 3668 C C . GLY B 1 125 ? -10.164 -27.875 -5.477 1 96.19 125 GLY B C 1
ATOM 3669 O O . GLY B 1 125 ? -10.555 -27.547 -4.359 1 96.19 125 GLY B O 1
ATOM 3670 N N . PHE B 1 126 ? -10.773 -27.469 -6.555 1 96.62 126 PHE B N 1
ATOM 3671 C CA . PHE B 1 126 ? -11.891 -26.531 -6.473 1 96.62 126 PHE B CA 1
ATOM 3672 C C . PHE B 1 126 ? -13.055 -27 -7.34 1 96.62 126 PHE B C 1
ATOM 3674 O O . PHE B 1 126 ? -12.852 -27.688 -8.344 1 96.62 126 PHE B O 1
ATOM 3681 N N . PRO B 1 127 ? -14.273 -26.641 -6.949 1 96.5 127 PRO B N 1
ATOM 3682 C CA . PRO B 1 127 ? -15.43 -26.984 -7.789 1 96.5 127 PRO B CA 1
ATOM 3683 C C . PRO B 1 127 ? -15.414 -26.266 -9.133 1 96.5 127 PRO B C 1
ATOM 3685 O O . PRO B 1 127 ? -15.242 -25.047 -9.18 1 96.5 127 PRO B O 1
ATOM 3688 N N . TYR B 1 128 ? -15.602 -27 -10.156 1 96.31 128 TYR B N 1
ATOM 3689 C CA . TYR B 1 128 ? -15.758 -26.453 -11.492 1 96.31 128 TYR B CA 1
ATOM 3690 C C . TYR B 1 128 ? -17.203 -26.031 -11.734 1 96.31 128 TYR B C 1
ATOM 3692 O O . TYR B 1 128 ? -18.016 -26.031 -10.812 1 96.31 128 TYR B O 1
ATOM 3700 N N . HIS B 1 129 ? -17.531 -25.578 -12.945 1 93.88 129 HIS B N 1
ATOM 3701 C CA . HIS B 1 129 ? -18.859 -25.094 -13.273 1 93.88 129 HIS B CA 1
ATOM 3702 C C . HIS B 1 129 ? -19.906 -26.188 -13.117 1 93.88 129 HIS B C 1
ATOM 3704 O O . HIS B 1 129 ? -21.047 -25.906 -12.773 1 93.88 129 HIS B O 1
ATOM 3710 N N . ASP B 1 130 ? -19.547 -27.438 -13.297 1 91.81 130 ASP B N 1
ATOM 3711 C CA . ASP B 1 130 ? -20.484 -28.562 -13.242 1 91.81 130 ASP B CA 1
ATOM 3712 C C . ASP B 1 130 ? -20.562 -29.156 -11.836 1 91.81 130 ASP B C 1
ATOM 3714 O O . ASP B 1 130 ? -21.203 -30.188 -11.625 1 91.81 130 ASP B O 1
ATOM 3718 N N . GLY B 1 131 ? -19.781 -28.562 -10.898 1 93.56 131 GLY B N 1
ATOM 3719 C CA . GLY B 1 131 ? -19.844 -28.984 -9.508 1 93.56 131 GLY B CA 1
ATOM 3720 C C . GLY B 1 131 ? -18.797 -30 -9.133 1 93.56 131 GLY B C 1
ATOM 3721 O O . GLY B 1 131 ? -18.562 -30.25 -7.953 1 93.56 131 GLY B O 1
ATOM 3722 N N . THR B 1 132 ? -18.203 -30.641 -10.172 1 95.12 132 THR B N 1
ATOM 3723 C CA . THR B 1 132 ? -17.141 -31.594 -9.883 1 95.12 132 THR B CA 1
ATOM 3724 C C . THR B 1 132 ? -15.828 -30.891 -9.578 1 95.12 132 THR B C 1
ATOM 3726 O O . THR B 1 132 ? -15.656 -29.703 -9.914 1 95.12 132 THR B O 1
ATOM 3729 N N . TYR B 1 133 ? -14.906 -31.578 -8.969 1 96.5 133 TYR B N 1
ATOM 3730 C CA . TYR B 1 133 ? -13.664 -30.938 -8.539 1 96.5 133 TYR B CA 1
ATOM 3731 C C . TYR B 1 133 ? -12.617 -30.969 -9.641 1 96.5 133 TYR B C 1
ATOM 3733 O O . TYR B 1 133 ? -12.555 -31.938 -10.422 1 96.5 133 TYR B O 1
ATOM 3741 N N . THR B 1 134 ? -11.859 -29.969 -9.664 1 97.75 134 THR B N 1
ATOM 3742 C CA . THR B 1 134 ? -10.75 -29.906 -10.609 1 97.75 134 THR B CA 1
ATOM 3743 C C . THR B 1 134 ? -9.57 -30.75 -10.117 1 97.75 134 THR B C 1
ATOM 3745 O O . THR B 1 134 ? -9.352 -30.875 -8.914 1 97.75 134 THR B O 1
ATOM 3748 N N . TYR B 1 135 ? -8.812 -31.344 -11.031 1 98.25 135 TYR B N 1
ATOM 3749 C CA . TYR B 1 135 ? -7.605 -32.125 -10.773 1 98.25 135 TYR B CA 1
ATOM 3750 C C . TYR B 1 135 ? -6.414 -31.562 -11.539 1 98.25 135 TYR B C 1
ATOM 3752 O O . TYR B 1 135 ? -6.551 -31.156 -12.695 1 98.25 135 TYR B O 1
ATOM 3760 N N . GLY B 1 136 ? -5.238 -31.609 -10.922 1 98.5 136 GLY B N 1
ATOM 3761 C CA . GLY B 1 136 ? -4.102 -30.828 -11.406 1 98.5 136 GLY B CA 1
ATOM 3762 C C . GLY B 1 136 ? -3.209 -31.609 -12.352 1 98.5 136 GLY B C 1
ATOM 3763 O O . GLY B 1 136 ? -3.664 -32.531 -13.016 1 98.5 136 GLY B O 1
ATOM 3764 N N . GLY B 1 137 ? -1.977 -31.109 -12.469 1 98.69 137 GLY B N 1
ATOM 3765 C CA . GLY B 1 137 ? -1.081 -31.516 -13.539 1 98.69 137 GLY B CA 1
ATOM 3766 C C . GLY B 1 137 ? -0.226 -32.719 -13.172 1 98.69 137 GLY B C 1
ATOM 3767 O O . GLY B 1 137 ? 0.504 -33.25 -14.016 1 98.69 137 GLY B O 1
ATOM 3768 N N . TYR B 1 138 ? -0.295 -33.156 -11.875 1 98.75 138 TYR B N 1
ATOM 3769 C CA . TYR B 1 138 ? 0.367 -34.438 -11.578 1 98.75 138 TYR B CA 1
ATOM 3770 C C . TYR B 1 138 ? -0.378 -35.594 -12.211 1 98.75 138 TYR B C 1
ATOM 3772 O O . TYR B 1 138 ? -0.708 -36.562 -11.531 1 98.75 138 TYR B O 1
ATOM 3780 N N . SER B 1 139 ? -0.645 -35.5 -13.508 1 98.69 139 SER B N 1
ATOM 3781 C CA . SER B 1 139 ? -1.494 -36.469 -14.219 1 98.69 139 SER B CA 1
ATOM 3782 C C . SER B 1 139 ? -1.107 -36.531 -15.695 1 98.69 139 SER B C 1
ATOM 3784 O O . SER B 1 139 ? -0.241 -35.812 -16.156 1 98.69 139 SER B O 1
ATOM 3786 N N . ASP B 1 140 ? -1.775 -37.406 -16.406 1 98.69 140 ASP B N 1
ATOM 3787 C CA . ASP B 1 140 ? -1.34 -37.75 -17.75 1 98.69 140 ASP B CA 1
ATOM 3788 C C . ASP B 1 140 ? -1.836 -36.75 -18.766 1 98.69 140 ASP B C 1
ATOM 3790 O O . ASP B 1 140 ? -1.169 -36.5 -19.781 1 98.69 140 ASP B O 1
ATOM 3794 N N . HIS B 1 141 ? -3.004 -36.156 -18.609 1 98.69 141 HIS B N 1
ATOM 3795 C CA . HIS B 1 141 ? -3.533 -35.188 -19.547 1 98.69 141 HIS B CA 1
ATOM 3796 C C . HIS B 1 141 ? -4.504 -34.219 -18.844 1 98.69 141 HIS B C 1
ATOM 3798 O O . HIS B 1 141 ? -4.863 -34.438 -17.688 1 98.69 141 HIS B O 1
ATOM 3804 N N . MET B 1 142 ? -4.859 -33.219 -19.547 1 98.38 142 MET B N 1
ATOM 3805 C CA . MET B 1 142 ? -5.758 -32.188 -19.016 1 98.38 142 MET B CA 1
ATOM 3806 C C . MET B 1 142 ? -6.648 -31.609 -20.109 1 98.38 142 MET B C 1
ATOM 3808 O O . MET B 1 142 ? -6.332 -31.734 -21.297 1 98.38 142 MET B O 1
ATOM 3812 N N . VAL B 1 143 ? -7.789 -31.172 -19.703 1 98.62 143 VAL B N 1
ATOM 3813 C CA . VAL B 1 143 ? -8.695 -30.453 -20.578 1 98.62 143 VAL B CA 1
ATOM 3814 C C . VAL B 1 143 ? -9.078 -29.109 -19.938 1 98.62 143 VAL B C 1
ATOM 3816 O O . VAL B 1 143 ? -9.305 -29.047 -18.719 1 98.62 143 VAL B O 1
ATOM 3819 N N . ALA B 1 144 ? -9.016 -28.062 -20.625 1 98.56 144 ALA B N 1
ATOM 3820 C CA . ALA B 1 144 ? -9.359 -26.734 -20.125 1 98.56 144 ALA B CA 1
ATOM 3821 C C . ALA B 1 144 ? -9.945 -25.859 -21.25 1 98.56 144 ALA B C 1
ATOM 3823 O O . ALA B 1 144 ? -9.656 -26.094 -22.422 1 98.56 144 ALA B O 1
ATOM 3824 N N . ASP B 1 145 ? -10.766 -24.906 -20.844 1 98.12 145 ASP B N 1
ATOM 3825 C CA . ASP B 1 145 ? -11.258 -23.906 -21.797 1 98.12 145 ASP B CA 1
ATOM 3826 C C . ASP B 1 145 ? -10.102 -23.141 -22.422 1 98.12 145 ASP B C 1
ATOM 3828 O O . ASP B 1 145 ? -9.148 -22.75 -21.734 1 98.12 145 ASP B O 1
ATOM 3832 N N . GLU B 1 146 ? -10.188 -22.859 -23.75 1 98.38 146 GLU B N 1
ATOM 3833 C CA . GLU B 1 146 ? -9.109 -22.234 -24.5 1 98.38 146 GLU B CA 1
ATOM 3834 C C . GLU B 1 146 ? -8.688 -20.906 -23.875 1 98.38 146 GLU B C 1
ATOM 3836 O O . GLU B 1 146 ? -7.527 -20.516 -23.984 1 98.38 146 GLU B O 1
ATOM 3841 N N . HIS B 1 147 ? -9.594 -20.219 -23.172 1 97.81 147 HIS B N 1
ATOM 3842 C CA . HIS B 1 147 ? -9.289 -18.953 -22.531 1 97.81 147 HIS B CA 1
ATOM 3843 C C . HIS B 1 147 ? -8.227 -19.109 -21.453 1 97.81 147 HIS B C 1
ATOM 3845 O O . HIS B 1 147 ? -7.438 -18.188 -21.219 1 97.81 147 HIS B O 1
ATOM 3851 N N . PHE B 1 148 ? -8.164 -20.25 -20.859 1 98.56 148 PHE B N 1
ATOM 3852 C CA . PHE B 1 148 ? -7.262 -20.484 -19.734 1 98.56 148 PHE B CA 1
ATOM 3853 C C . PHE B 1 148 ? -6.035 -21.266 -20.188 1 98.56 148 PHE B C 1
ATOM 3855 O O . PHE B 1 148 ? -5.246 -21.719 -19.359 1 98.56 148 PHE B O 1
ATOM 3862 N N . VAL B 1 149 ? -5.914 -21.5 -21.453 1 98.88 149 VAL B N 1
ATOM 3863 C CA . VAL B 1 149 ? -4.754 -22.156 -22.047 1 98.88 149 VAL B CA 1
ATOM 3864 C C . VAL B 1 149 ? -3.828 -21.125 -22.656 1 98.88 149 VAL B C 1
ATOM 3866 O O . VAL B 1 149 ? -4.285 -20.203 -23.359 1 98.88 149 VAL B O 1
ATOM 3869 N N . LEU B 1 150 ? -2.582 -21.25 -22.375 1 98.88 150 LEU B N 1
ATOM 3870 C CA . LEU B 1 150 ? -1.586 -20.297 -22.844 1 98.88 150 LEU B CA 1
ATOM 3871 C C . LEU B 1 150 ? -0.768 -20.859 -23.984 1 98.88 150 LEU B C 1
ATOM 3873 O O . LEU B 1 150 ? -0.401 -22.047 -23.969 1 98.88 150 LEU B O 1
ATOM 3877 N N . ARG B 1 151 ? -0.526 -20 -24.938 1 98.75 151 ARG B N 1
ATOM 3878 C CA . ARG B 1 151 ? 0.403 -20.375 -26 1 98.75 151 ARG B CA 1
ATOM 3879 C C . ARG B 1 151 ? 1.831 -20.469 -25.469 1 98.75 151 ARG B C 1
ATOM 3881 O O . ARG B 1 151 ? 2.26 -19.625 -24.688 1 98.75 151 ARG B O 1
ATOM 3888 N N . TRP B 1 152 ? 2.484 -21.469 -25.891 1 98.75 152 TRP B N 1
ATOM 3889 C CA . TRP B 1 152 ? 3.867 -21.609 -25.438 1 98.75 152 TRP B CA 1
ATOM 3890 C C . TRP B 1 152 ? 4.836 -21.062 -26.484 1 98.75 152 TRP B C 1
ATOM 3892 O O . TRP B 1 152 ? 4.836 -21.516 -27.641 1 98.75 152 TRP B O 1
ATOM 3902 N N . PRO B 1 153 ? 5.637 -20.109 -26.141 1 98.31 153 PRO B N 1
ATOM 3903 C CA . PRO B 1 153 ? 6.574 -19.578 -27.125 1 98.31 153 PRO B CA 1
ATOM 3904 C C . PRO B 1 153 ? 7.59 -20.609 -27.594 1 98.31 153 PRO B C 1
ATOM 3906 O O . PRO B 1 153 ? 8.062 -21.422 -26.812 1 98.31 153 PRO B O 1
ATOM 3909 N N . GLU B 1 154 ? 8 -20.562 -28.844 1 93.94 154 GLU B N 1
ATOM 3910 C CA . GLU B 1 154 ? 8.891 -21.531 -29.453 1 93.94 154 GLU B CA 1
ATOM 3911 C C . GLU B 1 154 ? 10.258 -21.547 -28.781 1 93.94 154 GLU B C 1
ATOM 3913 O O . GLU B 1 154 ? 10.867 -22.594 -28.609 1 93.94 154 GLU B O 1
ATOM 3918 N N . ASN B 1 155 ? 10.758 -20.453 -28.328 1 95.31 155 ASN B N 1
ATOM 3919 C CA . ASN B 1 155 ? 12.109 -20.359 -27.781 1 95.31 155 ASN B CA 1
ATOM 3920 C C . ASN B 1 155 ? 12.117 -20.469 -26.266 1 95.31 155 ASN B C 1
ATOM 3922 O O . ASN B 1 155 ? 13.141 -20.203 -25.625 1 95.31 155 ASN B O 1
ATOM 3926 N N . LEU B 1 156 ? 11.039 -20.906 -25.672 1 98.38 156 LEU B N 1
ATOM 3927 C CA . LEU B 1 156 ? 10.977 -21.094 -24.234 1 98.38 156 LEU B CA 1
ATOM 3928 C C . LEU B 1 156 ? 11.016 -22.578 -23.875 1 98.38 156 LEU B C 1
ATOM 3930 O O . LEU B 1 156 ? 10.148 -23.344 -24.297 1 98.38 156 LEU B O 1
ATOM 3934 N N . PRO B 1 157 ? 12.062 -22.969 -23.156 1 98.69 157 PRO B N 1
ATOM 3935 C CA . PRO B 1 157 ? 12.125 -24.375 -22.766 1 98.69 157 PRO B CA 1
ATOM 3936 C C . PRO B 1 157 ? 10.875 -24.844 -22.031 1 98.69 157 PRO B C 1
ATOM 3938 O O . PRO B 1 157 ? 10.312 -24.109 -21.219 1 98.69 157 PRO B O 1
ATOM 3941 N N . LEU B 1 158 ? 10.445 -26.078 -22.312 1 98.75 158 LEU B N 1
ATOM 3942 C CA . LEU B 1 158 ? 9.195 -26.594 -21.781 1 98.75 158 LEU B CA 1
ATOM 3943 C C . LEU B 1 158 ? 9.336 -26.922 -20.297 1 98.75 158 LEU B C 1
ATOM 3945 O O . LEU B 1 158 ? 8.469 -26.578 -19.5 1 98.75 158 LEU B O 1
ATOM 3949 N N . ASP B 1 159 ? 10.445 -27.594 -19.922 1 98.5 159 ASP B N 1
ATOM 3950 C CA . ASP B 1 159 ? 10.633 -28.047 -18.547 1 98.5 159 ASP B CA 1
ATOM 3951 C C . ASP B 1 159 ? 10.945 -26.859 -17.625 1 98.5 159 ASP B C 1
ATOM 3953 O O . ASP B 1 159 ? 10.195 -26.594 -16.688 1 98.5 159 ASP B O 1
ATOM 3957 N N . SER B 1 160 ? 11.93 -26.047 -17.969 1 98.5 160 SER B N 1
ATOM 3958 C CA . SER B 1 160 ? 12.344 -24.953 -17.094 1 98.5 160 SER B CA 1
ATOM 3959 C C . SER B 1 160 ? 11.398 -23.766 -17.203 1 98.5 160 SER B C 1
ATOM 3961 O O . SER B 1 160 ? 11.43 -22.859 -16.359 1 98.5 160 SER B O 1
ATOM 3963 N N . GLY B 1 161 ? 10.555 -23.75 -18.203 1 98.75 161 GLY B N 1
ATOM 3964 C CA . GLY B 1 161 ? 9.531 -22.719 -18.344 1 98.75 161 GLY B CA 1
ATOM 3965 C C . GLY B 1 161 ? 8.289 -23 -17.516 1 98.75 161 GLY B C 1
ATOM 3966 O O . GLY B 1 161 ? 7.535 -22.078 -17.188 1 98.75 161 GLY B O 1
ATOM 3967 N N . ALA B 1 162 ? 8.031 -24.219 -17.156 1 98.81 162 ALA B N 1
ATOM 3968 C CA . ALA B 1 162 ? 6.797 -24.641 -16.484 1 98.81 162 ALA B CA 1
ATOM 3969 C C . ALA B 1 162 ? 6.586 -23.859 -15.188 1 98.81 162 ALA B C 1
ATOM 3971 O O . ALA B 1 162 ? 5.504 -23.328 -14.953 1 98.81 162 ALA B O 1
ATOM 3972 N N . PRO B 1 163 ? 7.699 -23.656 -14.391 1 98.75 163 PRO B N 1
ATOM 3973 C CA . PRO B 1 163 ? 7.512 -22.938 -13.125 1 98.75 163 PRO B CA 1
ATOM 3974 C C . PRO B 1 163 ? 7.086 -21.484 -13.32 1 98.75 163 PRO B C 1
ATOM 3976 O O . PRO B 1 163 ? 6.598 -20.859 -12.383 1 98.75 163 PRO B O 1
ATOM 3979 N N . LEU B 1 164 ? 7.258 -20.953 -14.531 1 98.88 164 LEU B N 1
ATOM 3980 C CA . LEU B 1 164 ? 6.887 -19.562 -14.781 1 98.88 164 LEU B CA 1
ATOM 3981 C C . LEU B 1 164 ? 5.375 -19.375 -14.727 1 98.88 164 LEU B C 1
ATOM 3983 O O . LEU B 1 164 ? 4.887 -18.266 -14.547 1 98.88 164 LEU B O 1
ATOM 3987 N N . LEU B 1 165 ? 4.648 -20.453 -14.836 1 98.81 165 LEU B N 1
ATOM 3988 C CA . LEU B 1 165 ? 3.189 -20.406 -14.852 1 98.81 165 LEU B CA 1
ATOM 3989 C C . LEU B 1 165 ? 2.639 -20.141 -13.453 1 98.81 165 LEU B C 1
ATOM 3991 O O . LEU B 1 165 ? 1.445 -19.891 -13.289 1 98.81 165 LEU B O 1
ATOM 3995 N N . CYS B 1 166 ? 3.449 -20.125 -12.461 1 98.25 166 CYS B N 1
ATOM 3996 C CA . CYS B 1 166 ? 3.123 -19.656 -11.117 1 98.25 166 CYS B CA 1
ATOM 3997 C C . CYS B 1 166 ? 4.195 -18.688 -10.609 1 98.25 166 CYS B C 1
ATOM 3999 O O . CYS B 1 166 ? 3.994 -17.484 -10.594 1 98.25 166 CYS B O 1
ATOM 4001 N N . ALA B 1 167 ? 5.418 -19.203 -10.406 1 97.94 167 ALA B N 1
ATOM 4002 C CA . ALA B 1 167 ? 6.508 -18.391 -9.859 1 97.94 167 ALA B CA 1
ATOM 4003 C C . ALA B 1 167 ? 6.797 -17.203 -10.758 1 97.94 167 ALA B C 1
ATOM 4005 O O . ALA B 1 167 ? 7.027 -16.094 -10.266 1 97.94 167 ALA B O 1
ATOM 4006 N N . GLY B 1 168 ? 6.797 -17.438 -12.031 1 98.62 168 GLY B N 1
ATOM 4007 C CA . GLY B 1 168 ? 7.078 -16.359 -12.969 1 98.62 168 GLY B CA 1
ATOM 4008 C C . GLY B 1 168 ? 6.043 -15.25 -12.93 1 98.62 168 GLY B C 1
ATOM 4009 O O . GLY B 1 168 ? 6.363 -14.102 -12.602 1 98.62 168 GLY B O 1
ATOM 4010 N N . ILE B 1 169 ? 4.75 -15.625 -13.188 1 98.81 169 ILE B N 1
ATOM 4011 C CA . ILE B 1 169 ? 3.695 -14.617 -13.266 1 98.81 169 ILE B CA 1
ATOM 4012 C C . ILE B 1 169 ? 3.514 -13.953 -11.898 1 98.81 169 ILE B C 1
ATOM 4014 O O . ILE B 1 169 ? 3.215 -12.758 -11.812 1 98.81 169 ILE B O 1
ATOM 4018 N N . THR B 1 170 ? 3.766 -14.656 -10.789 1 98.38 170 THR B N 1
ATOM 4019 C CA . THR B 1 170 ? 3.635 -14.133 -9.438 1 98.38 170 THR B CA 1
ATOM 4020 C C . THR B 1 170 ? 4.637 -13.016 -9.188 1 98.38 170 THR B C 1
ATOM 4022 O O . THR B 1 170 ? 4.34 -12.055 -8.477 1 98.38 170 THR B O 1
ATOM 4025 N N . THR B 1 171 ? 5.824 -13.125 -9.781 1 98.75 171 THR B N 1
ATOM 4026 C CA . THR B 1 171 ? 6.859 -12.133 -9.531 1 98.75 171 THR B CA 1
ATOM 4027 C C . THR B 1 171 ? 6.902 -11.094 -10.648 1 98.75 171 THR B C 1
ATOM 4029 O O . THR B 1 171 ? 7.281 -9.945 -10.422 1 98.75 171 THR B O 1
ATOM 4032 N N . TYR B 1 172 ? 6.484 -11.461 -11.859 1 98.81 172 TYR B N 1
ATOM 4033 C CA . TYR B 1 172 ? 6.414 -10.555 -13 1 98.81 172 TYR B CA 1
ATOM 4034 C C . TYR B 1 172 ? 5.324 -9.508 -12.797 1 98.81 172 TYR B C 1
ATOM 4036 O O . TYR B 1 172 ? 5.547 -8.32 -13.039 1 98.81 172 TYR B O 1
ATOM 4044 N N . SER B 1 173 ? 4.191 -9.953 -12.32 1 98.69 173 SER B N 1
ATOM 4045 C CA . SER B 1 173 ? 3 -9.117 -12.234 1 98.69 173 SER B CA 1
ATOM 4046 C C . SER B 1 173 ? 3.25 -7.891 -11.359 1 98.69 173 SER B C 1
ATOM 4048 O O . SER B 1 173 ? 3 -6.762 -11.773 1 98.69 173 SER B O 1
ATOM 4050 N N . PRO B 1 174 ? 3.783 -8.062 -10.141 1 98.62 174 PRO B N 1
ATOM 4051 C CA . PRO B 1 174 ? 3.979 -6.875 -9.305 1 98.62 174 PRO B CA 1
ATOM 4052 C C . PRO B 1 174 ? 5.059 -5.941 -9.852 1 98.62 174 PRO B C 1
ATOM 4054 O O . PRO B 1 174 ? 4.98 -4.727 -9.664 1 98.62 174 PRO B O 1
ATOM 4057 N N . LEU B 1 175 ? 6.098 -6.48 -10.508 1 98.81 175 LEU B N 1
ATOM 4058 C CA . LEU B 1 175 ? 7.102 -5.617 -11.117 1 98.81 175 LEU B CA 1
ATOM 4059 C C . LEU B 1 175 ? 6.473 -4.715 -12.172 1 98.81 175 LEU B C 1
ATOM 4061 O O . LEU B 1 175 ? 6.73 -3.508 -12.195 1 98.81 175 LEU B O 1
ATOM 4065 N N . ARG B 1 176 ? 5.609 -5.277 -12.961 1 98.25 176 ARG B N 1
ATOM 4066 C CA . ARG B 1 176 ? 4.934 -4.535 -14.023 1 98.25 176 ARG B CA 1
ATOM 4067 C C . ARG B 1 176 ? 3.895 -3.578 -13.445 1 98.25 176 ARG B C 1
ATOM 4069 O O . ARG B 1 176 ? 3.902 -2.385 -13.758 1 98.25 176 ARG B O 1
ATOM 4076 N N . TYR B 1 177 ? 3.043 -4.082 -12.656 1 97.56 177 TYR B N 1
ATOM 4077 C CA . TYR B 1 177 ? 1.891 -3.332 -12.172 1 97.56 177 TYR B CA 1
ATOM 4078 C C . TYR B 1 177 ? 2.332 -2.121 -11.359 1 97.56 177 TYR B C 1
ATOM 4080 O O . TYR B 1 177 ? 1.741 -1.043 -11.469 1 97.56 177 TYR B O 1
ATOM 4088 N N . PHE B 1 178 ? 3.402 -2.244 -10.555 1 97.69 178 PHE B N 1
ATOM 4089 C CA . PHE B 1 178 ? 3.795 -1.18 -9.641 1 97.69 178 PHE B CA 1
ATOM 4090 C C . PHE B 1 178 ? 4.945 -0.365 -10.219 1 97.69 178 PHE B C 1
ATOM 4092 O O . PHE B 1 178 ? 5.602 0.391 -9.5 1 97.69 178 PHE B O 1
ATOM 4099 N N . GLY B 1 179 ? 5.242 -0.533 -11.484 1 97.44 179 GLY B N 1
ATOM 4100 C CA . GLY B 1 179 ? 6.184 0.312 -12.211 1 97.44 179 GLY B CA 1
ATOM 4101 C C . GLY B 1 179 ? 7.629 0.063 -11.82 1 97.44 179 GLY B C 1
ATOM 4102 O O . GLY B 1 179 ? 8.438 0.99 -11.805 1 97.44 179 GLY B O 1
ATOM 4103 N N . LEU B 1 180 ? 7.926 -1.152 -11.477 1 98.31 180 LEU B N 1
ATOM 4104 C CA . LEU B 1 180 ? 9.281 -1.521 -11.094 1 98.31 180 LEU B CA 1
ATOM 4105 C C . LEU B 1 180 ? 10 -2.211 -12.242 1 98.31 180 LEU B C 1
ATOM 4107 O O . LEU B 1 180 ? 10.984 -2.922 -12.031 1 98.31 180 LEU B O 1
ATOM 4111 N N . ASP B 1 181 ? 9.445 -2.039 -13.43 1 98.19 181 ASP B N 1
ATOM 4112 C CA . ASP B 1 181 ? 9.906 -2.764 -14.609 1 98.19 181 ASP B CA 1
ATOM 4113 C C . ASP B 1 181 ? 10.68 -1.842 -15.555 1 98.19 181 ASP B C 1
ATOM 4115 O O . ASP B 1 181 ? 10.727 -2.084 -16.766 1 98.19 181 ASP B O 1
ATOM 4119 N N . LYS B 1 182 ? 11.219 -0.727 -15.055 1 97.5 182 LYS B N 1
ATOM 4120 C CA . LYS B 1 182 ? 11.945 0.224 -15.891 1 97.5 182 LYS B CA 1
ATOM 4121 C C . LYS B 1 182 ? 13.445 0.164 -15.625 1 97.5 182 LYS B C 1
ATOM 4123 O O . LYS B 1 182 ? 13.867 -0.047 -14.484 1 97.5 182 LYS B O 1
ATOM 4128 N N . PRO B 1 183 ? 14.227 0.373 -16.734 1 98.06 183 PRO B N 1
ATOM 4129 C CA . PRO B 1 183 ? 15.68 0.375 -16.547 1 98.06 183 PRO B CA 1
ATOM 4130 C C . PRO B 1 183 ? 16.125 1.384 -15.492 1 98.06 183 PRO B C 1
ATOM 4132 O O . PRO B 1 183 ? 15.609 2.502 -15.438 1 98.06 183 PRO B O 1
ATOM 4135 N N . GLY B 1 184 ? 16.969 0.939 -14.664 1 97.31 184 GLY B N 1
ATOM 4136 C CA . GLY B 1 184 ? 17.578 1.846 -13.703 1 97.31 184 GLY B CA 1
ATOM 4137 C C . GLY B 1 184 ? 16.859 1.85 -12.359 1 97.31 184 GLY B C 1
ATOM 4138 O O . GLY B 1 184 ? 17.391 2.332 -11.367 1 97.31 184 GLY B O 1
ATOM 4139 N N . MET B 1 185 ? 15.688 1.318 -12.281 1 97.88 185 MET B N 1
ATOM 4140 C CA . MET B 1 185 ? 15 1.208 -11 1 97.88 185 MET B CA 1
ATOM 4141 C C . MET B 1 185 ? 15.789 0.339 -10.031 1 97.88 185 MET B C 1
ATOM 4143 O O . MET B 1 185 ? 16.406 -0.653 -10.438 1 97.88 185 MET B O 1
ATOM 4147 N N . LYS B 1 186 ? 15.836 0.753 -8.82 1 98.75 186 LYS B N 1
ATOM 4148 C CA . LYS B 1 186 ? 16.469 -0.039 -7.77 1 98.75 186 LYS B CA 1
ATOM 4149 C C . LYS B 1 186 ? 15.461 -0.934 -7.066 1 98.75 186 LYS B C 1
ATOM 4151 O O . LYS B 1 186 ? 14.625 -0.45 -6.301 1 98.75 186 LYS B O 1
ATOM 4156 N N . VAL B 1 187 ? 15.586 -2.24 -7.293 1 98.88 187 VAL B N 1
ATOM 4157 C CA . VAL B 1 187 ? 14.578 -3.189 -6.832 1 98.88 187 VAL B CA 1
ATOM 4158 C C . VAL B 1 187 ? 15.203 -4.172 -5.848 1 98.88 187 VAL B C 1
ATOM 4160 O O . VAL B 1 187 ? 16.281 -4.727 -6.113 1 98.88 187 VAL B O 1
ATOM 4163 N N . GLY B 1 188 ? 14.555 -4.301 -4.715 1 98.88 188 GLY B N 1
ATOM 4164 C CA . GLY B 1 188 ? 14.953 -5.328 -3.764 1 98.88 188 GLY B CA 1
ATOM 4165 C C . GLY B 1 188 ? 14.156 -6.609 -3.898 1 98.88 188 GLY B C 1
ATOM 4166 O O . GLY B 1 188 ? 12.969 -6.578 -4.223 1 98.88 188 GLY B O 1
ATOM 4167 N N . VAL B 1 189 ? 14.766 -7.73 -3.658 1 98.81 189 VAL B N 1
ATOM 4168 C CA . VAL B 1 189 ? 14.117 -9.031 -3.549 1 98.81 189 VAL B CA 1
ATOM 4169 C C . VAL B 1 189 ? 14.461 -9.672 -2.203 1 98.81 189 VAL B C 1
ATOM 4171 O O . VAL B 1 189 ? 15.633 -9.891 -1.897 1 98.81 189 VAL B O 1
ATOM 4174 N N . VAL B 1 190 ? 13.445 -9.922 -1.438 1 98.06 190 VAL B N 1
ATOM 4175 C CA . VAL B 1 190 ? 13.641 -10.539 -0.131 1 98.06 190 VAL B CA 1
ATOM 4176 C C . VAL B 1 190 ? 13.414 -12.047 -0.233 1 98.06 190 VAL B C 1
ATOM 4178 O O . VAL B 1 190 ? 12.312 -12.492 -0.567 1 98.06 190 VAL B O 1
ATOM 4181 N N . GLY B 1 191 ? 14.406 -12.766 0.122 1 94.12 191 GLY B N 1
ATOM 4182 C CA . GLY B 1 191 ? 14.352 -14.219 -0.004 1 94.12 191 GLY B CA 1
ATOM 4183 C C . GLY B 1 191 ? 14.773 -14.711 -1.374 1 94.12 191 GLY B C 1
ATOM 4184 O O . GLY B 1 191 ? 14.352 -14.164 -2.395 1 94.12 191 GLY B O 1
ATOM 4185 N N . LEU B 1 192 ? 15.625 -15.719 -1.347 1 94.06 192 LEU B N 1
ATOM 4186 C CA . LEU B 1 192 ? 16.109 -16.297 -2.596 1 94.06 192 LEU B CA 1
ATOM 4187 C C . LEU B 1 192 ? 15.719 -17.766 -2.695 1 94.06 192 LEU B C 1
ATOM 4189 O O . LEU B 1 192 ? 16.594 -18.641 -2.688 1 94.06 192 LEU B O 1
ATOM 4193 N N . GLY B 1 193 ? 14.492 -18.016 -2.855 1 93.62 193 GLY B N 1
ATOM 4194 C CA . GLY B 1 193 ? 13.945 -19.328 -3.104 1 93.62 193 GLY B CA 1
ATOM 4195 C C . GLY B 1 193 ? 13.32 -19.469 -4.477 1 93.62 193 GLY B C 1
ATOM 4196 O O . GLY B 1 193 ? 13.812 -18.906 -5.453 1 93.62 193 GLY B O 1
ATOM 4197 N N . GLY B 1 194 ? 12.305 -20.312 -4.508 1 94.75 194 GLY B N 1
ATOM 4198 C CA . GLY B 1 194 ? 11.641 -20.594 -5.766 1 94.75 194 GLY B CA 1
ATOM 4199 C C . GLY B 1 194 ? 11.086 -19.359 -6.445 1 94.75 194 GLY B C 1
ATOM 4200 O O . GLY B 1 194 ? 11.266 -19.172 -7.652 1 94.75 194 GLY B O 1
ATOM 4201 N N . LEU B 1 195 ? 10.453 -18.484 -5.684 1 97 195 LEU B N 1
ATOM 4202 C CA . LEU B 1 195 ? 9.93 -17.234 -6.238 1 97 195 LEU B CA 1
ATOM 4203 C C . LEU B 1 195 ? 11.039 -16.203 -6.395 1 97 195 LEU B C 1
ATOM 4205 O O . LEU B 1 195 ? 11.125 -15.531 -7.422 1 97 195 LEU B O 1
ATOM 4209 N N . GLY B 1 196 ? 11.906 -16.172 -5.453 1 97.56 196 GLY B N 1
ATOM 4210 C CA . GLY B 1 196 ? 12.914 -15.125 -5.367 1 97.56 196 GLY B CA 1
ATOM 4211 C C . GLY B 1 196 ? 13.883 -15.141 -6.535 1 97.56 196 GLY B C 1
ATOM 4212 O O . GLY B 1 196 ? 14.242 -14.086 -7.066 1 97.56 196 GLY B O 1
ATOM 4213 N N . HIS B 1 197 ? 14.344 -16.344 -6.922 1 98.19 197 HIS B N 1
ATOM 4214 C CA . HIS B 1 197 ? 15.328 -16.391 -7.992 1 98.19 197 HIS B CA 1
ATOM 4215 C C . HIS B 1 197 ? 14.727 -15.922 -9.32 1 98.19 197 HIS B C 1
ATOM 4217 O O . HIS B 1 197 ? 15.406 -15.266 -10.117 1 98.19 197 HIS B O 1
ATOM 4223 N N . VAL B 1 198 ? 13.461 -16.203 -9.5 1 98.44 198 VAL B N 1
ATOM 4224 C CA . VAL B 1 198 ? 12.805 -15.766 -10.727 1 98.44 198 VAL B CA 1
ATOM 4225 C C . VAL B 1 198 ? 12.547 -14.266 -10.672 1 98.44 198 VAL B C 1
ATOM 4227 O O . VAL B 1 198 ? 12.641 -13.57 -11.688 1 98.44 198 VAL B O 1
ATOM 4230 N N . ALA B 1 199 ? 12.258 -13.766 -9.5 1 98.75 199 ALA B N 1
ATOM 4231 C CA . ALA B 1 199 ? 12.078 -12.32 -9.32 1 98.75 199 ALA B CA 1
ATOM 4232 C C . ALA B 1 199 ? 13.352 -11.562 -9.703 1 98.75 199 ALA B C 1
ATOM 4234 O O . ALA B 1 199 ? 13.289 -10.539 -10.391 1 98.75 199 ALA B O 1
ATOM 4235 N N . VAL B 1 200 ? 14.477 -12.094 -9.258 1 98.81 200 VAL B N 1
ATOM 4236 C CA . VAL B 1 200 ? 15.758 -11.477 -9.586 1 98.81 200 VAL B CA 1
ATOM 4237 C C . VAL B 1 200 ? 15.961 -11.477 -11.102 1 98.81 200 VAL B C 1
ATOM 4239 O O . VAL B 1 200 ? 16.312 -10.453 -11.688 1 98.81 200 VAL B O 1
ATOM 4242 N N . LYS B 1 201 ? 15.695 -12.586 -11.727 1 98.75 201 LYS B N 1
ATOM 4243 C CA . LYS B 1 201 ? 15.914 -12.727 -13.164 1 98.75 201 LYS B CA 1
ATOM 4244 C C . LYS B 1 201 ? 15.031 -11.766 -13.953 1 98.75 201 LYS B C 1
ATOM 4246 O O . LYS B 1 201 ? 15.5 -11.102 -14.883 1 98.75 201 LYS B O 1
ATOM 4251 N N . PHE B 1 202 ? 13.727 -11.641 -13.609 1 98.88 202 PHE B N 1
ATOM 4252 C CA . PHE B 1 202 ? 12.836 -10.727 -14.305 1 98.88 202 PHE B CA 1
ATOM 4253 C C . PHE B 1 202 ? 13.258 -9.281 -14.07 1 98.88 202 PHE B C 1
ATOM 4255 O O . PHE B 1 202 ? 13.273 -8.477 -15.008 1 98.88 202 PHE B O 1
ATOM 4262 N N . ALA B 1 203 ? 13.555 -8.938 -12.789 1 98.88 203 ALA B N 1
ATOM 4263 C CA . ALA B 1 203 ? 13.977 -7.57 -12.492 1 98.88 203 ALA B CA 1
ATOM 4264 C C . ALA B 1 203 ? 15.219 -7.191 -13.297 1 98.88 203 ALA B C 1
ATOM 4266 O O . ALA B 1 203 ? 15.289 -6.094 -13.859 1 98.88 203 ALA B O 1
ATOM 4267 N N . LYS B 1 204 ? 16.156 -8.141 -13.391 1 98.69 204 LYS B N 1
ATOM 4268 C CA . LYS B 1 204 ? 17.359 -7.91 -14.188 1 98.69 204 LYS B CA 1
ATOM 4269 C C . LYS B 1 204 ? 17.016 -7.754 -15.664 1 98.69 204 LYS B C 1
ATOM 4271 O O . LYS B 1 204 ? 17.578 -6.891 -16.344 1 98.69 204 LYS B O 1
ATOM 4276 N N . ALA B 1 205 ? 16.141 -8.57 -16.125 1 98.62 205 ALA B N 1
ATOM 4277 C CA . ALA B 1 205 ? 15.734 -8.516 -17.516 1 98.62 205 ALA B CA 1
ATOM 4278 C C . ALA B 1 205 ? 15.078 -7.18 -17.859 1 98.62 205 ALA B C 1
ATOM 4280 O O . ALA B 1 205 ? 15.18 -6.695 -18.984 1 98.62 205 ALA B O 1
ATOM 4281 N N . PHE B 1 206 ? 14.406 -6.551 -16.891 1 98.62 206 PHE B N 1
ATOM 4282 C CA . PHE B 1 206 ? 13.789 -5.242 -17.078 1 98.62 206 PHE B CA 1
ATOM 4283 C C . PHE B 1 206 ? 14.836 -4.137 -17.047 1 98.62 206 PHE B C 1
ATOM 4285 O O . PHE B 1 206 ? 14.539 -2.984 -17.359 1 98.62 206 PHE B O 1
ATOM 4292 N N . GLY B 1 207 ? 16.078 -4.473 -16.641 1 98.38 207 GLY B N 1
ATOM 4293 C CA . GLY B 1 207 ? 17.141 -3.492 -16.562 1 98.38 207 GLY B CA 1
ATOM 4294 C C . GLY B 1 207 ? 17.25 -2.834 -15.195 1 98.38 207 GLY B C 1
ATOM 4295 O O . GLY B 1 207 ? 17.922 -1.812 -15.039 1 98.38 207 GLY B O 1
ATOM 4296 N N . ALA B 1 208 ? 16.656 -3.408 -14.195 1 98.56 208 ALA B N 1
ATOM 4297 C CA . ALA B 1 208 ? 16.703 -2.846 -12.844 1 98.56 208 ALA B CA 1
ATOM 4298 C C . ALA B 1 208 ? 18.031 -3.137 -12.164 1 98.56 208 ALA B C 1
ATOM 4300 O O . ALA B 1 208 ? 18.75 -4.062 -12.555 1 98.56 208 ALA B O 1
ATOM 4301 N N . GLU B 1 209 ? 18.438 -2.268 -11.289 1 98.69 209 GLU B N 1
ATOM 4302 C CA . GLU B 1 209 ? 19.484 -2.562 -10.312 1 98.69 209 GLU B CA 1
ATOM 4303 C C . GLU B 1 209 ? 18.938 -3.355 -9.133 1 98.69 209 GLU B C 1
ATOM 4305 O O . GLU B 1 209 ? 18.141 -2.834 -8.336 1 98.69 209 GLU B O 1
ATOM 4310 N N . VAL B 1 210 ? 19.375 -4.633 -9.023 1 98.81 210 VAL B N 1
ATOM 4311 C CA . VAL B 1 210 ? 18.703 -5.562 -8.125 1 98.81 210 VAL B CA 1
ATOM 4312 C C . VAL B 1 210 ? 19.547 -5.789 -6.875 1 98.81 210 VAL B C 1
ATOM 4314 O O . VAL B 1 210 ? 20.75 -6.055 -6.969 1 98.81 210 VAL B O 1
ATOM 4317 N N . THR B 1 211 ? 18.953 -5.629 -5.719 1 98.81 211 THR B N 1
ATOM 4318 C CA . THR B 1 211 ? 19.547 -5.957 -4.422 1 98.81 211 THR B CA 1
ATOM 4319 C C . THR B 1 211 ? 18.812 -7.137 -3.783 1 98.81 211 THR B C 1
ATOM 4321 O O . THR B 1 211 ? 17.609 -7.078 -3.557 1 98.81 211 THR B O 1
ATOM 4324 N N . VAL B 1 212 ? 19.547 -8.227 -3.518 1 98.69 212 VAL B N 1
ATOM 4325 C CA . VAL B 1 212 ? 18.969 -9.352 -2.803 1 98.69 212 VAL B CA 1
ATOM 4326 C C . VAL B 1 212 ? 19.156 -9.164 -1.299 1 98.69 212 VAL B C 1
ATOM 4328 O O . VAL B 1 212 ? 20.25 -8.852 -0.84 1 98.69 212 VAL B O 1
ATOM 4331 N N . LEU B 1 213 ? 18.078 -9.25 -0.55 1 98.12 213 LEU B N 1
ATOM 4332 C CA . LEU B 1 213 ? 18.109 -9.203 0.907 1 98.12 213 LEU B CA 1
ATOM 4333 C C . LEU B 1 213 ? 17.875 -10.578 1.505 1 98.12 213 LEU B C 1
ATOM 4335 O O . LEU B 1 213 ? 16.875 -11.242 1.18 1 98.12 213 LEU B O 1
ATOM 4339 N N . SER B 1 214 ? 18.781 -11.016 2.285 1 95.62 214 SER B N 1
ATOM 4340 C CA . SER B 1 214 ? 18.703 -12.32 2.941 1 95.62 214 SER B CA 1
ATOM 4341 C C . SER B 1 214 ? 19.172 -12.234 4.391 1 95.62 214 SER B C 1
ATOM 4343 O O . SER B 1 214 ? 19.875 -11.297 4.766 1 95.62 214 SER B O 1
ATOM 4345 N N . THR B 1 215 ? 18.719 -13.188 5.246 1 92.38 215 THR B N 1
ATOM 4346 C CA . THR B 1 215 ? 19.078 -13.156 6.66 1 92.38 215 THR B CA 1
ATOM 4347 C C . THR B 1 215 ? 20.484 -13.68 6.883 1 92.38 215 THR B C 1
ATOM 4349 O O . THR B 1 215 ? 21.094 -13.422 7.922 1 92.38 215 THR B O 1
ATOM 4352 N N . SER B 1 216 ? 21 -14.484 5.938 1 91.5 216 SER B N 1
ATOM 4353 C CA . SER B 1 216 ? 22.344 -15.031 6.039 1 91.5 216 SER B CA 1
ATOM 4354 C C . SER B 1 216 ? 23.141 -14.797 4.758 1 91.5 216 SER B C 1
ATOM 4356 O O . SER B 1 216 ? 22.547 -14.578 3.693 1 91.5 216 SER B O 1
ATOM 4358 N N . PRO B 1 217 ? 24.438 -14.828 4.852 1 94.62 217 PRO B N 1
ATOM 4359 C CA . PRO B 1 217 ? 25.266 -14.602 3.672 1 94.62 217 PRO B CA 1
ATOM 4360 C C . PRO B 1 217 ? 25.391 -15.836 2.777 1 94.62 217 PRO B C 1
ATOM 4362 O O . PRO B 1 217 ? 26.031 -15.781 1.727 1 94.62 217 PRO B O 1
ATOM 4365 N N . ALA B 1 218 ? 24.781 -16.906 3.113 1 91.94 218 ALA B N 1
ATOM 4366 C CA . ALA B 1 218 ? 24.984 -18.203 2.477 1 91.94 218 ALA B CA 1
ATOM 4367 C C . ALA B 1 218 ? 24.672 -18.141 0.982 1 91.94 218 ALA B C 1
ATOM 4369 O O . ALA B 1 218 ? 25.312 -18.828 0.182 1 91.94 218 ALA B O 1
ATOM 4370 N N . LYS B 1 219 ? 23.766 -17.25 0.588 1 92.69 219 LYS B N 1
ATOM 4371 C CA . LYS B 1 219 ? 23.328 -17.219 -0.806 1 92.69 219 LYS B CA 1
ATOM 4372 C C . LYS B 1 219 ? 23.969 -16.062 -1.556 1 92.69 219 LYS B C 1
ATOM 4374 O O . LYS B 1 219 ? 23.578 -15.758 -2.689 1 92.69 219 LYS B O 1
ATOM 4379 N N . LYS B 1 220 ? 24.938 -15.406 -0.993 1 96.44 220 LYS B N 1
ATOM 4380 C CA . LYS B 1 220 ? 25.531 -14.211 -1.572 1 96.44 220 LYS B CA 1
ATOM 4381 C C . LYS B 1 220 ? 26.156 -14.508 -2.932 1 96.44 220 LYS B C 1
ATOM 4383 O O . LYS B 1 220 ? 25.891 -13.805 -3.91 1 96.44 220 LYS B O 1
ATOM 4388 N N . GLN B 1 221 ? 26.953 -15.531 -2.986 1 96.75 221 GLN B N 1
ATOM 4389 C CA . GLN B 1 221 ? 27.625 -15.883 -4.23 1 96.75 221 GLN B CA 1
ATOM 4390 C C . GLN B 1 221 ? 26.625 -16.25 -5.32 1 96.75 221 GLN B C 1
ATOM 4392 O O . GLN B 1 221 ? 26.75 -15.789 -6.461 1 96.75 221 GLN B O 1
ATOM 4397 N N . GLU B 1 222 ? 25.688 -17.062 -4.902 1 95.5 222 GLU B N 1
ATOM 4398 C CA . GLU B 1 222 ? 24.656 -17.453 -5.848 1 95.5 222 GLU B CA 1
ATOM 4399 C C . GLU B 1 222 ? 23.891 -16.234 -6.359 1 95.5 222 GLU B C 1
ATOM 4401 O O . GLU B 1 222 ? 23.594 -16.141 -7.555 1 95.5 222 GLU B O 1
ATOM 4406 N N . ALA B 1 223 ? 23.609 -15.312 -5.551 1 97.25 223 ALA B N 1
ATOM 4407 C CA . ALA B 1 223 ? 22.859 -14.109 -5.906 1 97.25 223 ALA B CA 1
ATOM 4408 C C . ALA B 1 223 ? 23.656 -13.234 -6.867 1 97.25 223 ALA B C 1
ATOM 4410 O O . ALA B 1 223 ? 23.141 -12.828 -7.914 1 97.25 223 ALA B O 1
ATOM 4411 N N . LEU B 1 224 ? 24.922 -12.992 -6.523 1 98 224 LEU B N 1
ATOM 4412 C CA . LEU B 1 224 ? 25.734 -12.016 -7.254 1 98 224 LEU B CA 1
ATOM 4413 C C . LEU B 1 224 ? 26.312 -12.633 -8.523 1 98 224 LEU B C 1
ATOM 4415 O O . LEU B 1 224 ? 26.281 -12.008 -9.586 1 98 224 LEU B O 1
ATOM 4419 N N . GLU B 1 225 ? 26.766 -13.844 -8.438 1 97.38 225 GLU B N 1
ATOM 4420 C CA . GLU B 1 225 ? 27.469 -14.453 -9.562 1 97.38 225 GLU B CA 1
ATOM 4421 C C . GLU B 1 225 ? 26.516 -15.328 -10.383 1 97.38 225 GLU B C 1
ATOM 4423 O O . GLU B 1 225 ? 26.609 -15.375 -11.609 1 97.38 225 GLU B O 1
ATOM 4428 N N . GLY B 1 226 ? 25.672 -16.016 -9.719 1 95.31 226 GLY B N 1
ATOM 4429 C CA . GLY B 1 226 ? 24.75 -16.906 -10.406 1 95.31 226 GLY B CA 1
ATOM 4430 C C . GLY B 1 226 ? 23.578 -16.188 -11.047 1 95.31 226 GLY B C 1
ATOM 4431 O O . GLY B 1 226 ? 23.359 -16.312 -12.25 1 95.31 226 GLY B O 1
ATOM 4432 N N . LEU B 1 227 ? 22.938 -15.391 -10.258 1 97.19 227 LEU B N 1
ATOM 4433 C CA . LEU B 1 227 ? 21.719 -14.719 -10.719 1 97.19 227 LEU B CA 1
ATOM 4434 C C . LEU B 1 227 ? 22.031 -13.305 -11.195 1 97.19 227 LEU B C 1
ATOM 4436 O O . LEU B 1 227 ? 21.141 -12.625 -11.734 1 97.19 227 LEU B O 1
ATOM 4440 N N . LYS B 1 228 ? 23.203 -12.836 -10.953 1 97.56 228 LYS B N 1
ATOM 4441 C CA . LYS B 1 228 ? 23.719 -11.562 -11.445 1 97.56 228 LYS B CA 1
ATOM 4442 C C . LYS B 1 228 ? 23.016 -10.383 -10.781 1 97.56 228 LYS B C 1
ATOM 4444 O O . LYS B 1 228 ? 22.781 -9.359 -11.422 1 97.56 228 LYS B O 1
ATOM 4449 N N . ALA B 1 229 ? 22.547 -10.57 -9.617 1 98.56 229 ALA B N 1
ATOM 4450 C CA . ALA B 1 229 ? 22.109 -9.414 -8.828 1 98.56 229 ALA B CA 1
ATOM 4451 C C . ALA B 1 229 ? 23.25 -8.406 -8.664 1 98.56 229 ALA B C 1
ATOM 4453 O O . ALA B 1 229 ? 24.422 -8.781 -8.695 1 98.56 229 ALA B O 1
ATOM 4454 N N . ASP B 1 230 ? 22.906 -7.195 -8.477 1 98.69 230 ASP B N 1
ATOM 4455 C CA . ASP B 1 230 ? 23.906 -6.148 -8.391 1 98.69 230 ASP B CA 1
ATOM 4456 C C . ASP B 1 230 ? 24.453 -6.023 -6.965 1 98.69 230 ASP B C 1
ATOM 4458 O O . ASP B 1 230 ? 25.625 -5.684 -6.766 1 98.69 230 ASP B O 1
ATOM 4462 N N . HIS B 1 231 ? 23.594 -6.207 -6.012 1 98.38 231 HIS B N 1
ATOM 4463 C CA . HIS B 1 231 ? 23.953 -6.051 -4.609 1 98.38 231 HIS B CA 1
ATOM 4464 C C . HIS B 1 231 ? 23.344 -7.156 -3.752 1 98.38 231 HIS B C 1
ATOM 4466 O O . HIS B 1 231 ? 22.406 -7.828 -4.18 1 98.38 231 HIS B O 1
ATOM 4472 N N . PHE B 1 232 ? 24 -7.402 -2.604 1 98.5 232 PHE B N 1
ATOM 4473 C CA . PHE B 1 232 ? 23.531 -8.359 -1.606 1 98.5 232 PHE B CA 1
ATOM 4474 C C . PHE B 1 232 ? 23.625 -7.77 -0.204 1 98.5 232 PHE B C 1
ATOM 4476 O O . PHE B 1 232 ? 24.672 -7.223 0.174 1 98.5 232 PHE B O 1
ATOM 4483 N N . ILE B 1 233 ? 22.5 -7.812 0.53 1 98.12 233 ILE B N 1
ATOM 4484 C CA . ILE B 1 233 ? 22.438 -7.27 1.885 1 98.12 233 ILE B CA 1
ATOM 4485 C C . ILE B 1 233 ? 22 -8.359 2.859 1 98.12 233 ILE B C 1
ATOM 4487 O O . ILE B 1 233 ? 21.016 -9.055 2.617 1 98.12 233 ILE B O 1
ATOM 4491 N N . VAL B 1 234 ? 22.797 -8.523 3.881 1 97.25 234 VAL B N 1
ATOM 4492 C CA . VAL B 1 234 ? 22.344 -9.344 5 1 97.25 234 VAL B CA 1
ATOM 4493 C C . VAL B 1 234 ? 21.406 -8.531 5.895 1 97.25 234 VAL B C 1
ATOM 4495 O O . VAL B 1 234 ? 21.844 -7.613 6.594 1 97.25 234 VAL B O 1
ATOM 4498 N N . SER B 1 235 ? 20.172 -8.867 5.957 1 94.56 235 SER B N 1
ATOM 4499 C CA . SER B 1 235 ? 19.125 -8.047 6.59 1 94.56 235 SER B CA 1
ATOM 4500 C C . SER B 1 235 ? 19.344 -7.957 8.094 1 94.56 235 SER B C 1
ATOM 4502 O O . SER B 1 235 ? 18.859 -7.023 8.742 1 94.56 235 SER B O 1
ATOM 4504 N N . LYS B 1 236 ? 20.062 -8.875 8.688 1 94.06 236 LYS B N 1
ATOM 4505 C CA . LYS B 1 236 ? 20.328 -8.867 10.117 1 94.06 236 LYS B CA 1
ATOM 4506 C C . LYS B 1 236 ? 21.531 -7.996 10.461 1 94.06 236 LYS B C 1
ATOM 4508 O O . LYS B 1 236 ? 21.828 -7.762 11.633 1 94.06 236 LYS B O 1
ATOM 4513 N N . ASP B 1 237 ? 22.234 -7.559 9.469 1 95.38 237 ASP B N 1
ATOM 4514 C CA . ASP B 1 237 ? 23.359 -6.656 9.656 1 95.38 237 ASP B CA 1
ATOM 4515 C C . ASP B 1 237 ? 22.906 -5.199 9.656 1 95.38 237 ASP B C 1
ATOM 4517 O O . ASP B 1 237 ? 22.625 -4.637 8.594 1 95.38 237 ASP B O 1
ATOM 4521 N N . PRO B 1 238 ? 22.953 -4.57 10.805 1 94.25 238 PRO B N 1
ATOM 4522 C CA . PRO B 1 238 ? 22.422 -3.207 10.898 1 94.25 238 PRO B CA 1
ATOM 4523 C C . PRO B 1 238 ? 23.219 -2.209 10.055 1 94.25 238 PRO B C 1
ATOM 4525 O O . PRO B 1 238 ? 22.656 -1.252 9.523 1 94.25 238 PRO B O 1
ATOM 4528 N N . GLU B 1 239 ? 24.469 -2.393 9.938 1 96.19 239 GLU B N 1
ATOM 4529 C CA . GLU B 1 239 ? 25.297 -1.474 9.164 1 96.19 239 GLU B CA 1
ATOM 4530 C C . GLU B 1 239 ? 24.953 -1.542 7.68 1 96.19 239 GLU B C 1
ATOM 4532 O O . GLU B 1 239 ? 24.859 -0.511 7.008 1 96.19 239 GLU B O 1
ATOM 4537 N N . GLN B 1 240 ? 24.812 -2.771 7.156 1 96.69 240 GLN B N 1
ATOM 4538 C CA . GLN B 1 240 ? 24.453 -2.932 5.754 1 96.69 240 GLN B CA 1
ATOM 4539 C C . GLN B 1 240 ? 23.062 -2.34 5.477 1 96.69 240 GLN B C 1
ATOM 4541 O O . GLN B 1 240 ? 22.859 -1.671 4.461 1 96.69 240 GLN B O 1
ATOM 4546 N N . MET B 1 241 ? 22.188 -2.594 6.395 1 96.75 241 MET B N 1
ATOM 4547 C CA . MET B 1 241 ? 20.828 -2.051 6.238 1 96.75 241 MET B CA 1
ATOM 4548 C C . MET B 1 241 ? 20.859 -0.525 6.266 1 96.75 241 MET B C 1
ATOM 4550 O O . MET B 1 241 ? 20.188 0.123 5.465 1 96.75 241 MET B O 1
ATOM 4554 N N . GLN B 1 242 ? 21.578 0.06 7.184 1 95.94 242 GLN B N 1
ATOM 4555 C CA . GLN B 1 242 ? 21.688 1.511 7.289 1 95.94 242 GLN B CA 1
ATOM 4556 C C . GLN B 1 242 ? 22.281 2.113 6.023 1 95.94 242 GLN B C 1
ATOM 4558 O O . GLN B 1 242 ? 21.875 3.189 5.582 1 95.94 242 GLN B O 1
ATOM 4563 N N . SER B 1 243 ? 23.234 1.418 5.445 1 95.88 243 SER B N 1
ATOM 4564 C CA . SER B 1 243 ? 23.875 1.904 4.23 1 95.88 243 SER B CA 1
ATOM 4565 C C . SER B 1 243 ? 22.891 1.925 3.057 1 95.88 243 SER B C 1
ATOM 4567 O O . SER B 1 243 ? 23.094 2.67 2.094 1 95.88 243 SER B O 1
ATOM 4569 N N . ALA B 1 244 ? 21.859 1.134 3.133 1 96.75 244 ALA B N 1
ATOM 4570 C CA . ALA B 1 244 ? 20.891 1.023 2.053 1 96.75 244 ALA B CA 1
ATOM 4571 C C . ALA B 1 244 ? 19.641 1.868 2.346 1 96.75 244 ALA B C 1
ATOM 4573 O O . ALA B 1 244 ? 18.656 1.817 1.604 1 96.75 244 ALA B O 1
ATOM 4574 N N . ALA B 1 245 ? 19.688 2.672 3.402 1 95.81 245 ALA B N 1
ATOM 4575 C CA . ALA B 1 245 ? 18.531 3.449 3.826 1 95.81 245 ALA B CA 1
ATOM 4576 C C . ALA B 1 245 ? 18 4.316 2.686 1 95.81 245 ALA B C 1
ATOM 4578 O O . ALA B 1 245 ? 18.766 4.996 2.008 1 95.81 245 ALA B O 1
ATOM 4579 N N . ASN B 1 246 ? 16.672 4.238 2.443 1 94.56 246 ASN B N 1
ATOM 4580 C CA . ASN B 1 246 ? 15.969 5.086 1.492 1 94.56 246 ASN B CA 1
ATOM 4581 C C . ASN B 1 246 ? 16.562 4.969 0.09 1 94.56 246 ASN B C 1
ATOM 4583 O O . ASN B 1 246 ? 16.656 5.965 -0.633 1 94.56 246 ASN B O 1
ATOM 4587 N N . SER B 1 247 ? 16.953 3.756 -0.32 1 96.62 247 SER B N 1
ATOM 4588 C CA . SER B 1 247 ? 17.656 3.623 -1.594 1 96.62 247 SER B CA 1
ATOM 4589 C C . SER B 1 247 ? 16.797 2.883 -2.617 1 96.62 247 SER B C 1
ATOM 4591 O O . SER B 1 247 ? 16.953 3.084 -3.824 1 96.62 247 SER B O 1
ATOM 4593 N N . LEU B 1 248 ? 15.883 2.051 -2.172 1 98.44 248 LEU B N 1
ATOM 4594 C CA . LEU B 1 248 ? 15.18 1.16 -3.086 1 98.44 248 LEU B CA 1
ATOM 4595 C C . LEU B 1 248 ? 13.844 1.765 -3.506 1 98.44 248 LEU B C 1
ATOM 4597 O O . LEU B 1 248 ? 13.133 2.344 -2.682 1 98.44 248 LEU B O 1
ATOM 4601 N N . ASP B 1 249 ? 13.461 1.592 -4.77 1 98.38 249 ASP B N 1
ATOM 4602 C CA . ASP B 1 249 ? 12.172 2.027 -5.301 1 98.38 249 ASP B CA 1
ATOM 4603 C C . ASP B 1 249 ? 11.062 1.064 -4.895 1 98.38 249 ASP B C 1
ATOM 4605 O O . ASP B 1 249 ? 9.906 1.469 -4.754 1 98.38 249 ASP B O 1
ATOM 4609 N N . GLY B 1 250 ? 11.422 -0.154 -4.805 1 98.75 250 GLY B N 1
ATOM 4610 C CA . GLY B 1 250 ? 10.469 -1.184 -4.414 1 98.75 250 GLY B CA 1
ATOM 4611 C C . GLY B 1 250 ? 11.133 -2.486 -4.012 1 98.75 250 GLY B C 1
ATOM 4612 O O . GLY B 1 250 ? 12.32 -2.695 -4.285 1 98.75 250 GLY B O 1
ATOM 4613 N N . ILE B 1 251 ? 10.383 -3.293 -3.318 1 98.88 251 ILE B N 1
ATOM 4614 C CA . ILE B 1 251 ? 10.836 -4.594 -2.838 1 98.88 251 ILE B CA 1
ATOM 4615 C C . ILE B 1 251 ? 9.781 -5.652 -3.145 1 98.88 251 ILE B C 1
ATOM 4617 O O . ILE B 1 251 ? 8.594 -5.449 -2.881 1 98.88 251 ILE B O 1
ATOM 4621 N N . ILE B 1 252 ? 10.164 -6.719 -3.762 1 98.88 252 ILE B N 1
ATOM 4622 C CA . ILE B 1 252 ? 9.352 -7.926 -3.842 1 98.88 252 ILE B CA 1
ATOM 4623 C C . ILE B 1 252 ? 9.711 -8.875 -2.699 1 98.88 252 ILE B C 1
ATOM 4625 O O . ILE B 1 252 ? 10.836 -9.375 -2.639 1 98.88 252 ILE B O 1
ATOM 4629 N N . ASP B 1 253 ? 8.805 -9.094 -1.811 1 98.56 253 ASP B N 1
ATOM 4630 C CA . ASP B 1 253 ? 9.039 -9.977 -0.67 1 98.56 253 ASP B CA 1
ATOM 4631 C C . ASP B 1 253 ? 8.469 -11.367 -0.931 1 98.56 253 ASP B C 1
ATOM 4633 O O . ASP B 1 253 ? 7.254 -11.555 -0.948 1 98.56 253 ASP B O 1
ATOM 4637 N N . THR B 1 254 ? 9.344 -12.336 -1.053 1 96.75 254 THR B N 1
ATOM 4638 C CA . THR B 1 254 ? 8.938 -13.672 -1.46 1 96.75 254 THR B CA 1
ATOM 4639 C C . THR B 1 254 ? 9 -14.641 -0.279 1 96.75 254 THR B C 1
ATOM 4641 O O . THR B 1 254 ? 8.883 -15.852 -0.456 1 96.75 254 THR B O 1
ATOM 4644 N N . VAL B 1 255 ? 9.148 -14.148 0.915 1 93.44 255 VAL B N 1
ATOM 4645 C CA . VAL B 1 255 ? 9.367 -14.969 2.1 1 93.44 255 VAL B CA 1
ATOM 4646 C C . VAL B 1 255 ? 8.016 -15.375 2.699 1 93.44 255 VAL B C 1
ATOM 4648 O O . VAL B 1 255 ? 7.129 -14.531 2.865 1 93.44 255 VAL B O 1
ATOM 4651 N N . SER B 1 256 ? 7.922 -16.641 3.047 1 88.94 256 SER B N 1
ATOM 4652 C CA . SER B 1 256 ? 6.676 -17.141 3.621 1 88.94 256 SER B CA 1
ATOM 4653 C C . SER B 1 256 ? 6.789 -17.281 5.137 1 88.94 256 SER B C 1
ATOM 4655 O O . SER B 1 256 ? 5.801 -17.578 5.809 1 88.94 256 SER B O 1
ATOM 4657 N N . ALA B 1 257 ? 7.934 -17.094 5.691 1 88.06 257 ALA B N 1
ATOM 4658 C CA . ALA B 1 257 ? 8.133 -17.141 7.137 1 88.06 257 ALA B CA 1
ATOM 4659 C C . ALA B 1 257 ? 7.945 -15.766 7.762 1 88.06 257 ALA B C 1
ATOM 4661 O O . ALA B 1 257 ? 8.148 -14.742 7.102 1 88.06 257 ALA B O 1
ATOM 4662 N N . SER B 1 258 ? 7.594 -15.812 9.031 1 92.31 258 SER B N 1
ATOM 4663 C CA . SER B 1 258 ? 7.477 -14.555 9.758 1 92.31 258 SER B CA 1
ATOM 4664 C C . SER B 1 258 ? 8.82 -13.828 9.828 1 92.31 258 SER B C 1
ATOM 4666 O O . SER B 1 258 ? 9.852 -14.461 10.07 1 92.31 258 SER B O 1
ATOM 4668 N N . HIS B 1 259 ? 8.82 -12.602 9.539 1 93.06 259 HIS B N 1
ATOM 4669 C CA . HIS B 1 259 ? 10.023 -11.781 9.578 1 93.06 259 HIS B CA 1
ATOM 4670 C C . HIS B 1 259 ? 9.68 -10.312 9.828 1 93.06 259 HIS B C 1
ATOM 4672 O O . HIS B 1 259 ? 8.555 -9.875 9.562 1 93.06 259 HIS B O 1
ATOM 4678 N N . PRO B 1 260 ? 10.641 -9.531 10.359 1 93.06 260 PRO B N 1
ATOM 4679 C CA . PRO B 1 260 ? 10.375 -8.117 10.625 1 93.06 260 PRO B CA 1
ATOM 4680 C C . PRO B 1 260 ? 10.203 -7.297 9.352 1 93.06 260 PRO B C 1
ATOM 4682 O O . PRO B 1 260 ? 10.922 -7.508 8.375 1 93.06 260 PRO B O 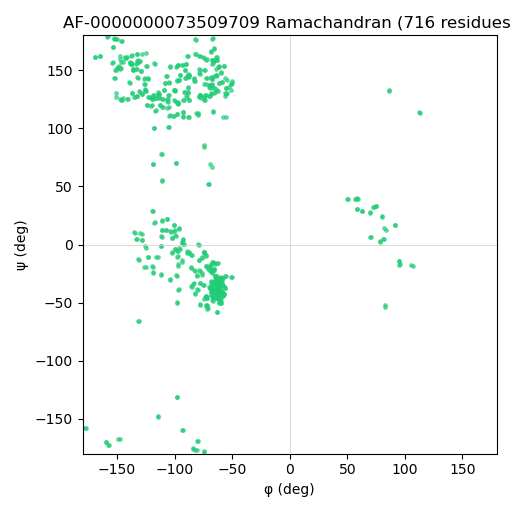1
ATOM 4685 N N . ILE B 1 261 ? 9.305 -6.316 9.383 1 95.44 261 ILE B N 1
ATOM 4686 C CA . ILE B 1 261 ? 8.938 -5.547 8.195 1 95.44 261 ILE B CA 1
ATOM 4687 C C . ILE B 1 261 ? 9.602 -4.172 8.25 1 95.44 261 ILE B C 1
ATOM 4689 O O . ILE B 1 261 ? 9.945 -3.604 7.215 1 95.44 261 ILE B O 1
ATOM 4693 N N . GLU B 1 262 ? 9.836 -3.631 9.438 1 95.38 262 GLU B N 1
ATOM 4694 C CA . GLU B 1 262 ? 10.312 -2.264 9.625 1 95.38 262 GLU B CA 1
ATOM 4695 C C . GLU B 1 262 ? 11.664 -2.053 8.945 1 95.38 262 GLU B C 1
ATOM 4697 O O . GLU B 1 262 ? 11.883 -1.033 8.289 1 95.38 262 GLU B O 1
ATOM 4702 N N . PRO B 1 263 ? 12.617 -3.053 9.047 1 96 263 PRO B N 1
ATOM 4703 C CA . PRO B 1 263 ? 13.883 -2.867 8.344 1 96 263 PRO B CA 1
ATOM 4704 C C . PRO B 1 263 ? 13.703 -2.762 6.828 1 96 263 PRO B C 1
ATOM 4706 O O . PRO B 1 263 ? 14.43 -2.012 6.168 1 96 263 PRO B O 1
ATOM 4709 N N . LEU B 1 264 ? 12.75 -3.467 6.277 1 97.44 264 LEU B N 1
ATOM 4710 C CA . LEU B 1 264 ? 12.5 -3.414 4.84 1 97.44 264 LEU B CA 1
ATOM 4711 C C . LEU B 1 264 ? 11.922 -2.059 4.438 1 97.44 264 LEU B C 1
ATOM 4713 O O . LEU B 1 264 ? 12.289 -1.511 3.396 1 97.44 264 LEU B O 1
ATOM 4717 N N . LEU B 1 265 ? 11.07 -1.518 5.305 1 97.38 265 LEU B N 1
ATOM 4718 C CA . LEU B 1 265 ? 10.516 -0.194 5.039 1 97.38 265 LEU B CA 1
ATOM 4719 C C . LEU B 1 265 ? 11.609 0.87 5.078 1 97.38 265 LEU B C 1
ATOM 4721 O O . LEU B 1 265 ? 11.562 1.84 4.316 1 97.38 265 LEU B O 1
ATOM 4725 N N . SER B 1 266 ? 12.594 0.693 5.926 1 96.38 266 SER B N 1
ATOM 4726 C CA . SER B 1 266 ? 13.633 1.699 6.129 1 96.38 266 SER B CA 1
ATOM 4727 C C . SER B 1 266 ? 14.516 1.836 4.898 1 96.38 266 SER B C 1
ATOM 4729 O O . SER B 1 266 ? 15.148 2.875 4.691 1 96.38 266 SER B O 1
ATOM 4731 N N . VAL B 1 267 ? 14.586 0.835 4.051 1 97.81 267 VAL B N 1
ATOM 4732 C CA . VAL B 1 267 ? 15.484 0.891 2.904 1 97.81 267 VAL B CA 1
ATOM 4733 C C . VAL B 1 267 ? 14.727 1.37 1.669 1 97.81 267 VAL B C 1
ATOM 4735 O O . VAL B 1 267 ? 15.312 1.56 0.604 1 97.81 267 VAL B O 1
ATOM 4738 N N . LEU B 1 268 ? 13.43 1.583 1.788 1 97.69 268 LEU B N 1
ATOM 4739 C CA . LEU B 1 268 ? 12.617 2.09 0.687 1 97.69 268 LEU B CA 1
ATOM 4740 C C . LEU B 1 268 ? 12.719 3.609 0.592 1 97.69 268 LEU B C 1
ATOM 4742 O O . LEU B 1 268 ? 12.734 4.297 1.613 1 97.69 268 LEU B O 1
ATOM 4746 N N . LYS B 1 269 ? 12.781 4.113 -0.6 1 95.75 269 LYS B N 1
ATOM 4747 C CA . LYS B 1 269 ? 12.594 5.539 -0.857 1 95.75 269 LYS B CA 1
ATOM 4748 C C . LYS B 1 269 ? 11.18 5.984 -0.478 1 95.75 269 LYS B C 1
ATOM 4750 O O . LYS B 1 269 ? 10.289 5.156 -0.295 1 95.75 269 LYS B O 1
ATOM 4755 N N . PRO B 1 270 ? 11 7.316 -0.299 1 94.75 270 PRO B N 1
ATOM 4756 C CA . PRO B 1 270 ? 9.617 7.785 -0.224 1 94.75 270 PRO B CA 1
ATOM 4757 C C . PRO B 1 270 ? 8.758 7.289 -1.388 1 94.75 270 PRO B C 1
ATOM 4759 O O . PRO B 1 270 ? 9.234 7.219 -2.523 1 94.75 270 PRO B O 1
ATOM 4762 N N . ALA B 1 271 ? 7.539 6.891 -1.065 1 95.88 271 ALA B N 1
ATOM 4763 C CA . ALA B 1 271 ? 6.582 6.348 -2.023 1 95.88 271 ALA B CA 1
ATOM 4764 C C . ALA B 1 271 ? 7.012 4.965 -2.51 1 95.88 271 ALA B C 1
ATOM 4766 O O . ALA B 1 271 ? 6.449 4.434 -3.469 1 95.88 271 ALA B O 1
ATOM 4767 N N . GLY B 1 272 ? 8.109 4.414 -1.876 1 97.56 272 GLY B N 1
ATOM 4768 C CA . GLY B 1 272 ? 8.531 3.064 -2.221 1 97.56 272 GLY B CA 1
ATOM 4769 C C . GLY B 1 272 ? 7.488 2.012 -1.897 1 97.56 272 GLY B C 1
ATOM 4770 O O . GLY B 1 272 ? 6.629 2.223 -1.037 1 97.56 272 GLY B O 1
ATOM 4771 N N . LYS B 1 273 ? 7.566 0.84 -2.545 1 98.12 273 LYS B N 1
ATOM 4772 C CA . LYS B 1 273 ? 6.555 -0.205 -2.416 1 98.12 273 LYS B CA 1
ATOM 4773 C C . LYS B 1 273 ? 7.164 -1.497 -1.88 1 98.12 273 LYS B C 1
ATOM 4775 O O . LYS B 1 273 ? 8.188 -1.963 -2.387 1 98.12 273 LYS B O 1
ATOM 4780 N N . LEU B 1 274 ? 6.617 -2.002 -0.849 1 98.75 274 LEU B N 1
ATOM 4781 C CA . LEU B 1 274 ? 6.875 -3.357 -0.377 1 98.75 274 LEU B CA 1
ATOM 4782 C C . LEU B 1 274 ? 5.746 -4.301 -0.787 1 98.75 274 LEU B C 1
ATOM 4784 O O . LEU B 1 274 ? 4.633 -4.203 -0.271 1 98.75 274 LEU B O 1
ATOM 4788 N N . VAL B 1 275 ? 6.008 -5.215 -1.7 1 98.81 275 VAL B N 1
ATOM 4789 C CA . VAL B 1 275 ? 4.984 -6.07 -2.287 1 98.81 275 VAL B CA 1
ATOM 4790 C C . VAL B 1 275 ? 5.18 -7.508 -1.811 1 98.81 275 VAL B C 1
ATOM 4792 O O . VAL B 1 275 ? 6.191 -8.141 -2.121 1 98.81 275 VAL B O 1
ATOM 4795 N N . PHE B 1 276 ? 4.211 -8.008 -1.144 1 98.44 276 PHE B N 1
ATOM 4796 C CA . PHE B 1 276 ? 4.254 -9.383 -0.671 1 98.44 276 PHE B CA 1
ATOM 4797 C C . PHE B 1 276 ? 3.701 -10.336 -1.726 1 98.44 276 PHE B C 1
ATOM 4799 O O . PHE B 1 276 ? 2.615 -10.109 -2.266 1 98.44 276 PHE B O 1
ATOM 4806 N N . VAL B 1 277 ? 4.434 -11.367 -1.991 1 97.62 277 VAL B N 1
ATOM 4807 C CA . VAL B 1 277 ? 3.941 -12.461 -2.826 1 97.62 277 VAL B CA 1
ATOM 4808 C C . VAL B 1 277 ? 4.016 -13.773 -2.055 1 97.62 277 VAL B C 1
ATOM 4810 O O . VAL B 1 277 ? 3.492 -14.797 -2.506 1 97.62 277 VAL B O 1
ATOM 4813 N N . GLY B 1 278 ? 4.691 -13.766 -0.897 1 92 278 GLY B N 1
ATOM 4814 C CA . GLY B 1 278 ? 4.672 -14.867 0.055 1 92 278 GLY B CA 1
ATOM 4815 C C . GLY B 1 278 ? 3.682 -14.656 1.186 1 92 278 GLY B C 1
ATOM 4816 O O . GLY B 1 278 ? 3.326 -13.523 1.505 1 92 278 GLY B O 1
ATOM 4817 N N . VAL B 1 279 ? 3.217 -15.734 1.767 1 88.69 279 VAL B N 1
ATOM 4818 C CA . VAL B 1 279 ? 2.236 -15.633 2.842 1 88.69 279 VAL B CA 1
ATOM 4819 C C . VAL B 1 279 ? 2.818 -16.219 4.129 1 88.69 279 VAL B C 1
ATOM 4821 O O . VAL B 1 279 ? 2.795 -17.438 4.336 1 88.69 279 VAL B O 1
ATOM 4824 N N . PRO B 1 280 ? 3.26 -15.328 4.973 1 87.25 280 PRO B N 1
ATOM 4825 C CA . PRO B 1 280 ? 3.67 -15.836 6.285 1 87.25 280 PRO B CA 1
ATOM 4826 C C . PRO B 1 280 ? 2.498 -16.359 7.105 1 87.25 280 PRO B C 1
ATOM 4828 O O . PRO B 1 280 ? 1.348 -15.992 6.859 1 87.25 280 PRO B O 1
ATOM 4831 N N . GLU B 1 281 ? 2.83 -17.188 8.047 1 82.44 281 GLU B N 1
ATOM 4832 C CA . GLU B 1 281 ? 1.802 -17.797 8.883 1 82.44 281 GLU B CA 1
ATOM 4833 C C . GLU B 1 281 ? 1.146 -16.766 9.797 1 82.44 281 GLU B C 1
ATOM 4835 O O . GLU B 1 281 ? -0.063 -16.812 10.031 1 82.44 281 GLU B O 1
ATOM 4840 N N . LYS B 1 282 ? 1.965 -15.867 10.266 1 91.06 282 LYS B N 1
ATOM 4841 C CA . LYS B 1 282 ? 1.473 -14.859 11.195 1 91.06 282 LYS B CA 1
ATOM 4842 C C . LYS B 1 282 ? 1.296 -13.508 10.5 1 91.06 282 LYS B C 1
ATOM 4844 O O . LYS B 1 282 ? 1.984 -13.219 9.523 1 91.06 282 LYS B O 1
ATOM 4849 N N . PRO B 1 283 ? 0.373 -12.703 11.039 1 94.5 283 PRO B N 1
ATOM 4850 C CA . PRO B 1 283 ? 0.252 -11.344 10.492 1 94.5 283 PRO B CA 1
ATOM 4851 C C . PRO B 1 283 ? 1.53 -10.523 10.664 1 94.5 283 PRO B C 1
ATOM 4853 O O . PRO B 1 283 ? 2.311 -10.773 11.586 1 94.5 283 PRO B O 1
ATOM 4856 N N . ILE B 1 284 ? 1.673 -9.633 9.797 1 95.62 284 ILE B N 1
ATOM 4857 C CA . ILE B 1 284 ? 2.82 -8.742 9.906 1 95.62 284 ILE B CA 1
ATOM 4858 C C . ILE B 1 284 ? 2.439 -7.512 10.734 1 95.62 284 ILE B C 1
ATOM 4860 O O . ILE B 1 284 ? 1.279 -7.094 10.734 1 95.62 284 ILE B O 1
ATOM 4864 N N . GLU B 1 285 ? 3.398 -6.973 11.391 1 95.88 285 GLU B N 1
ATOM 4865 C CA . GLU B 1 285 ? 3.219 -5.762 12.188 1 95.88 285 GLU B CA 1
ATOM 4866 C C . GLU B 1 285 ? 3.906 -4.562 11.539 1 95.88 285 GLU B C 1
ATOM 4868 O O . GLU B 1 285 ? 5.062 -4.656 11.125 1 95.88 285 GLU B O 1
ATOM 4873 N N . ILE B 1 286 ? 3.184 -3.447 11.469 1 95.81 286 ILE B N 1
ATOM 4874 C CA . ILE B 1 286 ? 3.707 -2.264 10.797 1 95.81 286 ILE B CA 1
ATOM 4875 C C . ILE B 1 286 ? 3.396 -1.02 11.625 1 95.81 286 ILE B C 1
ATOM 4877 O O . ILE B 1 286 ? 2.264 -0.835 12.078 1 95.81 286 ILE B O 1
ATOM 4881 N N . SER B 1 287 ? 4.379 -0.25 11.844 1 93.94 287 SER B N 1
ATOM 4882 C CA . SER B 1 287 ? 4.141 1.074 12.406 1 93.94 287 SER B CA 1
ATOM 4883 C C . SER B 1 287 ? 3.539 2.018 11.375 1 93.94 287 SER B C 1
ATOM 4885 O O . SER B 1 287 ? 4.141 2.258 10.32 1 93.94 287 SER B O 1
ATOM 4887 N N . THR B 1 288 ? 2.395 2.58 11.719 1 94.69 288 THR B N 1
ATOM 4888 C CA . THR B 1 288 ? 1.786 3.521 10.789 1 94.69 288 THR B CA 1
ATOM 4889 C C . THR B 1 288 ? 2.664 4.758 10.609 1 94.69 288 THR B C 1
ATOM 4891 O O . THR B 1 288 ? 2.66 5.387 9.555 1 94.69 288 THR B O 1
ATOM 4894 N N . TYR B 1 289 ? 3.443 5.066 11.609 1 93.12 289 TYR B N 1
ATOM 4895 C CA . TYR B 1 289 ? 4.383 6.18 11.531 1 93.12 289 TYR B CA 1
ATOM 4896 C C . TYR B 1 289 ? 5.352 5.992 10.367 1 93.12 289 TYR B C 1
ATOM 4898 O O . TYR B 1 289 ? 5.602 6.926 9.602 1 93.12 289 TYR B O 1
ATOM 4906 N N . SER B 1 290 ? 5.863 4.762 10.227 1 93.94 290 SER B N 1
ATOM 4907 C CA . SER B 1 290 ? 6.816 4.457 9.164 1 93.94 290 SER B CA 1
ATOM 4908 C C . SER B 1 290 ? 6.188 4.645 7.789 1 93.94 290 SER B C 1
ATOM 4910 O O . SER B 1 290 ? 6.859 5.07 6.848 1 93.94 290 SER B O 1
ATOM 4912 N N . LEU B 1 291 ? 4.906 4.359 7.66 1 97.31 291 LEU B N 1
ATOM 4913 C CA . LEU B 1 291 ? 4.195 4.535 6.395 1 97.31 291 LEU B CA 1
ATOM 4914 C C . LEU B 1 291 ? 3.98 6.016 6.098 1 97.31 291 LEU B C 1
ATOM 4916 O O . LEU B 1 291 ? 4.246 6.473 4.98 1 97.31 291 LEU B O 1
ATOM 4920 N N . ILE B 1 292 ? 3.551 6.746 7.062 1 96.75 292 ILE B N 1
ATOM 4921 C CA . ILE B 1 292 ? 3.152 8.141 6.91 1 96.75 292 ILE B CA 1
ATOM 4922 C C . ILE B 1 292 ? 4.371 8.992 6.57 1 96.75 292 ILE B C 1
ATOM 4924 O O . ILE B 1 292 ? 4.316 9.836 5.668 1 96.75 292 ILE B O 1
ATOM 4928 N N . MET B 1 293 ? 5.504 8.734 7.168 1 94.12 293 MET B N 1
ATOM 4929 C CA . MET B 1 293 ? 6.68 9.594 7.047 1 94.12 293 MET B CA 1
ATOM 4930 C C . MET B 1 293 ? 7.281 9.5 5.652 1 94.12 293 MET B C 1
ATOM 4932 O O . MET B 1 293 ? 7.992 10.406 5.215 1 94.12 293 MET B O 1
ATOM 4936 N N . GLY B 1 294 ? 6.977 8.453 4.969 1 95.69 294 GLY B N 1
ATOM 4937 C CA . GLY B 1 294 ? 7.543 8.289 3.639 1 95.69 294 GLY B CA 1
ATOM 4938 C C . GLY B 1 294 ? 6.5 8.008 2.574 1 95.69 294 GLY B C 1
ATOM 4939 O O . GLY B 1 294 ? 6.84 7.75 1.418 1 95.69 294 GLY B O 1
ATOM 4940 N N . ARG B 1 295 ? 5.215 8.047 3.049 1 97.69 295 ARG B N 1
ATOM 4941 C CA . ARG B 1 295 ? 4.148 7.625 2.15 1 97.69 295 ARG B CA 1
ATOM 4942 C C . ARG B 1 295 ? 4.465 6.27 1.524 1 97.69 295 ARG B C 1
ATOM 4944 O O . ARG B 1 295 ? 4.324 6.094 0.313 1 97.69 295 ARG B O 1
ATOM 4951 N N . LYS B 1 296 ? 5.023 5.406 2.305 1 98 296 LYS B N 1
ATOM 4952 C CA . LYS B 1 296 ? 5.414 4.078 1.835 1 98 296 LYS B CA 1
ATOM 4953 C C . LYS B 1 296 ? 4.191 3.186 1.645 1 98 296 LYS B C 1
ATOM 4955 O O . LYS B 1 296 ? 3.197 3.322 2.361 1 98 296 LYS B O 1
ATOM 4960 N N . ILE B 1 297 ? 4.293 2.266 0.708 1 98.19 297 ILE B N 1
ATOM 4961 C CA . ILE B 1 297 ? 3.176 1.401 0.336 1 98.19 297 ILE B CA 1
ATOM 4962 C C . ILE B 1 297 ? 3.494 -0.044 0.712 1 98.19 297 ILE B C 1
ATOM 4964 O O . ILE B 1 297 ? 4.574 -0.55 0.397 1 98.19 297 ILE B O 1
ATOM 4968 N N . VAL B 1 298 ? 2.627 -0.633 1.44 1 98.56 298 VAL B N 1
ATOM 4969 C CA . VAL B 1 298 ? 2.643 -2.07 1.692 1 98.56 298 VAL B CA 1
ATOM 4970 C C . VAL B 1 298 ? 1.465 -2.732 0.982 1 98.56 298 VAL B C 1
ATOM 4972 O O . VAL B 1 298 ? 0.318 -2.311 1.145 1 98.56 298 VAL B O 1
ATOM 4975 N N . THR B 1 299 ? 1.771 -3.711 0.183 1 98.5 299 THR B N 1
ATOM 4976 C CA . THR B 1 299 ? 0.738 -4.332 -0.637 1 98.5 299 THR B CA 1
ATOM 4977 C C . THR B 1 299 ? 1.074 -5.797 -0.914 1 98.5 299 THR B C 1
ATOM 4979 O O . THR B 1 299 ? 2.004 -6.348 -0.32 1 98.5 299 THR B O 1
ATOM 4982 N N . GLY B 1 300 ? 0.192 -6.441 -1.575 1 98.19 300 GLY B N 1
ATOM 4983 C CA . GLY B 1 300 ? 0.375 -7.801 -2.049 1 98.19 300 GLY B CA 1
ATOM 4984 C C . GLY B 1 300 ? -0.016 -7.984 -3.504 1 98.19 300 GLY B C 1
ATOM 4985 O O . GLY B 1 300 ? -0.651 -7.109 -4.098 1 98.19 300 GLY B O 1
ATOM 4986 N N . SER B 1 301 ? 0.424 -9.039 -4.016 1 98.19 301 SER B N 1
ATOM 4987 C CA . SER B 1 301 ? 0.108 -9.352 -5.406 1 98.19 301 SER B CA 1
ATOM 4988 C C . SER B 1 301 ? -0.166 -10.844 -5.586 1 98.19 301 SER B C 1
ATOM 4990 O O . SER B 1 301 ? 0.63 -11.68 -5.16 1 98.19 301 SER B O 1
ATOM 4992 N N . ALA B 1 302 ? -1.316 -11.133 -6.129 1 96.62 302 ALA B N 1
ATOM 4993 C CA . ALA B 1 302 ? -1.605 -12.516 -6.527 1 96.62 302 ALA B CA 1
ATOM 4994 C C . ALA B 1 302 ? -0.953 -12.844 -7.867 1 96.62 302 ALA B C 1
ATOM 4996 O O . ALA B 1 302 ? -0.074 -12.117 -8.336 1 96.62 302 ALA B O 1
ATOM 4997 N N . THR B 1 303 ? -1.326 -13.953 -8.391 1 96.31 303 THR B N 1
ATOM 4998 C CA . THR B 1 303 ? -0.871 -14.266 -9.734 1 96.31 303 THR B CA 1
ATOM 4999 C C . THR B 1 303 ? -1.508 -13.328 -10.758 1 96.31 303 THR B C 1
ATOM 5001 O O . THR B 1 303 ? -2.424 -12.57 -10.422 1 96.31 303 THR B O 1
ATOM 5004 N N . GLY B 1 304 ? -1.088 -13.25 -11.898 1 96.25 304 GLY B N 1
ATOM 5005 C CA . GLY B 1 304 ? -1.624 -12.391 -12.945 1 96.25 304 GLY B CA 1
ATOM 5006 C C . GLY B 1 304 ? -2.729 -13.047 -13.75 1 96.25 304 GLY B C 1
ATOM 5007 O O . GLY B 1 304 ? -2.943 -14.25 -13.648 1 96.25 304 GLY B O 1
ATOM 5008 N N . GLY B 1 305 ? -3.494 -12.242 -14.438 1 97.38 305 GLY B N 1
ATOM 5009 C CA . GLY B 1 305 ? -4.484 -12.75 -15.367 1 97.38 305 GLY B CA 1
ATOM 5010 C C . GLY B 1 305 ? -3.869 -13.445 -16.578 1 97.38 305 GLY B C 1
ATOM 5011 O O . GLY B 1 305 ? -2.645 -13.516 -16.703 1 97.38 305 GLY B O 1
ATOM 5012 N N . LEU B 1 306 ? -4.707 -13.969 -17.406 1 98.25 306 LEU B N 1
ATOM 5013 C CA . LEU B 1 306 ? -4.238 -14.781 -18.531 1 98.25 306 LEU B CA 1
ATOM 5014 C C . LEU B 1 306 ? -3.492 -13.922 -19.547 1 98.25 306 LEU B C 1
ATOM 5016 O O . LEU B 1 306 ? -2.451 -14.328 -20.062 1 98.25 306 LEU B O 1
ATOM 5020 N N . LYS B 1 307 ? -3.994 -12.75 -19.812 1 98.44 307 LYS B N 1
ATOM 5021 C CA . LYS B 1 307 ? -3.32 -11.852 -20.734 1 98.44 307 LYS B CA 1
ATOM 5022 C C . LYS B 1 307 ? -1.911 -11.516 -20.266 1 98.44 307 LYS B C 1
ATOM 5024 O O . LYS B 1 307 ? -0.954 -11.586 -21.031 1 98.44 307 LYS B O 1
ATOM 5029 N N . GLU B 1 308 ? -1.823 -11.172 -19.031 1 98.5 308 GLU B N 1
ATOM 5030 C CA . GLU B 1 308 ? -0.525 -10.828 -18.453 1 98.5 308 GLU B CA 1
ATOM 5031 C C . GLU B 1 308 ? 0.402 -12.039 -18.422 1 98.5 308 GLU B C 1
ATOM 5033 O O . GLU B 1 308 ? 1.611 -11.914 -18.625 1 98.5 308 GLU B O 1
ATOM 5038 N N . THR B 1 309 ? -0.123 -13.195 -18.156 1 98.75 309 THR B N 1
ATOM 5039 C CA . THR B 1 309 ? 0.679 -14.414 -18.141 1 98.75 309 THR B CA 1
ATOM 5040 C C . THR B 1 309 ? 1.265 -14.695 -19.516 1 98.75 309 THR B C 1
ATOM 5042 O O . THR B 1 309 ? 2.436 -15.07 -19.641 1 98.75 309 THR B O 1
ATOM 5045 N N . GLN B 1 310 ? 0.431 -14.492 -20.516 1 98.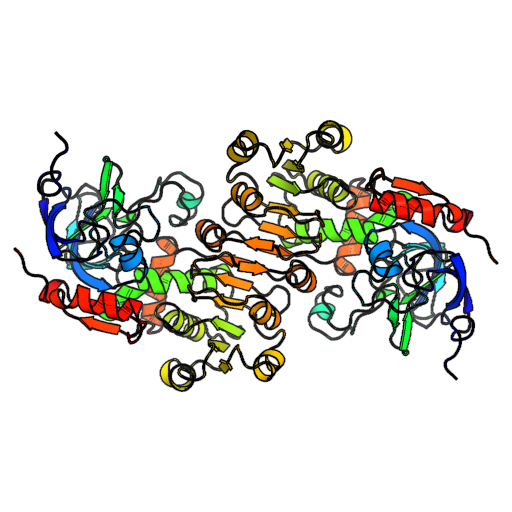75 310 GLN B N 1
ATOM 5046 C CA . GLN B 1 310 ? 0.934 -14.656 -21.875 1 98.75 310 GLN B CA 1
ATOM 5047 C C . GLN B 1 310 ? 2.059 -13.664 -22.172 1 98.75 310 GLN B C 1
ATOM 5049 O O . GLN B 1 310 ? 3.082 -14.039 -22.75 1 98.75 310 GLN B O 1
ATOM 5054 N N . GLU B 1 311 ? 1.826 -12.438 -21.75 1 98.69 311 GLU B N 1
ATOM 5055 C CA . GLU B 1 311 ? 2.855 -11.414 -21.922 1 98.69 311 GLU B CA 1
ATOM 5056 C C . GLU B 1 311 ? 4.152 -11.82 -21.219 1 98.69 311 GLU B C 1
ATOM 5058 O O . GLU B 1 311 ? 5.238 -11.648 -21.781 1 98.69 311 GLU B O 1
ATOM 5063 N N . MET B 1 312 ? 4.016 -12.312 -20.062 1 98.88 312 MET B N 1
ATOM 5064 C CA . MET B 1 312 ? 5.176 -12.734 -19.297 1 98.88 312 MET B CA 1
ATOM 5065 C C . MET B 1 312 ? 5.918 -13.867 -20 1 98.88 312 MET B C 1
ATOM 5067 O O . MET B 1 312 ? 7.148 -13.852 -20.078 1 98.88 312 MET B O 1
ATOM 5071 N N . LEU B 1 313 ? 5.199 -14.844 -20.516 1 98.88 313 LEU B N 1
ATOM 5072 C CA . LEU B 1 313 ? 5.832 -15.945 -21.219 1 98.88 313 LEU B CA 1
ATOM 5073 C C . LEU B 1 313 ? 6.586 -15.438 -22.453 1 98.88 313 LEU B C 1
ATOM 5075 O O . LEU B 1 313 ? 7.715 -15.859 -22.703 1 98.88 313 LEU B O 1
ATOM 5079 N N . ASP B 1 314 ? 5.941 -14.547 -23.188 1 98.81 314 ASP B N 1
ATOM 5080 C CA . ASP B 1 314 ? 6.594 -13.969 -24.359 1 98.81 314 ASP B CA 1
ATOM 5081 C C . ASP B 1 314 ? 7.848 -13.195 -23.969 1 98.81 314 ASP B C 1
ATOM 5083 O O . ASP B 1 314 ? 8.883 -13.297 -24.641 1 98.81 314 ASP B O 1
ATOM 5087 N N . PHE B 1 315 ? 7.75 -12.461 -22.938 1 98.75 315 PHE B N 1
ATOM 5088 C CA . PHE B 1 315 ? 8.883 -11.695 -22.422 1 98.75 315 PHE B CA 1
ATOM 5089 C C . PHE B 1 315 ? 10.016 -12.625 -21.984 1 98.75 315 PHE B C 1
ATOM 5091 O O . PHE B 1 315 ? 11.18 -12.375 -22.297 1 98.75 315 PHE B O 1
ATOM 5098 N N . ALA B 1 316 ? 9.648 -13.648 -21.25 1 98.75 316 ALA B N 1
ATOM 5099 C CA . ALA B 1 316 ? 10.625 -14.633 -20.797 1 98.75 316 ALA B CA 1
ATOM 5100 C C . ALA B 1 316 ? 11.352 -15.281 -21.969 1 98.75 316 ALA B C 1
ATOM 5102 O O . ALA B 1 316 ? 12.578 -15.43 -21.938 1 98.75 316 ALA B O 1
ATOM 5103 N N . ALA B 1 317 ? 10.617 -15.609 -22.953 1 98.69 317 ALA B N 1
ATOM 5104 C CA . ALA B 1 317 ? 11.203 -16.203 -24.156 1 98.69 317 ALA B CA 1
ATOM 5105 C C . ALA B 1 317 ? 12.172 -15.25 -24.828 1 98.69 317 ALA B C 1
ATOM 5107 O O . ALA B 1 317 ? 13.258 -15.641 -25.25 1 98.69 317 ALA B O 1
ATOM 5108 N N . LYS B 1 318 ? 11.758 -14.055 -24.938 1 98.25 318 LYS B N 1
ATOM 5109 C CA . LYS B 1 318 ? 12.547 -13.023 -25.609 1 98.25 318 LYS B CA 1
ATOM 5110 C C . LYS B 1 318 ? 13.852 -12.75 -24.859 1 98.25 318 LYS B C 1
ATOM 5112 O O . LYS B 1 318 ? 14.891 -12.5 -25.469 1 98.25 318 LYS B O 1
ATOM 5117 N N . HIS B 1 319 ? 13.859 -12.867 -23.562 1 98 319 HIS B N 1
ATOM 5118 C CA . HIS B 1 319 ? 15 -12.414 -22.781 1 98 319 HIS B CA 1
ATOM 5119 C C . HIS B 1 319 ? 15.734 -13.594 -22.156 1 98 319 HIS B C 1
ATOM 5121 O O . HIS B 1 319 ? 16.719 -13.406 -21.422 1 98 319 HIS B O 1
ATOM 5127 N N . GLY B 1 320 ? 15.195 -14.758 -22.406 1 97.44 320 GLY B N 1
ATOM 5128 C CA . GLY B 1 320 ? 15.852 -15.961 -21.906 1 97.44 320 GLY B CA 1
ATOM 5129 C C . GLY B 1 320 ? 15.672 -16.172 -20.422 1 97.44 320 GLY B C 1
ATOM 5130 O O . GLY B 1 320 ? 16.594 -16.609 -19.734 1 97.44 320 GLY B O 1
ATOM 5131 N N . VAL B 1 321 ? 14.578 -15.797 -19.891 1 98.31 321 VAL B N 1
ATOM 5132 C CA . VAL B 1 321 ? 14.297 -15.984 -18.469 1 98.31 321 VAL B CA 1
ATOM 5133 C C . VAL B 1 321 ? 13.57 -17.312 -18.266 1 98.31 321 VAL B C 1
ATOM 5135 O O . VAL B 1 321 ? 12.531 -17.562 -18.875 1 98.31 321 VAL B O 1
ATOM 5138 N N . THR B 1 322 ? 14.078 -18.172 -17.438 1 98.12 322 THR B N 1
ATOM 5139 C CA . THR B 1 322 ? 13.453 -19.406 -17.016 1 98.12 322 THR B CA 1
ATOM 5140 C C . THR B 1 322 ? 13.82 -19.734 -15.562 1 98.12 322 THR B C 1
ATOM 5142 O O . THR B 1 322 ? 14.586 -18.984 -14.938 1 98.12 322 THR B O 1
ATOM 5145 N N . ALA B 1 323 ? 13.266 -20.734 -15.039 1 98.38 323 ALA B N 1
ATOM 5146 C CA . ALA B 1 323 ? 13.594 -21.156 -13.68 1 98.38 323 ALA B CA 1
ATOM 5147 C C . ALA B 1 323 ? 14.789 -22.109 -13.68 1 98.38 323 ALA B C 1
ATOM 5149 O O . ALA B 1 323 ? 15.008 -22.844 -14.641 1 98.38 323 ALA B O 1
ATOM 5150 N N . ASP B 1 324 ? 15.594 -21.984 -12.656 1 97.88 324 ASP B N 1
ATOM 5151 C CA . ASP B 1 324 ? 16.547 -23.062 -12.367 1 97.88 324 ASP B CA 1
ATOM 5152 C C . ASP B 1 324 ? 15.828 -24.266 -11.742 1 97.88 324 ASP B C 1
ATOM 5154 O O . ASP B 1 324 ? 15.141 -24.125 -10.727 1 97.88 324 ASP B O 1
ATOM 5158 N N . ILE B 1 325 ? 16.078 -25.469 -12.414 1 98.19 325 ILE B N 1
ATOM 5159 C CA . ILE B 1 325 ? 15.18 -26.547 -11.992 1 98.19 325 ILE B CA 1
ATOM 5160 C C . ILE B 1 325 ? 15.992 -27.812 -11.719 1 98.19 325 ILE B C 1
ATOM 5162 O O . ILE B 1 325 ? 17.141 -27.938 -12.164 1 98.19 325 ILE B O 1
ATOM 5166 N N . GLU B 1 326 ? 15.461 -28.641 -10.93 1 98.38 326 GLU B N 1
ATOM 5167 C CA . GLU B 1 326 ? 15.773 -30.062 -10.859 1 98.38 326 GLU B CA 1
ATOM 5168 C C . GLU B 1 326 ? 14.664 -30.906 -11.5 1 98.38 326 GLU B C 1
ATOM 5170 O O . GLU B 1 326 ? 13.539 -30.938 -11 1 98.38 326 GLU B O 1
ATOM 5175 N N . LEU B 1 327 ? 15.016 -31.516 -12.656 1 98.56 327 LEU B N 1
ATOM 5176 C CA . LEU B 1 327 ? 14.055 -32.375 -13.328 1 98.56 327 LEU B CA 1
ATOM 5177 C C . LEU B 1 327 ? 13.984 -33.75 -12.648 1 98.56 327 LEU B C 1
ATOM 5179 O O . LEU B 1 327 ? 15.016 -34.375 -12.43 1 98.56 327 LEU B O 1
ATOM 5183 N N . ILE B 1 328 ? 12.797 -34.188 -12.305 1 98.75 328 ILE B N 1
ATOM 5184 C CA . ILE B 1 328 ? 12.672 -35.438 -11.523 1 98.75 328 ILE B CA 1
ATOM 5185 C C . ILE B 1 328 ? 11.617 -36.344 -12.148 1 98.75 328 ILE B C 1
ATOM 5187 O O . ILE B 1 328 ? 10.734 -35.844 -12.875 1 98.75 328 ILE B O 1
ATOM 5191 N N . PRO B 1 329 ? 11.656 -37.594 -11.883 1 98.75 329 PRO B N 1
ATOM 5192 C CA . PRO B 1 329 ? 10.578 -38.5 -12.289 1 98.75 329 PRO B CA 1
ATOM 5193 C C . PRO B 1 329 ? 9.398 -38.469 -11.328 1 98.75 329 PRO B C 1
ATOM 5195 O O . PRO B 1 329 ? 9.531 -38.031 -10.188 1 98.75 329 PRO B O 1
ATOM 5198 N N . MET B 1 330 ? 8.305 -38.969 -11.734 1 98.5 330 MET B N 1
ATOM 5199 C CA . MET B 1 330 ? 7.07 -38.938 -10.961 1 98.5 330 MET B CA 1
ATOM 5200 C C . MET B 1 330 ? 7.227 -39.688 -9.648 1 98.5 330 MET B C 1
ATOM 5202 O O . MET B 1 330 ? 6.699 -39.281 -8.617 1 98.5 330 MET B O 1
ATOM 5206 N N . ASP B 1 331 ? 7.949 -40.781 -9.656 1 97.31 331 ASP B N 1
ATOM 5207 C CA . ASP B 1 331 ? 8.031 -41.625 -8.469 1 97.31 331 ASP B CA 1
ATOM 5208 C C . ASP B 1 331 ? 8.891 -40.969 -7.391 1 97.31 331 ASP B C 1
ATOM 5210 O O . ASP B 1 331 ? 8.961 -41.469 -6.262 1 97.31 331 ASP B O 1
ATOM 5214 N N . TYR B 1 332 ? 9.539 -39.906 -7.773 1 98.19 332 TYR B N 1
ATOM 5215 C CA . TYR B 1 332 ? 10.359 -39.156 -6.828 1 98.19 332 TYR B CA 1
ATOM 5216 C C . TYR B 1 332 ? 9.562 -38 -6.188 1 98.19 332 TYR B C 1
ATOM 5218 O O . TYR B 1 332 ? 10.094 -37.25 -5.387 1 98.19 332 TYR B O 1
ATOM 5226 N N . VAL B 1 333 ? 8.312 -37.844 -6.5 1 98.25 333 VAL B N 1
ATOM 5227 C CA . VAL B 1 333 ? 7.531 -36.656 -6.191 1 98.25 333 VAL B CA 1
ATOM 5228 C C . VAL B 1 333 ? 7.426 -36.5 -4.68 1 98.25 333 VAL B C 1
ATOM 5230 O O . VAL B 1 333 ? 7.508 -35.375 -4.172 1 98.25 333 VAL B O 1
ATOM 5233 N N . ASN B 1 334 ? 7.242 -37.531 -3.891 1 98.38 334 ASN B N 1
ATOM 5234 C CA . ASN B 1 334 ? 7.141 -37.406 -2.439 1 98.38 334 ASN B CA 1
ATOM 5235 C C . ASN B 1 334 ? 8.461 -36.969 -1.819 1 98.38 334 ASN B C 1
ATOM 5237 O O . ASN B 1 334 ? 8.477 -36.156 -0.897 1 98.38 334 ASN B O 1
ATOM 5241 N N . ALA B 1 335 ? 9.516 -37.531 -2.332 1 98.19 335 ALA B N 1
ATOM 5242 C CA . ALA B 1 335 ? 10.836 -37.062 -1.878 1 98.19 335 ALA B CA 1
ATOM 5243 C C . ALA B 1 335 ? 11.055 -35.594 -2.203 1 98.19 335 ALA B C 1
ATOM 5245 O O . ALA B 1 335 ? 11.617 -34.875 -1.395 1 98.19 335 ALA B O 1
ATOM 5246 N N . ALA B 1 336 ? 10.672 -35.219 -3.369 1 98.06 336 ALA B N 1
ATOM 5247 C CA . ALA B 1 336 ? 10.789 -33.844 -3.781 1 98.06 336 ALA B CA 1
ATOM 5248 C C . ALA B 1 336 ? 9.992 -32.906 -2.852 1 98.06 336 ALA B C 1
ATOM 5250 O O . ALA B 1 336 ? 10.477 -31.859 -2.449 1 98.06 336 ALA B O 1
ATOM 5251 N N . MET B 1 337 ? 8.773 -33.312 -2.51 1 96.06 337 MET B N 1
ATOM 5252 C CA . MET B 1 337 ? 7.934 -32.562 -1.6 1 96.06 337 MET B CA 1
ATOM 5253 C C . MET B 1 337 ? 8.617 -32.375 -0.248 1 96.06 337 MET B C 1
ATOM 5255 O O . MET B 1 337 ? 8.594 -31.281 0.323 1 96.06 337 MET B O 1
ATOM 5259 N N . ASP B 1 338 ? 9.211 -33.375 0.259 1 95.88 338 ASP B N 1
ATOM 5260 C CA . ASP B 1 338 ? 9.953 -33.312 1.515 1 95.88 338 ASP B CA 1
ATOM 5261 C C . ASP B 1 338 ? 11.117 -32.344 1.409 1 95.88 338 ASP B C 1
ATOM 5263 O O . ASP B 1 338 ? 11.383 -31.578 2.35 1 95.88 338 ASP B O 1
ATOM 5267 N N . ARG B 1 339 ? 11.773 -32.406 0.294 1 96.31 339 ARG B N 1
ATOM 5268 C CA . ARG B 1 339 ? 12.914 -31.516 0.081 1 96.31 339 ARG B CA 1
ATOM 5269 C C . ARG B 1 339 ? 12.469 -30.062 -0.044 1 96.31 339 ARG B C 1
ATOM 5271 O O . ARG B 1 339 ? 13.164 -29.156 0.41 1 96.31 339 ARG B O 1
ATOM 5278 N N . VAL B 1 340 ? 11.297 -29.812 -0.646 1 93.31 340 VAL B N 1
ATOM 5279 C CA . VAL B 1 340 ? 10.742 -28.469 -0.726 1 93.31 340 VAL B CA 1
ATOM 5280 C C . VAL B 1 340 ? 10.477 -27.938 0.681 1 93.31 340 VAL B C 1
ATOM 5282 O O . VAL B 1 340 ? 10.812 -26.781 0.987 1 93.31 340 VAL B O 1
ATOM 5285 N N . LEU B 1 341 ? 9.961 -28.75 1.518 1 89 341 LEU B N 1
ATOM 5286 C CA . LEU B 1 341 ? 9.664 -28.375 2.895 1 89 341 LEU B CA 1
ATOM 5287 C C . LEU B 1 341 ? 10.93 -27.969 3.637 1 89 341 LEU B C 1
ATOM 5289 O O . LEU B 1 341 ? 10.898 -27.078 4.488 1 89 341 LEU B O 1
ATOM 5293 N N . LYS B 1 342 ? 12.023 -28.625 3.262 1 89.25 342 LYS B N 1
ATOM 5294 C CA . LYS B 1 342 ? 13.305 -28.375 3.926 1 89.25 342 LYS B CA 1
ATOM 5295 C C . LYS B 1 342 ? 14.109 -27.312 3.186 1 89.25 342 LYS B C 1
ATOM 5297 O O . LYS B 1 342 ? 15.273 -27.078 3.502 1 89.25 342 LYS B O 1
ATOM 5302 N N . SER B 1 343 ? 13.523 -26.75 2.176 1 87.06 343 SER B N 1
ATOM 5303 C CA . SER B 1 343 ? 14.188 -25.75 1.345 1 87.06 343 SER B CA 1
ATOM 5304 C C . SER B 1 343 ? 15.461 -26.297 0.726 1 87.06 343 SER B C 1
ATOM 5306 O O . SER B 1 343 ? 16.453 -25.594 0.6 1 87.06 343 SER B O 1
ATOM 5308 N N . ASP B 1 344 ? 15.414 -27.578 0.505 1 91.25 344 ASP B N 1
ATOM 5309 C CA . ASP B 1 344 ? 16.516 -28.266 -0.162 1 91.25 344 ASP B CA 1
ATOM 5310 C C . ASP B 1 344 ? 16.219 -28.469 -1.645 1 91.25 344 ASP B C 1
ATOM 5312 O O . ASP B 1 344 ? 16.031 -29.609 -2.09 1 91.25 344 ASP B O 1
ATOM 5316 N N . VAL B 1 345 ? 16.203 -27.5 -2.387 1 90.81 345 VAL B N 1
ATOM 5317 C CA . VAL B 1 345 ? 15.914 -27.531 -3.818 1 90.81 345 VAL B CA 1
ATOM 5318 C C . VAL B 1 345 ? 16.641 -26.391 -4.512 1 90.81 345 VAL B C 1
ATOM 5320 O O . VAL B 1 345 ? 16.734 -25.281 -3.971 1 90.81 345 VAL B O 1
ATOM 5323 N N . ARG B 1 346 ? 17.391 -26.781 -5.559 1 90.06 346 ARG B N 1
ATOM 5324 C CA . ARG B 1 346 ? 17.906 -25.734 -6.422 1 90.06 346 ARG B CA 1
ATOM 5325 C C . ARG B 1 346 ? 16.797 -25.062 -7.211 1 90.06 346 ARG B C 1
ATOM 5327 O O . ARG B 1 346 ? 16.656 -25.281 -8.414 1 90.06 346 ARG B O 1
ATOM 5334 N N . TYR B 1 347 ? 16.172 -24.5 -6.637 1 93.62 347 TYR B N 1
ATOM 5335 C CA . TYR B 1 347 ? 15.133 -23.469 -6.66 1 93.62 347 TYR B CA 1
ATOM 5336 C C . TYR B 1 347 ? 13.766 -24.078 -6.949 1 93.62 347 TYR B C 1
ATOM 5338 O O . TYR B 1 347 ? 12.781 -23.766 -6.285 1 93.62 347 TYR B O 1
ATOM 5346 N N . ARG B 1 348 ? 13.617 -24.922 -8.078 1 97.69 348 ARG B N 1
ATOM 5347 C CA . ARG B 1 348 ? 12.312 -25.484 -8.414 1 97.69 348 ARG B CA 1
ATOM 5348 C C . ARG B 1 348 ? 12.438 -26.938 -8.852 1 97.69 348 ARG B C 1
ATOM 5350 O O . ARG B 1 348 ? 13.375 -27.297 -9.578 1 97.69 348 ARG B O 1
ATOM 5357 N N . PHE B 1 349 ? 11.562 -27.781 -8.453 1 98.56 349 PHE B N 1
ATOM 5358 C CA . PHE B 1 349 ? 11.414 -29.094 -9.039 1 98.56 349 PHE B CA 1
ATOM 5359 C C . PHE B 1 349 ? 10.414 -29.062 -10.195 1 98.56 349 PHE B C 1
ATOM 5361 O O . PHE B 1 349 ? 9.414 -28.359 -10.133 1 98.56 349 PHE B O 1
ATOM 5368 N N . VAL B 1 350 ? 10.711 -29.844 -11.203 1 98.81 350 VAL B N 1
ATOM 5369 C CA . VAL B 1 350 ? 9.781 -30.094 -12.305 1 98.81 350 VAL B CA 1
ATOM 5370 C C . VAL B 1 350 ? 9.672 -31.594 -12.562 1 98.81 350 VAL B C 1
ATOM 5372 O O . VAL B 1 350 ? 10.688 -32.281 -12.617 1 98.81 350 VAL B O 1
ATOM 5375 N N . ILE B 1 351 ? 8.5 -32.062 -12.672 1 98.88 351 ILE B N 1
ATOM 5376 C CA . ILE B 1 351 ? 8.258 -33.469 -12.93 1 98.88 351 ILE B CA 1
ATOM 5377 C C . ILE B 1 351 ? 8.258 -33.75 -14.43 1 98.88 351 ILE B C 1
ATOM 5379 O O . ILE B 1 351 ? 7.574 -33.062 -15.188 1 98.88 351 ILE B O 1
ATOM 5383 N N . ASP B 1 352 ? 9.086 -34.656 -14.844 1 98.88 352 ASP B N 1
ATOM 5384 C CA . ASP B 1 352 ? 8.984 -35.188 -16.188 1 98.88 352 ASP B CA 1
ATOM 5385 C C . ASP B 1 352 ? 7.801 -36.156 -16.312 1 98.88 352 ASP B C 1
ATOM 5387 O O . ASP B 1 352 ? 7.977 -37.375 -16.281 1 98.88 352 ASP B O 1
ATOM 5391 N N . VAL B 1 353 ? 6.719 -35.625 -16.562 1 98.81 353 VAL B N 1
ATOM 5392 C CA . VAL B 1 353 ? 5.473 -36.375 -16.469 1 98.81 353 VAL B CA 1
ATOM 5393 C C . VAL B 1 353 ? 5.383 -37.375 -17.609 1 98.81 353 VAL B C 1
ATOM 5395 O O . VAL B 1 353 ? 5.246 -38.594 -17.375 1 98.81 353 VAL B O 1
ATOM 5398 N N . ALA B 1 354 ? 5.496 -36.938 -18.781 1 98.12 354 ALA B N 1
ATOM 5399 C CA . ALA B 1 354 ? 5.242 -37.75 -19.984 1 98.12 354 ALA B CA 1
ATOM 5400 C C . ALA B 1 354 ? 6.109 -39 -20 1 98.12 354 ALA B C 1
ATOM 5402 O O . ALA B 1 354 ? 5.645 -40.062 -20.391 1 98.12 354 ALA B O 1
ATOM 5403 N N . ASN B 1 355 ? 7.305 -38.875 -19.547 1 98.06 355 ASN B N 1
ATOM 5404 C CA . ASN B 1 355 ? 8.242 -39.969 -19.703 1 98.06 355 ASN B CA 1
ATOM 5405 C C . ASN B 1 355 ? 8.258 -40.875 -18.469 1 98.06 355 ASN B C 1
ATOM 5407 O O . ASN B 1 355 ? 8.781 -42 -18.5 1 98.06 355 ASN B O 1
ATOM 5411 N N . THR B 1 356 ? 7.645 -40.375 -17.391 1 98.31 356 THR B N 1
ATOM 5412 C CA . THR B 1 356 ? 7.918 -41.125 -16.172 1 98.31 356 THR B CA 1
ATOM 5413 C C . THR B 1 356 ? 6.617 -41.531 -15.492 1 98.31 356 THR B C 1
ATOM 5415 O O . THR B 1 356 ? 6.617 -42.406 -14.633 1 98.31 356 THR B O 1
ATOM 5418 N N . LEU B 1 357 ? 5.562 -40.875 -15.812 1 97.94 357 LEU B N 1
ATOM 5419 C CA . LEU B 1 357 ? 4.281 -41.312 -15.266 1 97.94 357 LEU B CA 1
ATOM 5420 C C . LEU B 1 357 ? 3.818 -42.594 -15.93 1 97.94 357 LEU B C 1
ATOM 5422 O O . LEU B 1 357 ? 3.773 -42.688 -17.156 1 97.94 357 LEU B O 1
ATOM 5426 N N . LYS B 1 358 ? 3.477 -43.562 -15.117 1 94.38 358 LYS B N 1
ATOM 5427 C CA . LYS B 1 358 ? 3.059 -44.844 -15.625 1 94.38 358 LYS B CA 1
ATOM 5428 C C . LYS B 1 358 ? 1.561 -45.062 -15.43 1 94.38 358 LYS B C 1
ATOM 5430 O O . LYS B 1 358 ? 1.006 -44.688 -14.391 1 94.38 358 LYS B O 1
ATOM 5435 N N . ALA B 1 359 ? 1.03 -45.625 -16.453 1 91.25 359 ALA B N 1
ATOM 5436 C CA . ALA B 1 359 ? -0.374 -46 -16.328 1 91.25 359 ALA B CA 1
ATOM 5437 C C . ALA B 1 359 ? -0.549 -47.125 -15.312 1 91.25 359 ALA B C 1
ATOM 5439 O O . ALA B 1 359 ? 0.289 -48.031 -15.227 1 91.25 359 ALA B O 1
ATOM 5440 N N . PRO B 1 360 ? -1.618 -47.062 -14.547 1 86.12 360 PRO B N 1
ATOM 5441 C CA . PRO B 1 360 ? -1.828 -48.156 -13.617 1 86.12 360 PRO B CA 1
ATOM 5442 C C . PRO B 1 360 ? -2.098 -49.5 -14.32 1 86.12 360 PRO B C 1
ATOM 5444 O O . PRO B 1 360 ? -2.574 -49.5 -15.461 1 86.12 360 PRO B O 1
#

Organism: Ambrosia artemisiifolia (NCBI:txid4212)

InterPro domains:
  IPR002328 Alcohol dehydrogenase, zinc-type, conserved site [PS00059] (71-85)
  IPR011032 GroES-like superfamily [SSF50129] (20-184)
  IPR013149 Alcohol dehydrogenase-like, C-terminal [PF00107] (194-317)
  IPR013154 Alcohol dehydrogenase-like, N-terminal [PF08240] (36-154)
  IPR020843 Enoylreductase domain [SM00829] (23-351)
  IPR036291 NAD(P)-binding domain superfamily [SSF51735] (156-321)
  IPR047109 Cinnamyl alcohol dehydrogenase-like [PTHR42683] (8-356)
  IPR047109 Cinnamyl alcohol dehydrogenase-like [cd05283] (15-352)

Sequence (720 aa):
MAKSPESEHPIKAYGYAARDTSGVLSPFTFSRRATGDKDVRFKILYCGICHSDLHFAKNEWGMSTYPILPGHEIVGVVTEVGTKVEKFKVGDNVGVGCLVGSCGSCQSCANDLESYCPKQILTYGFPYHDGTYTYGGYSDHMVADEHFVLRWPENLPLDSGAPLLCAGITTYSPLRYFGLDKPGMKVGVVGLGGLGHVAVKFAKAFGAEVTVLSTSPAKKQEALEGLKADHFIVSKDPEQMQSAANSLDGIIDTVSASHPIEPLLSVLKPAGKLVFVGVPEKPIEISTYSLIMGRKIVTGSATGGLKETQEMLDFAAKHGVTADIELIPMDYVNAAMDRVLKSDVRYRFVIDVANTLKAPMAKSPESEHPIKAYGYAARDTSGVLSPFTFSRRATGDKDVRFKILYCGICHSDLHFAKNEWGMSTYPILPGHEIVGVVTEVGTKVEKFKVGDNVGVGCLVGSCGSCQSCANDLESYCPKQILTYGFPYHDGTYTYGGYSDHMVADEHFVLRWPENLPLDSGAPLLCAGITTYSPLRYFGLDKPGMKVGVVGLGGLGHVAVKFAKAFGAEVTVLSTSPAKKQEALEGLKADHFIVSKDPEQMQSAANSLDGIIDTVSASHPIEPLLSVLKPAGKLVFVGVPEKPIEISTYSLIMGRKIVTGSATGGLKETQEMLDFAAKHGVTADIELIPMDYVNAAMDRVLKSDVRYRFVIDVANTLKAP

Foldseek 3Di:
DPDDQQVPADAKKKFWWAFALVLDTDIDIGGDHDAEQQKWKWWWFKFWDDLVSSCQSNVVVVQADPRKADTFLTKGFTCDGHNNHDPDDGGFIKTAGFFQDAPCPDPCNVVLFRVPGPGTATQFRGQDPVRDTHHHRSIGMDMGGNQRMAGFDPQDDRFQASLCSFLVLLLLVCCVVVVVLAAAAEEEEEDDFQNRLLNLQSSVLSNYQYEYEYQDCPCVCCVCPVSNHNYYANLVDPVSLVVLFQPHQEYEYADQADDACLSVLRNHHQQHEYEYSHHHPDDYDDDVVSCVVRVYYYYYTGGGGRVSSNVSSVSCSVRVRGHDEDEDESVCVSVVSVCVVVSNTSRIYMYRNNVHPDDD/DPDDQQVPADAKKKFWWAFALVLDTDIDIGGDHDAAQQKWKWWWFKFWDDLVSSCQSNVVVVQADPRKADTFLTKGFTCDGHNNHDPDDGGFIKTAGFFQDAPCPDPCNVVLFRVPGPGTATQFRGQDPVRDTHHHRSIGMDMGGNQRMAGFDPQDDRFQASLCSFLVLLLLVCCVVVVVLAAAAEEEEEDDFQNRLLNLQSSVLSNYQYEYEYQDCPCVCCVCPVSNHNYYANLVDPVSLVVLFQPHQEYEYADQADDACLSVLRNHHQCHEYEYSHHHPDDYDDDVVSCVVRVYYYYYTHGGGRVSSNVSSVSCSVRVRGADEDEDESVCVSVVSVCVVVSNTSRIYMYRNNVHPDDD

Secondary structure (DSSP, 8-state):
----TTTSSSEEEEEEEE-STT--EEEEEEEE----TTEEEEEEEEEEE-HHHHHHHTTTTS---SSB-----EEEEEEEE-TT--S--TT-EEEE-SEEE--SSSHHHHTT-GGG-TT-EESSSSB-TTSPBP--SSBSEEEEEGGG-EEPPTTS-HHHHGGGGTHHHHHHHHHHHTT--STT-EEEEE--SHHHHHHHHHHHHTT-EEEEEESSGGGHHIIIIIS--SEEEETT-HHHHHHTTT-EEEEEE---S---SHHHHHTEEEEEEEEE-S--SS-EEE-HHHHHHHT-EEEE-----HHHHHHHHHHHHHHT----EEEE-GGGHHHHHHHHHTT-SSSEEEEEHHHH----/----TTTSSSEEEEEEEE-STT--EEEEEEEE----TTEEEEEEEEEEE-HHHHHHHTTTTS---SSB-----EEEEEEEE-TT--S--TT-EEEE-SEEE--SSSHHHHTT-GGG-TT-EESSSSB-TTSPBP--SSBSEEEEEGGG-EEPPTTS-HHHHGGGGTHHHHHHHHHHHTT--STT-EEEEE--SHHHHHHHHHHHHTT-EEEEEESSGGGHHIIIIIS--SEEEETT-HHHHHHTTT-EEEEEE---S---SHHHHHTEEEEEEEEE-S--SSPEEE-HHHHHHHT-EEEE-----HHHHHHHHHHHHHHT----EEEE-GGGHHHHHHHHHTT-SSSEEEEEHHHH----

pLDDT: mean 96.52, std 4.37, range [42.66, 98.94]

Nearest PDB structures (foldseek):
  1yqd-assembly1_A  TM=9.816E-01  e=1.300E-67  Populus tremuloides
  6k3g-assembly1_B  TM=9.823E-01  e=1.662E-67  Catharanthus roseus
  5z0c-assembly1_A-2  TM=9.914E-01  e=7.537E-64  Persicaria minor
  8b1v-assembly1_A  TM=9.830E-01  e=1.094E-61  Tabernanthe iboga
  2cf6-assembly1_A  TM=9.806E-01  e=2.565E-50  Arabidopsis thaliana